Protein AF-A0A561SVE6-F1 (afdb_monomer_lite)

pLDDT: mean 78.86, std 23.71, range [27.91, 98.56]

Foldseek 3Di:
DDDDDFDDADPVRFGQDPHGTDPVVVVVVVVVVVVVVVVVVVVVVVVVVVVVVVVVVVVVVVVVVVVVVVVVVVVPPPDPDPVVVVVVVVVVVVVVVVVVVVVVVVVVVVVVVVVVVVVVVVVVVVVVVVVVVVVVVVVVVVVVVVVVVVVVVVVVVVVVVVVVVVVVVVVVVVVVVVVVVVVVVVVVVVVVVVVVVVVVVVVVVVVVVVVVVVVVVVVVVVVVVVVVVVVVVVVVVVVVVVVVVVVVVVVVVVVVVVVVVVVVVVVVVVVVVVVVVVVVVVVVVVVVVVVVCVVDDDDDDDDDDDDDDDDDDDDDDDDDDDDYDDDDDDDDDDDDDDDDDDDDDDDDDDDDDDDDDDDDDDDDDDDDDPPDDDDDD

Radius of gyration: 98.63 Å; chains: 1; bounding box: 217×61×262 Å

Secondary structure (DSSP, 8-state):
--PPPPPPPPTTS--B-SSSB-HHHHHHHHHHHHHHHHHHHHHHHHHHHHHHHHHHHHHHHHHHHHHHHHHHHHHTS----HHHHHHHHHHHHHHHHHHHHHHHHHHHHHHHHHHHHHHHHHHHHHHHHHHHHHHHHHHHHHHHHHHHHHHHHHHHHHHHHHHHHHHHHHHHHHHHHHHHHHHHHHHHHHHHHHHHHHHHHHHHHHHHHHHHHHHHHHHHHHHHHHHHHHHHHHHHHHHHHHHHHHHHHHHHHHHHHHHHHHHHHHHHHHHHHHHHHHHHHHHHHHHHHHHHHTTS--------------------------------------------------------PPPP-PPPPPP--------------

Sequence (377 aa):
MAGNPSPPPSDAGFEVVRRGYDQGQVDAHLRRLDAEISILVTDRDAALAQAVQLSRELDEARVRAEKLRSQVRTLASPSQSPQGTTERIRAMLRLAEDEVADMLSRAETEASRRTREAEAEAAQTIAAAQADADAIREEGRIDAEKMRQELEQEREAFALERAAALERLAAERTSTEADLAARIEAAEQERARAWAESEARRKMVEEDFTIAMDQRRAESLSALAAKHAAALREAETLRDSAAARAREVIARAEEQARERMSEAQQRVDELVAVRAGMAEQLTRTRTMLEDTLRSLAVPPEQLIPSARTASDVPAPPPSDVDDAGAVDEEADEDGEPADGADDGSAADPATQTAAGTPARPPSRRRRRRSRAGTTHR

Organism: NCBI:txid1128676

Structure (mmCIF, N/CA/C/O backbone):
data_AF-A0A561SVE6-F1
#
_entry.id   AF-A0A561SVE6-F1
#
loop_
_atom_site.group_PDB
_atom_site.id
_atom_site.type_symbol
_atom_site.label_atom_id
_atom_site.label_alt_id
_atom_site.label_comp_id
_atom_site.label_asym_id
_atom_site.l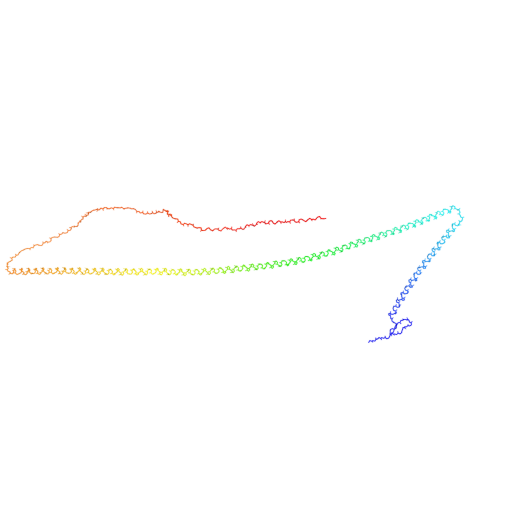abel_entity_id
_atom_site.label_seq_id
_atom_site.pdbx_PDB_ins_code
_atom_site.Cartn_x
_atom_site.Cartn_y
_atom_site.Cartn_z
_atom_site.occupancy
_atom_site.B_iso_or_equiv
_atom_site.auth_seq_id
_atom_site.auth_comp_id
_atom_site.auth_asym_id
_atom_site.auth_atom_id
_atom_site.pdbx_PDB_model_num
ATOM 1 N N . MET A 1 1 ? -83.154 -15.296 6.928 1.00 41.03 1 MET A N 1
ATOM 2 C CA . MET A 1 1 ? -82.748 -15.274 8.349 1.00 41.03 1 MET A CA 1
ATOM 3 C C . MET A 1 1 ? -83.953 -15.640 9.190 1.00 41.03 1 MET A C 1
ATOM 5 O O . MET A 1 1 ? -84.984 -15.010 9.005 1.00 41.03 1 MET A O 1
ATOM 9 N N . ALA A 1 2 ? -83.853 -16.659 10.043 1.00 42.06 2 ALA A N 1
ATOM 10 C CA . ALA A 1 2 ? -84.931 -17.052 10.950 1.00 42.06 2 ALA A CA 1
ATOM 11 C C . ALA A 1 2 ? -84.553 -16.650 12.381 1.00 42.06 2 ALA A C 1
ATOM 13 O O . ALA A 1 2 ? -83.588 -17.178 12.926 1.00 42.06 2 ALA A O 1
ATOM 14 N N . GLY A 1 3 ? -85.292 -15.704 12.963 1.00 46.62 3 GLY A N 1
ATOM 15 C CA . GLY A 1 3 ? -85.250 -15.414 14.395 1.00 46.62 3 GLY A CA 1
ATOM 16 C C . GLY A 1 3 ? -86.435 -16.100 15.064 1.00 46.62 3 GLY A C 1
ATOM 17 O O . GLY A 1 3 ? -87.574 -15.845 14.678 1.00 46.62 3 GLY A O 1
ATOM 18 N N . ASN A 1 4 ? -86.179 -16.993 16.021 1.00 53.94 4 ASN A N 1
ATOM 19 C CA . ASN A 1 4 ? -87.250 -17.629 16.790 1.00 53.94 4 ASN A CA 1
ATOM 20 C C . ASN A 1 4 ? -87.875 -16.632 17.783 1.00 53.94 4 ASN A C 1
ATOM 22 O O . ASN A 1 4 ? -87.157 -15.780 18.309 1.00 53.94 4 ASN A O 1
ATOM 26 N N . PRO A 1 5 ? -89.176 -16.762 18.098 1.00 52.72 5 PRO A N 1
ATOM 27 C CA . PRO A 1 5 ? -89.773 -16.052 19.223 1.00 52.72 5 PRO A CA 1
ATOM 28 C C . PRO A 1 5 ? -89.205 -16.580 20.552 1.00 52.72 5 PRO A C 1
ATOM 30 O O . PRO A 1 5 ? -89.077 -17.794 20.731 1.00 52.72 5 PRO A O 1
ATOM 33 N N . SER A 1 6 ? -88.896 -15.675 21.484 1.00 57.34 6 SER A N 1
ATOM 34 C CA . SER A 1 6 ? -88.605 -16.034 22.880 1.00 57.34 6 SER A CA 1
ATOM 35 C C . SER A 1 6 ? -89.918 -16.421 23.594 1.00 57.34 6 SER A C 1
ATOM 37 O O . SER A 1 6 ? -90.942 -15.764 23.369 1.00 57.34 6 SER A O 1
ATOM 39 N N . PRO A 1 7 ? -89.943 -17.511 24.383 1.00 58.94 7 PRO A N 1
ATOM 40 C CA . PRO A 1 7 ? -91.118 -17.932 25.141 1.00 58.94 7 PRO A CA 1
ATOM 41 C C . PRO A 1 7 ? -91.285 -17.124 26.443 1.00 58.94 7 PRO A C 1
ATOM 43 O O . PRO A 1 7 ? -90.330 -16.510 26.915 1.00 58.94 7 PRO A O 1
ATOM 46 N N . PRO A 1 8 ? -92.482 -17.126 27.060 1.00 56.16 8 PRO A N 1
ATOM 47 C CA . PRO A 1 8 ? -92.695 -16.435 28.330 1.00 56.16 8 PRO A CA 1
ATOM 48 C C . PRO A 1 8 ? -91.795 -16.999 29.449 1.00 56.16 8 PRO A C 1
ATOM 50 O O . PRO A 1 8 ? -91.512 -18.203 29.453 1.00 56.16 8 PRO A O 1
ATOM 53 N N . PRO A 1 9 ? -91.371 -16.159 30.414 1.00 55.06 9 PRO A N 1
ATOM 54 C CA . PRO A 1 9 ? -90.586 -16.605 31.561 1.00 55.06 9 PRO A CA 1
ATOM 55 C C . PRO A 1 9 ? -91.376 -17.596 32.423 1.00 55.06 9 PRO A C 1
ATOM 57 O O . PRO A 1 9 ? -92.602 -17.528 32.521 1.00 55.06 9 PRO A O 1
ATOM 60 N N . SER A 1 10 ? -90.655 -18.519 33.054 1.00 57.78 10 SER A N 1
ATOM 61 C CA . SER A 1 10 ? -91.223 -19.500 33.985 1.00 57.78 10 SER A CA 1
ATOM 62 C C . SER A 1 10 ? -91.491 -18.910 35.378 1.00 57.78 10 SER A C 1
ATOM 64 O O . SER A 1 10 ? -90.869 -17.919 35.757 1.00 57.78 10 SER A O 1
ATOM 66 N N . ASP A 1 11 ? -92.331 -19.573 36.186 1.00 60.47 11 ASP A N 1
ATOM 67 C CA . ASP A 1 11 ? -92.548 -19.241 37.615 1.00 60.47 11 ASP A CA 1
ATOM 68 C C . ASP A 1 11 ? -91.248 -19.237 38.449 1.00 60.47 11 ASP A C 1
ATOM 70 O O . ASP A 1 11 ? -91.192 -18.634 39.517 1.00 60.47 11 ASP A O 1
ATOM 74 N N . ALA A 1 12 ? -90.188 -19.895 37.966 1.00 63.16 12 ALA A N 1
ATOM 75 C CA . ALA A 1 12 ? -88.866 -19.909 38.591 1.00 63.16 12 ALA A CA 1
ATOM 76 C C . ALA A 1 12 ? -87.956 -18.737 38.155 1.00 63.16 12 ALA A C 1
ATOM 78 O O . ALA A 1 12 ? -86.814 -18.659 38.597 1.00 63.16 12 ALA A O 1
ATOM 79 N N . GLY A 1 13 ? -88.425 -17.841 37.278 1.00 72.81 13 GLY A N 1
ATOM 80 C CA . GLY A 1 13 ? -87.681 -16.668 36.802 1.00 72.81 13 GLY A CA 1
ATOM 81 C C . GLY A 1 13 ? -86.672 -16.927 35.674 1.00 72.81 13 GLY A C 1
ATOM 82 O O . GLY A 1 13 ? -86.034 -15.982 35.216 1.00 72.81 13 GLY A O 1
ATOM 83 N N . PHE A 1 14 ? -86.539 -18.169 35.198 1.00 80.62 14 PHE A N 1
ATOM 84 C CA . PHE A 1 14 ? -85.621 -18.550 34.114 1.00 80.62 14 PHE A CA 1
ATOM 85 C C . PHE A 1 14 ? -86.325 -18.617 32.748 1.00 80.62 14 PHE A C 1
ATOM 87 O O . PHE A 1 14 ? -87.488 -19.039 32.663 1.00 80.62 14 PHE A O 1
ATOM 94 N N . GLU A 1 15 ? -85.607 -18.272 31.674 1.00 81.31 15 GLU A N 1
ATOM 95 C CA . GLU A 1 15 ? -86.034 -18.516 30.288 1.00 81.31 15 GLU A CA 1
ATOM 96 C C . GLU A 1 15 ? -85.947 -20.014 29.924 1.00 81.31 15 GLU A C 1
ATOM 98 O O . GLU A 1 15 ? -85.139 -20.765 30.478 1.00 81.31 15 GLU A O 1
ATOM 103 N N . VAL A 1 16 ? -86.793 -20.468 28.990 1.00 80.06 16 VAL A N 1
ATOM 104 C CA . VAL A 1 16 ? -86.950 -21.887 28.620 1.00 80.06 16 VAL A CA 1
ATOM 105 C C . VAL A 1 16 ? -86.578 -22.112 27.150 1.00 80.06 16 VAL A C 1
ATOM 107 O O . VAL A 1 16 ? -87.339 -21.785 26.244 1.00 80.06 16 VAL A O 1
ATOM 110 N N . VAL A 1 17 ? -85.428 -22.729 26.874 1.00 78.50 17 VAL A N 1
ATOM 111 C CA . VAL A 1 17 ? -84.900 -22.898 25.509 1.00 78.50 17 VAL A CA 1
ATOM 112 C C . VAL A 1 17 ? -85.178 -24.307 24.973 1.00 78.50 17 VAL A C 1
ATOM 114 O O . VAL A 1 17 ? -84.506 -25.274 25.324 1.00 78.50 17 VAL A O 1
ATOM 117 N N . ARG A 1 18 ? -86.158 -24.421 24.061 1.00 70.56 18 ARG A N 1
ATOM 118 C CA . ARG A 1 18 ? -86.622 -25.638 23.339 1.00 70.56 18 ARG A CA 1
ATOM 119 C C . ARG A 1 18 ? -87.123 -26.814 24.194 1.00 70.56 18 ARG A C 1
ATOM 121 O O . ARG A 1 18 ? -88.132 -27.406 23.815 1.00 70.56 18 ARG A O 1
ATOM 128 N N . ARG A 1 19 ? -86.422 -27.222 25.259 1.00 68.00 19 ARG A N 1
ATOM 129 C CA . ARG A 1 19 ? -86.796 -28.364 26.119 1.00 68.00 19 ARG A CA 1
ATOM 130 C C . ARG A 1 19 ? -86.136 -28.381 27.513 1.00 68.00 19 ARG A C 1
ATOM 132 O O . ARG A 1 19 ? -85.962 -29.453 28.083 1.00 68.00 19 ARG A O 1
ATOM 139 N N . GLY A 1 20 ? -85.784 -27.217 28.054 1.00 77.44 20 GLY A N 1
ATOM 140 C CA . GLY A 1 20 ? -85.226 -27.042 29.402 1.00 77.44 20 GLY A CA 1
ATOM 141 C C . GLY A 1 20 ? -85.015 -25.560 29.720 1.00 77.44 20 GLY A C 1
ATOM 142 O O . GLY A 1 20 ? -85.239 -24.723 28.847 1.00 77.44 20 GLY A O 1
ATOM 143 N N . TYR A 1 21 ? -84.599 -25.231 30.944 1.00 83.69 21 TYR A N 1
ATOM 144 C CA . TYR A 1 21 ? -84.167 -23.870 31.289 1.00 83.69 21 TYR A CA 1
ATOM 145 C C . TYR A 1 21 ? -82.859 -23.502 30.574 1.00 83.69 21 TYR A C 1
ATOM 147 O O . TYR A 1 21 ? -82.072 -24.388 30.233 1.00 83.69 21 TYR A O 1
ATOM 155 N N . ASP A 1 22 ? -82.608 -22.208 30.367 1.00 85.88 22 ASP A N 1
ATOM 156 C CA . ASP A 1 22 ? -81.295 -21.729 29.925 1.00 85.88 22 ASP A CA 1
ATOM 157 C C . ASP A 1 22 ? -80.231 -22.034 30.994 1.00 85.88 22 ASP A C 1
ATOM 159 O O . ASP A 1 22 ? -80.199 -21.430 32.070 1.00 85.88 22 ASP A O 1
ATOM 163 N N . GLN A 1 23 ? -79.338 -22.973 30.676 1.00 84.81 23 GLN A N 1
ATOM 164 C CA . GLN A 1 23 ? -78.240 -23.377 31.548 1.00 84.81 23 GLN A CA 1
ATOM 165 C C . GLN A 1 23 ? -77.325 -22.197 31.912 1.00 84.81 23 GLN A C 1
ATOM 167 O O . GLN A 1 23 ? -76.831 -22.154 33.032 1.00 84.81 23 GLN A O 1
ATOM 172 N N . GLY A 1 24 ? -77.135 -21.211 31.028 1.00 85.69 24 GLY A N 1
ATOM 173 C CA . GLY A 1 24 ? -76.328 -20.026 31.329 1.00 85.69 24 GLY A CA 1
ATOM 174 C C . GLY A 1 24 ? -76.954 -19.141 32.411 1.00 85.69 24 GLY A C 1
ATOM 175 O O . GLY A 1 24 ? -76.242 -18.623 33.273 1.00 85.69 24 GLY A O 1
ATOM 176 N N . GLN A 1 25 ? -78.284 -19.013 32.411 1.00 87.31 25 GLN A N 1
ATOM 177 C CA . GLN A 1 25 ? -79.033 -18.272 33.433 1.00 87.31 25 GLN A CA 1
ATOM 178 C C . GLN A 1 25 ? -79.059 -19.034 34.765 1.00 87.31 25 GLN A C 1
ATOM 180 O O . GLN A 1 25 ? -78.847 -18.433 35.820 1.00 87.31 25 GLN A O 1
ATOM 185 N N . VAL A 1 26 ? -79.256 -20.358 34.721 1.00 89.62 26 VAL A N 1
ATOM 186 C CA . VAL A 1 26 ? -79.231 -21.224 35.912 1.00 89.62 26 VAL A CA 1
ATOM 187 C C . VAL A 1 26 ? -77.842 -21.234 36.556 1.00 89.62 26 VAL A C 1
ATOM 189 O O . VAL A 1 26 ? -77.736 -20.951 37.746 1.00 89.62 26 VAL A O 1
ATOM 192 N N . ASP A 1 27 ? -76.771 -21.450 35.790 1.00 88.12 27 ASP A N 1
ATOM 193 C CA . ASP A 1 27 ? -75.388 -21.393 36.278 1.00 88.12 27 ASP A CA 1
ATOM 194 C C . ASP A 1 27 ? -75.050 -20.031 36.910 1.00 88.12 27 ASP A C 1
ATOM 196 O O . ASP A 1 27 ? -74.384 -19.969 37.945 1.00 88.12 27 ASP A O 1
ATOM 200 N N . ALA A 1 28 ? -75.495 -18.926 36.302 1.00 86.25 28 ALA A N 1
ATOM 201 C CA . ALA A 1 28 ? -75.267 -17.580 36.827 1.00 86.25 28 ALA A CA 1
ATOM 202 C C . ALA A 1 28 ? -76.058 -17.300 38.118 1.00 86.25 28 ALA A C 1
ATOM 204 O O . ALA A 1 28 ? -75.598 -16.530 38.963 1.00 86.25 28 ALA A O 1
ATOM 205 N N . HIS A 1 29 ? -77.228 -17.921 38.289 1.00 89.62 29 HIS A N 1
ATOM 206 C CA . HIS A 1 29 ? -78.005 -17.850 39.525 1.00 89.62 29 HIS A CA 1
ATOM 207 C C . HIS A 1 29 ? -77.417 -18.749 40.622 1.00 89.62 29 HIS A C 1
ATOM 209 O O . HIS A 1 29 ? -77.276 -18.294 41.752 1.00 89.62 29 HIS A O 1
ATOM 215 N N . LEU A 1 30 ? -76.987 -19.972 40.294 1.00 92.75 30 LEU A N 1
ATOM 216 C CA . LEU A 1 30 ? -76.315 -20.870 41.239 1.00 92.75 30 LEU A CA 1
ATOM 217 C C . LEU A 1 30 ? -75.029 -20.240 41.786 1.00 92.75 30 LEU A C 1
ATOM 219 O O . LEU A 1 30 ? -74.900 -20.115 42.995 1.00 92.75 30 LEU A O 1
ATOM 223 N N . ARG A 1 31 ? -74.158 -19.690 40.927 1.00 92.62 31 ARG A N 1
ATOM 224 C CA . ARG A 1 31 ? -72.946 -18.965 41.370 1.00 92.62 31 ARG A CA 1
ATOM 225 C C . ARG A 1 31 ? -73.252 -17.753 42.259 1.00 92.62 31 ARG A C 1
ATOM 227 O O . ARG A 1 31 ? -72.410 -17.364 43.065 1.00 92.62 31 ARG A O 1
ATOM 234 N N . ARG A 1 32 ? -74.430 -17.136 42.104 1.00 91.69 32 ARG A N 1
ATOM 235 C CA . ARG A 1 32 ? -74.891 -16.044 42.972 1.00 91.69 32 ARG A CA 1
ATOM 236 C C . ARG A 1 32 ? -75.341 -16.582 44.330 1.00 91.69 32 ARG A C 1
ATOM 238 O O . ARG A 1 32 ? -74.891 -16.055 45.339 1.00 91.69 32 ARG A O 1
ATOM 245 N N . LEU A 1 33 ? -76.148 -17.644 44.355 1.00 95.00 33 LEU A N 1
ATOM 246 C CA . LEU A 1 33 ? -76.540 -18.323 45.592 1.00 95.00 33 LEU A CA 1
ATOM 247 C C . LEU A 1 33 ? -75.323 -18.873 46.347 1.00 95.00 33 LEU A C 1
ATOM 249 O O . LEU A 1 33 ? -75.245 -18.693 47.553 1.00 95.00 33 LEU A O 1
ATOM 253 N N . ASP A 1 34 ? -74.345 -19.464 45.659 1.00 94.88 34 ASP A N 1
ATOM 254 C CA . ASP A 1 34 ? -73.093 -19.935 46.264 1.00 94.88 34 ASP A CA 1
ATOM 255 C C . ASP A 1 34 ? -72.310 -18.779 46.912 1.00 94.88 34 ASP A C 1
ATOM 257 O O . ASP A 1 34 ? -71.776 -18.926 48.012 1.00 94.88 34 ASP A O 1
ATOM 261 N N . ALA A 1 35 ? -72.275 -17.604 46.271 1.00 93.94 35 ALA A N 1
ATOM 262 C CA . ALA A 1 35 ? -71.658 -16.404 46.834 1.00 93.94 35 ALA A CA 1
ATOM 263 C C . ALA A 1 35 ? -72.444 -15.846 48.037 1.00 93.94 35 ALA A C 1
ATOM 265 O O . ALA A 1 35 ? -71.841 -15.511 49.053 1.00 93.94 35 ALA A O 1
ATOM 266 N N . GLU A 1 36 ? -73.776 -15.788 47.959 1.00 94.56 36 GLU A N 1
ATOM 267 C CA . GLU A 1 36 ? -74.653 -15.346 49.054 1.00 94.56 36 GLU A CA 1
ATOM 268 C C . GLU A 1 36 ? -74.581 -16.302 50.262 1.00 94.56 36 GLU A C 1
ATOM 270 O O . GLU A 1 36 ? -74.462 -15.854 51.402 1.00 94.56 36 GLU A O 1
ATOM 275 N N . ILE A 1 37 ? -74.549 -17.618 50.026 1.00 96.38 37 ILE A N 1
ATOM 276 C CA . ILE A 1 37 ? -74.336 -18.650 51.052 1.00 96.38 37 ILE A CA 1
ATOM 277 C C . ILE A 1 37 ? -72.933 -18.531 51.656 1.00 96.38 37 ILE A C 1
ATOM 279 O O . ILE A 1 37 ? -72.797 -18.625 52.873 1.00 96.38 37 ILE A O 1
ATOM 283 N N . SER A 1 38 ? -71.900 -18.290 50.842 1.00 95.94 38 SER A N 1
ATOM 284 C CA . SER A 1 38 ? -70.530 -18.071 51.324 1.00 95.94 38 SER A CA 1
ATOM 285 C C . SER A 1 38 ? -70.449 -16.861 52.263 1.00 95.94 38 SER A C 1
ATOM 287 O O . SER A 1 38 ? -69.912 -16.982 53.364 1.00 95.94 38 SER A O 1
ATOM 289 N N . ILE A 1 39 ? -71.077 -15.736 51.891 1.00 95.38 39 ILE A N 1
ATOM 290 C CA . ILE A 1 39 ? -71.169 -14.529 52.730 1.00 95.38 39 ILE A CA 1
ATOM 291 C C . ILE A 1 39 ? -71.899 -14.834 54.046 1.00 95.38 39 ILE A C 1
ATOM 293 O O . ILE A 1 39 ? -71.365 -14.559 55.120 1.00 95.38 39 ILE A O 1
ATOM 297 N N . LEU A 1 40 ? -73.069 -15.482 53.991 1.00 96.38 40 LEU A N 1
ATOM 298 C CA . LEU A 1 40 ? -73.833 -15.859 55.188 1.00 96.38 40 LEU A CA 1
ATOM 299 C C . LEU A 1 40 ? -73.078 -16.843 56.098 1.00 96.38 40 LEU A C 1
ATOM 301 O O . LEU A 1 40 ? -73.239 -16.797 57.318 1.00 96.38 40 LEU A O 1
ATOM 305 N N . VAL A 1 41 ? -72.243 -17.720 55.535 1.00 97.19 41 VAL A N 1
ATOM 306 C CA . VAL A 1 41 ? -71.345 -18.597 56.300 1.00 97.19 41 VAL A CA 1
ATOM 307 C C . VAL A 1 41 ? -70.238 -17.786 56.975 1.00 97.19 41 VAL A C 1
ATOM 309 O O . VAL A 1 41 ? -70.024 -17.971 58.173 1.00 97.19 41 VAL A O 1
ATOM 312 N N . THR A 1 42 ? -69.588 -16.850 56.275 1.00 97.25 42 THR A N 1
ATOM 313 C CA . THR A 1 42 ? -68.568 -15.985 56.894 1.00 97.25 42 THR A CA 1
ATOM 314 C C . THR A 1 42 ? -69.145 -15.069 57.974 1.00 97.25 42 THR A C 1
ATOM 316 O O . THR A 1 42 ? -68.528 -14.929 59.029 1.00 97.25 42 THR A O 1
ATOM 319 N N . ASP A 1 43 ? -70.347 -14.523 57.777 1.00 96.12 43 ASP A N 1
ATOM 320 C CA . ASP A 1 43 ? -71.031 -13.677 58.762 1.00 96.12 43 ASP A CA 1
ATOM 321 C C . ASP A 1 43 ? -71.451 -14.484 59.999 1.00 96.12 43 ASP A C 1
ATOM 323 O O . ASP A 1 43 ? -71.243 -14.046 61.134 1.00 96.12 43 ASP A O 1
ATOM 327 N N . ARG A 1 44 ? -71.980 -15.702 59.802 1.00 97.25 44 ARG A N 1
ATOM 328 C CA . ARG A 1 44 ? -72.281 -16.644 60.893 1.00 97.25 44 ARG A CA 1
ATOM 329 C C . ARG A 1 44 ? -71.026 -16.973 61.694 1.00 97.25 44 ARG A C 1
ATOM 331 O O . ARG A 1 44 ? -71.069 -16.949 62.922 1.00 97.25 44 ARG A O 1
ATOM 338 N N . ASP A 1 45 ? -69.922 -17.285 61.026 1.00 96.75 45 ASP A N 1
ATOM 339 C CA . ASP A 1 45 ? -68.699 -17.731 61.695 1.00 96.75 45 ASP A CA 1
ATOM 340 C C . ASP A 1 45 ? -67.980 -16.564 62.397 1.00 96.75 45 ASP A C 1
ATOM 342 O O . ASP A 1 45 ? -67.456 -16.741 63.500 1.00 96.75 45 ASP A O 1
ATOM 346 N N . ALA A 1 46 ? -68.076 -15.344 61.858 1.00 95.56 46 ALA A N 1
ATOM 347 C CA . ALA A 1 46 ? -67.688 -14.117 62.552 1.00 95.56 46 ALA A CA 1
ATOM 348 C C . ALA A 1 46 ? -68.562 -13.847 63.794 1.00 95.56 46 ALA A C 1
ATOM 350 O O . ALA A 1 46 ? -68.031 -13.545 64.865 1.00 95.56 46 ALA A O 1
ATOM 351 N N . ALA A 1 47 ? -69.886 -14.008 63.697 1.00 94.81 47 ALA A N 1
ATOM 352 C CA . ALA A 1 47 ? -70.800 -13.853 64.831 1.00 94.81 47 ALA A CA 1
ATOM 353 C C . ALA A 1 47 ? -70.568 -14.918 65.923 1.00 94.81 47 ALA A C 1
ATOM 355 O O . ALA A 1 47 ? -70.615 -14.605 67.114 1.00 94.81 47 ALA A O 1
ATOM 356 N N . LEU A 1 48 ? -70.250 -16.161 65.543 1.00 97.25 48 LEU A N 1
ATOM 357 C CA . LEU A 1 48 ? -69.856 -17.221 66.477 1.00 97.25 48 LEU A CA 1
ATOM 358 C C . LEU A 1 48 ? -68.520 -16.903 67.166 1.00 97.25 48 LEU A C 1
ATOM 360 O O . LEU A 1 48 ? -68.409 -17.082 68.380 1.00 97.25 48 LEU A O 1
ATOM 364 N N . ALA A 1 49 ? -67.530 -16.377 66.438 1.00 94.81 49 ALA A N 1
ATOM 365 C CA . ALA A 1 49 ? -66.269 -15.927 67.026 1.00 94.81 49 ALA A CA 1
ATOM 366 C C . ALA A 1 49 ? -66.482 -14.787 68.042 1.00 94.81 49 ALA A C 1
ATOM 368 O O . ALA A 1 49 ? -65.952 -14.851 69.154 1.00 94.81 49 ALA A O 1
ATOM 369 N N . GLN A 1 50 ? -67.323 -13.800 67.711 1.00 95.19 50 GLN A N 1
ATOM 370 C CA . GLN A 1 50 ? -67.712 -12.719 68.625 1.00 95.19 50 GLN A CA 1
ATOM 371 C C . GLN A 1 50 ? -68.456 -13.246 69.861 1.00 95.19 50 GLN A C 1
ATOM 373 O O . GLN A 1 50 ? -68.150 -12.835 70.978 1.00 95.19 50 GLN A O 1
ATOM 378 N N . ALA A 1 51 ? -69.382 -14.197 69.705 1.00 96.31 51 ALA A N 1
ATOM 379 C CA . ALA A 1 51 ? -70.091 -14.808 70.830 1.00 96.31 51 ALA A CA 1
ATOM 380 C C . ALA A 1 51 ? -69.141 -15.569 71.778 1.00 96.31 51 ALA A C 1
ATOM 382 O O . ALA A 1 51 ? -69.262 -15.458 73.000 1.00 96.31 51 ALA A O 1
ATOM 383 N N . VAL A 1 52 ? -68.154 -16.292 71.234 1.00 96.75 52 VAL A N 1
ATOM 384 C CA . VAL A 1 52 ? -67.105 -16.962 72.025 1.00 96.75 52 VAL A CA 1
ATOM 385 C C . VAL A 1 52 ? -66.202 -15.947 72.733 1.00 96.75 52 VAL A C 1
ATOM 387 O O . VAL A 1 52 ? -65.855 -16.159 73.896 1.00 96.75 52 VAL A O 1
ATOM 390 N N . GLN A 1 53 ? -65.844 -14.837 72.080 1.00 94.94 53 GLN A N 1
ATOM 391 C CA . GLN A 1 53 ? -65.081 -13.753 72.705 1.00 94.94 53 GLN A CA 1
ATOM 392 C C . GLN A 1 53 ? -65.862 -13.116 73.864 1.00 94.94 53 GLN A C 1
ATOM 394 O O . GLN A 1 53 ? -65.355 -13.079 74.984 1.00 94.94 53 GLN A O 1
ATOM 399 N N . LEU A 1 54 ? -67.112 -12.705 73.636 1.00 95.06 54 LEU A N 1
ATOM 400 C CA . LEU A 1 54 ? -67.971 -12.107 74.662 1.00 95.06 54 LEU A CA 1
ATOM 401 C C . LEU A 1 54 ? -68.215 -13.060 75.841 1.00 95.06 54 LEU A C 1
ATOM 403 O O . LEU A 1 54 ? -68.241 -12.616 76.986 1.00 95.06 54 LEU A O 1
ATOM 407 N N . SER A 1 55 ? -68.331 -14.373 75.600 1.00 96.44 55 SER A N 1
ATOM 408 C CA . SER A 1 55 ? -68.408 -15.365 76.682 1.00 96.44 55 SER A CA 1
ATOM 409 C C . SER A 1 55 ? -67.141 -15.370 77.543 1.00 96.44 55 SER A C 1
ATOM 411 O O . SER A 1 55 ? -67.243 -15.388 78.767 1.00 96.44 55 SER A O 1
ATOM 413 N N . ARG A 1 56 ? -65.951 -15.313 76.925 1.00 95.56 56 ARG A N 1
ATOM 414 C CA . ARG A 1 56 ? -64.667 -15.255 77.647 1.00 95.56 56 ARG A CA 1
ATOM 415 C C . ARG A 1 56 ? -64.531 -13.964 78.447 1.00 95.56 56 ARG A C 1
ATOM 417 O O . ARG A 1 56 ? -64.198 -14.030 79.624 1.00 95.56 56 ARG A O 1
ATOM 424 N N . GLU A 1 57 ? -64.832 -12.815 77.844 1.00 95.12 57 GLU A N 1
ATOM 425 C CA . GLU A 1 57 ? -64.802 -11.508 78.518 1.00 95.12 57 GLU A CA 1
ATOM 426 C C . GLU A 1 57 ? -65.773 -11.455 79.708 1.00 95.12 57 GLU A C 1
ATOM 428 O O . GLU A 1 57 ? -65.448 -10.901 80.759 1.00 95.12 57 GLU A O 1
ATOM 433 N N . LEU A 1 58 ? -66.953 -12.068 79.570 1.00 96.62 58 LEU A N 1
ATOM 434 C CA . LEU A 1 58 ? -67.978 -12.125 80.609 1.00 96.62 58 LEU A CA 1
ATOM 435 C C . LEU A 1 58 ? -67.600 -13.080 81.752 1.00 96.62 58 LEU A C 1
ATOM 437 O O . LEU A 1 58 ? -67.828 -12.748 82.917 1.00 96.62 58 LEU A O 1
ATOM 441 N N . ASP A 1 59 ? -66.985 -14.228 81.460 1.00 95.50 59 ASP A N 1
ATOM 442 C CA . ASP A 1 59 ? -66.465 -15.137 82.488 1.00 95.50 59 ASP A CA 1
ATOM 443 C C . ASP A 1 59 ? -65.219 -14.574 83.188 1.00 95.50 59 ASP A C 1
ATOM 445 O O . ASP A 1 59 ? -65.108 -14.655 84.413 1.00 95.50 59 ASP A O 1
ATOM 449 N N . GLU A 1 60 ? -64.333 -13.891 82.464 1.00 95.12 60 GLU A N 1
ATOM 450 C CA . GLU A 1 60 ? -63.214 -13.157 83.057 1.00 95.12 60 GLU A CA 1
ATOM 451 C C . GLU A 1 60 ? -63.717 -12.000 83.942 1.00 95.12 60 GLU A C 1
ATOM 453 O O . GLU A 1 60 ? -63.236 -11.814 85.062 1.00 95.12 60 GLU A O 1
ATOM 458 N N . ALA A 1 61 ? -64.755 -11.272 83.512 1.00 91.88 61 ALA A N 1
ATOM 459 C CA . ALA A 1 61 ? -65.415 -10.249 84.321 1.00 91.88 61 ALA A CA 1
ATOM 460 C C . ALA A 1 61 ? -66.104 -10.831 85.571 1.00 91.88 61 ALA A C 1
ATOM 462 O O . ALA A 1 61 ? -66.040 -10.212 86.635 1.00 91.88 61 ALA A O 1
ATOM 463 N N . ARG A 1 62 ? -66.704 -12.030 85.492 1.00 95.06 62 ARG A N 1
ATOM 464 C CA . ARG A 1 62 ? -67.228 -12.768 86.662 1.00 95.06 62 ARG A CA 1
ATOM 465 C C . ARG A 1 62 ? -66.109 -13.128 87.642 1.00 95.06 62 ARG A C 1
ATOM 467 O O . ARG A 1 62 ? -66.252 -12.871 88.838 1.00 95.06 62 ARG A O 1
ATOM 474 N N . VAL A 1 63 ? -64.988 -13.664 87.152 1.00 95.81 63 VAL A N 1
ATOM 475 C CA . VAL A 1 63 ? -63.812 -14.000 87.976 1.00 95.81 63 VAL A CA 1
ATOM 476 C C . VAL A 1 63 ? -63.215 -12.742 88.617 1.00 95.81 63 VAL A C 1
ATOM 478 O O . VAL A 1 63 ? -62.961 -12.737 89.823 1.00 95.81 63 VAL A O 1
ATOM 481 N N . ARG A 1 64 ? -63.073 -11.640 87.866 1.00 91.50 64 ARG A N 1
ATOM 482 C CA . ARG A 1 64 ? -62.661 -10.330 88.402 1.00 91.50 64 ARG A CA 1
ATOM 483 C C . ARG A 1 64 ? -63.628 -9.816 89.470 1.00 91.50 64 ARG A C 1
ATOM 485 O O . ARG A 1 64 ? -63.173 -9.358 90.517 1.00 91.50 64 ARG A O 1
ATOM 492 N N . ALA A 1 65 ? -64.939 -9.926 89.255 1.00 89.38 65 ALA A N 1
ATOM 493 C CA . ALA A 1 65 ? -65.947 -9.494 90.221 1.00 89.38 65 ALA A CA 1
ATOM 494 C C . ALA A 1 65 ? -65.901 -10.311 91.523 1.00 89.38 65 ALA A C 1
ATOM 496 O O . ALA A 1 65 ? -65.996 -9.729 92.603 1.00 89.38 65 ALA A O 1
ATOM 497 N N . GLU A 1 66 ? -65.707 -11.632 91.460 1.00 93.12 66 GLU A N 1
ATOM 498 C CA . GLU A 1 66 ? -65.600 -12.463 92.667 1.00 93.12 66 GLU A CA 1
ATOM 499 C C . GLU A 1 66 ? -64.233 -12.314 93.365 1.00 93.12 66 GLU A C 1
ATOM 501 O O . GLU A 1 66 ? -64.166 -12.325 94.598 1.00 93.12 66 GLU A O 1
ATOM 506 N N . LYS A 1 67 ? -63.153 -12.034 92.617 1.00 89.88 67 LYS A N 1
ATOM 507 C CA . LYS A 1 67 ? -61.861 -11.589 93.175 1.00 89.88 67 LYS A CA 1
ATOM 508 C C . LYS A 1 67 ? -62.015 -10.262 93.931 1.00 89.88 67 LYS A C 1
ATOM 510 O O . LYS A 1 67 ? -61.560 -10.164 95.067 1.00 89.88 67 LYS A O 1
ATOM 515 N N . LEU A 1 68 ? -62.733 -9.280 93.378 1.00 85.00 68 LEU A N 1
ATOM 516 C CA . LEU A 1 68 ? -63.029 -8.021 94.076 1.00 85.00 68 LEU A CA 1
ATOM 517 C C . LEU A 1 68 ? -63.937 -8.225 95.298 1.00 85.00 68 LEU A C 1
ATOM 519 O O . LEU A 1 68 ? -63.662 -7.670 96.357 1.00 85.00 68 LEU A O 1
ATOM 523 N N . ARG A 1 69 ? -64.992 -9.044 95.203 1.00 87.12 69 ARG A N 1
ATOM 524 C CA . ARG A 1 69 ? -65.886 -9.341 96.342 1.00 87.12 69 ARG A CA 1
ATOM 525 C C . ARG A 1 69 ? -65.162 -10.050 97.480 1.00 87.12 69 ARG A C 1
ATOM 527 O O . ARG A 1 69 ? -65.404 -9.723 98.639 1.00 87.12 69 ARG A O 1
ATOM 534 N N . SER A 1 70 ? -64.278 -10.997 97.172 1.00 83.81 70 SER A N 1
ATOM 535 C CA . SER A 1 70 ? -63.456 -11.671 98.183 1.00 83.81 70 SER A CA 1
ATOM 536 C C . SER A 1 70 ? -62.406 -10.729 98.782 1.00 83.81 70 SER A C 1
ATOM 538 O O . SER A 1 70 ? -62.283 -10.687 100.002 1.00 83.81 70 SER A O 1
ATOM 540 N N . GLN A 1 71 ? -61.746 -9.883 97.982 1.00 79.50 71 GLN A N 1
ATOM 541 C CA . GLN A 1 71 ? -60.875 -8.811 98.488 1.00 79.50 71 GLN A CA 1
ATOM 542 C C . GLN A 1 71 ? -61.625 -7.843 99.418 1.00 79.50 71 GLN A C 1
ATOM 544 O O . GLN A 1 71 ? -61.153 -7.577 100.520 1.00 79.50 71 GLN A O 1
ATOM 549 N N . VAL A 1 72 ? -62.814 -7.367 99.031 1.00 84.19 72 VAL A N 1
ATOM 550 C CA . VAL A 1 72 ? -63.661 -6.501 99.870 1.00 84.19 72 VAL A CA 1
ATOM 551 C C . VAL A 1 72 ? -64.102 -7.225 101.144 1.00 84.19 72 VAL A C 1
ATOM 553 O O . VAL A 1 72 ? -64.034 -6.631 102.213 1.00 84.19 72 VAL A O 1
ATOM 556 N N . ARG A 1 73 ? -64.476 -8.510 101.079 1.00 79.56 73 ARG A N 1
ATOM 557 C CA . ARG A 1 73 ? -64.820 -9.320 102.264 1.00 79.56 73 ARG A CA 1
ATOM 558 C C . ARG A 1 73 ? -63.637 -9.454 103.232 1.00 79.56 73 ARG A C 1
ATOM 560 O O . ARG A 1 73 ? -63.835 -9.361 104.438 1.00 79.56 73 ARG A O 1
ATOM 567 N N . THR A 1 74 ? -62.418 -9.614 102.716 1.00 73.94 74 THR A N 1
ATOM 568 C CA . THR A 1 74 ? -61.184 -9.663 103.517 1.00 73.94 74 THR A CA 1
ATOM 569 C C . THR A 1 74 ? -60.822 -8.297 104.110 1.00 73.94 74 THR A C 1
ATOM 571 O O . THR A 1 74 ? -60.424 -8.225 105.268 1.00 73.94 74 THR A O 1
ATOM 574 N N . LEU A 1 75 ? -60.988 -7.203 103.358 1.00 71.81 75 LEU A N 1
ATOM 575 C CA . LEU A 1 75 ? -60.701 -5.837 103.823 1.00 71.81 75 LEU A CA 1
ATOM 576 C C . LEU A 1 75 ? -61.749 -5.300 104.812 1.00 71.81 75 LEU A C 1
ATOM 578 O O . LEU A 1 75 ? -61.402 -4.536 105.707 1.00 71.81 75 LEU A O 1
ATOM 582 N N . ALA A 1 76 ? -63.011 -5.712 104.671 1.00 68.88 76 ALA A N 1
ATOM 583 C CA . ALA A 1 76 ? -64.108 -5.361 105.572 1.00 68.88 76 ALA A CA 1
ATOM 584 C C . ALA A 1 76 ? -64.188 -6.261 106.822 1.00 68.88 76 ALA A C 1
ATOM 586 O O . ALA A 1 76 ? -65.028 -6.018 107.686 1.00 68.88 76 ALA A O 1
ATOM 587 N N . SER A 1 77 ? -63.336 -7.287 106.936 1.00 63.22 77 SER A N 1
ATOM 588 C CA . SER A 1 77 ? -63.253 -8.143 108.123 1.00 63.22 77 SER A CA 1
ATOM 589 C C . SER A 1 77 ? -62.492 -7.424 109.253 1.00 63.22 77 SER A C 1
ATOM 591 O O . SER A 1 77 ? -61.298 -7.144 109.100 1.00 63.22 77 SER A O 1
ATOM 593 N N . PRO A 1 78 ? -63.126 -7.113 110.401 1.00 58.94 78 PRO A N 1
ATOM 594 C CA . PRO A 1 78 ? -62.520 -6.287 111.443 1.00 58.94 78 PRO A CA 1
ATOM 595 C C . PRO A 1 78 ? -61.588 -7.107 112.354 1.00 58.94 78 PRO A C 1
ATOM 597 O O . PRO A 1 78 ? -61.921 -7.413 113.497 1.00 58.94 78 PRO A O 1
ATOM 600 N N . SER A 1 79 ? -60.394 -7.453 111.865 1.00 48.53 79 SER A N 1
ATOM 601 C CA . SER A 1 79 ? -59.385 -8.197 112.637 1.00 48.53 79 SER A CA 1
ATOM 602 C C . SER A 1 79 ? -58.019 -7.499 112.660 1.00 48.53 79 SER A C 1
ATOM 604 O O . SER A 1 79 ? -57.165 -7.737 111.803 1.00 48.53 79 SER A O 1
ATOM 606 N N . GLN A 1 80 ? -57.774 -6.678 113.688 1.00 54.59 80 GLN A N 1
ATOM 607 C CA . GLN A 1 80 ? -56.428 -6.195 114.027 1.00 54.59 80 GLN A CA 1
ATOM 608 C C . GLN A 1 80 ? -55.625 -7.311 114.722 1.00 54.59 80 GLN A C 1
ATOM 610 O O . GLN A 1 80 ? -55.467 -7.321 115.939 1.00 54.59 80 GLN A O 1
ATOM 615 N N . SER A 1 81 ? -55.144 -8.280 113.939 1.00 58.66 81 SER A N 1
ATOM 616 C CA . SER A 1 81 ? -54.301 -9.391 114.406 1.00 58.66 81 SER A CA 1
ATOM 617 C C . SER A 1 81 ? -52.883 -9.298 113.815 1.00 58.66 81 SER A C 1
ATOM 619 O O . SER A 1 81 ? -52.753 -9.035 112.614 1.00 58.66 81 SER A O 1
ATOM 621 N N . PRO A 1 82 ? -51.814 -9.558 114.600 1.00 59.50 82 PRO A N 1
ATOM 622 C CA . PRO A 1 82 ? -50.433 -9.546 114.109 1.00 59.50 82 PRO A CA 1
ATOM 623 C C . PRO A 1 82 ? -50.109 -10.686 113.121 1.00 59.50 82 PRO A C 1
ATOM 625 O O . PRO A 1 82 ? -49.096 -10.629 112.427 1.00 59.50 82 PRO A O 1
ATOM 628 N N . GLN A 1 83 ? -50.968 -11.700 112.986 1.00 66.00 83 GLN A N 1
ATOM 629 C CA . GLN A 1 83 ? -50.869 -12.678 111.897 1.00 66.00 83 GLN A CA 1
ATOM 630 C C . GLN A 1 83 ? -51.306 -12.065 110.553 1.00 66.00 83 GLN A C 1
ATOM 632 O O . GLN A 1 83 ? -50.644 -12.272 109.535 1.00 66.00 83 GLN A O 1
ATOM 637 N N . GLY A 1 84 ? -52.355 -11.232 110.550 1.00 65.81 84 GLY A N 1
ATOM 638 C CA . GLY A 1 84 ? -52.898 -10.610 109.336 1.00 65.81 84 GLY A CA 1
ATOM 639 C C . GLY A 1 84 ? -51.957 -9.593 108.676 1.00 65.81 84 GLY A C 1
ATOM 640 O O . GLY A 1 84 ? -52.010 -9.393 107.463 1.00 65.81 84 GLY A O 1
ATOM 641 N N . THR A 1 85 ? -51.039 -8.982 109.433 1.00 68.06 85 THR A N 1
ATOM 642 C CA . THR A 1 85 ? -49.956 -8.165 108.856 1.00 68.06 85 THR A CA 1
ATOM 643 C C . THR A 1 85 ? -48.924 -9.028 108.132 1.00 68.06 85 THR A C 1
ATOM 645 O O . THR A 1 85 ? -48.492 -8.657 107.044 1.00 68.06 85 THR A O 1
ATOM 648 N N . THR A 1 86 ? -48.585 -10.208 108.661 1.00 79.81 86 THR A N 1
ATOM 649 C CA . THR A 1 86 ? -47.666 -11.151 107.996 1.00 79.81 86 THR A CA 1
ATOM 650 C C . THR A 1 86 ? -48.272 -11.703 106.704 1.00 79.81 86 THR A C 1
ATOM 652 O O . THR A 1 86 ? -47.584 -11.802 105.689 1.00 79.81 86 THR A O 1
ATOM 655 N N . GLU A 1 87 ? -49.570 -12.011 106.694 1.00 77.75 87 GLU A N 1
ATOM 656 C CA . GLU A 1 87 ? -50.275 -12.428 105.475 1.00 77.75 87 GLU A CA 1
ATOM 657 C C . GLU A 1 87 ? -50.362 -11.302 104.438 1.00 77.75 87 GLU A C 1
ATOM 659 O O . GLU A 1 87 ? -50.100 -11.540 103.259 1.00 77.75 87 GLU A O 1
ATOM 664 N N . ARG A 1 88 ? -50.621 -10.058 104.867 1.00 78.06 88 ARG A N 1
ATOM 665 C CA . ARG A 1 88 ? -50.589 -8.885 103.980 1.00 78.06 88 ARG A CA 1
ATOM 666 C C . ARG A 1 88 ? -49.201 -8.646 103.380 1.00 78.06 88 ARG A C 1
ATOM 668 O O . ARG A 1 88 ? -49.118 -8.330 102.199 1.00 78.06 88 ARG A O 1
ATOM 675 N N . ILE A 1 89 ? -48.127 -8.836 104.151 1.00 85.12 89 ILE A N 1
ATOM 676 C CA . ILE A 1 89 ? -46.746 -8.743 103.648 1.00 85.12 89 ILE A CA 1
ATOM 677 C C . ILE A 1 89 ? -46.478 -9.839 102.608 1.00 85.12 89 ILE A C 1
ATOM 679 O O . ILE A 1 89 ? -45.960 -9.535 101.539 1.00 85.12 89 ILE A O 1
ATOM 683 N N . ARG A 1 90 ? -46.900 -11.089 102.847 1.00 86.50 90 ARG A N 1
ATOM 684 C CA . ARG A 1 90 ? -46.787 -12.175 101.850 1.00 86.50 90 ARG A CA 1
ATOM 685 C C . ARG A 1 90 ? -47.585 -11.891 100.572 1.00 86.50 90 ARG A C 1
ATOM 687 O O . ARG A 1 90 ? -47.105 -12.189 99.486 1.00 86.50 90 ARG A O 1
ATOM 694 N N . ALA A 1 91 ? -48.779 -11.308 100.689 1.00 83.50 91 ALA A N 1
ATOM 695 C CA . ALA A 1 91 ? -49.590 -10.911 99.537 1.00 83.50 91 ALA A CA 1
ATOM 696 C C . ALA A 1 91 ? -48.968 -9.739 98.755 1.00 83.50 91 ALA A C 1
ATOM 698 O O . ALA A 1 91 ? -49.005 -9.740 97.530 1.00 83.50 91 ALA A O 1
ATOM 699 N N . MET A 1 92 ? -48.362 -8.772 99.449 1.00 86.75 92 MET A N 1
ATOM 700 C CA . MET A 1 92 ? -47.652 -7.643 98.839 1.00 86.75 92 MET A CA 1
ATOM 701 C C . MET A 1 92 ? -46.350 -8.080 98.154 1.00 86.75 92 MET A C 1
ATOM 703 O O . MET A 1 92 ? -46.053 -7.598 97.069 1.00 86.75 92 MET A O 1
ATOM 707 N N . LEU A 1 93 ? -45.608 -9.023 98.747 1.00 91.38 93 LEU A N 1
ATOM 708 C CA . LEU A 1 93 ? -44.422 -9.621 98.128 1.00 91.38 93 LEU A CA 1
ATOM 709 C C . LEU A 1 93 ? -44.785 -10.410 96.867 1.00 91.38 93 LEU A C 1
ATOM 711 O O . LEU A 1 93 ? -44.130 -10.218 95.852 1.00 91.38 93 LEU A O 1
ATOM 715 N N . ARG A 1 94 ? -45.862 -11.209 96.891 1.00 91.94 94 ARG A N 1
ATOM 716 C CA . ARG A 1 94 ? -46.373 -11.875 95.681 1.00 91.94 94 ARG A CA 1
ATOM 717 C C . ARG A 1 94 ? -46.804 -10.883 94.606 1.00 91.94 94 ARG A C 1
ATOM 719 O O . ARG A 1 94 ? -46.432 -11.063 93.465 1.00 91.94 94 ARG A O 1
ATOM 726 N N . LEU A 1 95 ? -47.505 -9.807 94.965 1.00 93.31 95 LEU A N 1
ATOM 727 C CA . LEU A 1 95 ? -47.879 -8.770 93.996 1.00 93.31 95 LEU A CA 1
ATOM 728 C C . LEU A 1 95 ? -46.652 -8.067 93.382 1.00 93.31 95 LEU A C 1
ATOM 730 O O . LEU A 1 95 ? -46.689 -7.681 92.219 1.00 93.31 95 LEU A O 1
ATOM 734 N N . ALA A 1 96 ? -45.566 -7.906 94.144 1.00 93.81 96 ALA A N 1
ATOM 735 C CA . ALA A 1 96 ? -44.305 -7.379 93.626 1.00 93.81 96 ALA A CA 1
ATOM 736 C C . ALA A 1 96 ? -43.551 -8.401 92.752 1.00 93.81 96 ALA A C 1
ATOM 738 O O . ALA A 1 96 ? -42.918 -8.010 91.779 1.00 93.81 96 ALA A O 1
ATOM 739 N N . GLU A 1 97 ? -43.630 -9.693 93.074 1.00 94.19 97 GLU A N 1
ATOM 740 C CA . GLU A 1 97 ? -43.103 -10.799 92.264 1.00 94.19 97 GLU A CA 1
ATOM 741 C C . GLU A 1 97 ? -43.870 -10.922 90.931 1.00 94.19 97 GLU A C 1
ATOM 743 O O . GLU A 1 97 ? -43.244 -10.991 89.875 1.00 94.19 97 GLU A O 1
ATOM 748 N N . ASP A 1 98 ? -45.205 -10.818 90.975 1.00 93.25 98 ASP A N 1
ATOM 749 C CA . ASP A 1 98 ? -46.100 -10.746 89.815 1.00 93.25 98 ASP A CA 1
ATOM 750 C C . ASP A 1 98 ? -45.767 -9.521 88.930 1.00 93.25 98 ASP A C 1
ATOM 752 O O . ASP A 1 98 ? -45.542 -9.679 87.734 1.00 93.25 98 ASP A O 1
ATOM 756 N N . GLU A 1 99 ? -45.666 -8.303 89.491 1.00 94.88 99 GLU A N 1
ATOM 757 C CA . GLU A 1 99 ? -45.334 -7.093 88.708 1.00 94.88 99 GLU A CA 1
ATOM 758 C C . GLU A 1 99 ? -43.905 -7.141 88.139 1.00 94.88 99 GLU A C 1
ATOM 760 O O . GLU A 1 99 ? -43.680 -6.678 87.024 1.00 94.88 99 GLU A O 1
ATOM 765 N N . VAL A 1 100 ? -42.933 -7.736 88.844 1.00 95.75 100 VAL A N 1
ATOM 766 C CA . VAL A 1 100 ? -41.576 -7.943 88.303 1.00 95.75 100 VAL A CA 1
ATOM 767 C C . VAL A 1 100 ? -41.586 -8.956 87.154 1.00 95.75 100 VAL A C 1
ATOM 769 O O . VAL A 1 100 ? -40.908 -8.726 86.153 1.00 95.75 100 VAL A O 1
ATOM 772 N N . ALA A 1 101 ? -42.370 -10.034 87.244 1.00 95.31 101 ALA A N 1
ATOM 773 C CA . ALA A 1 101 ? -42.547 -10.977 86.139 1.00 95.31 101 ALA A CA 1
ATOM 774 C C . ALA A 1 101 ? -43.206 -10.303 84.920 1.00 95.31 101 ALA A C 1
ATOM 776 O O . ALA A 1 101 ? -42.727 -10.463 83.795 1.00 95.31 101 ALA A O 1
ATOM 777 N N . ASP A 1 102 ? -44.230 -9.476 85.143 1.00 94.94 102 ASP A N 1
ATOM 778 C CA . ASP A 1 102 ? -44.884 -8.676 84.104 1.00 94.94 102 ASP A CA 1
ATOM 779 C C . ASP A 1 102 ? -43.919 -7.650 83.478 1.00 94.94 102 ASP A C 1
ATOM 781 O O . ASP A 1 102 ? -43.847 -7.527 82.255 1.00 94.94 102 ASP A O 1
ATOM 785 N N . MET A 1 103 ? -43.114 -6.947 84.283 1.00 95.38 103 MET A N 1
ATOM 786 C CA . MET A 1 103 ? -42.076 -6.030 83.796 1.00 95.38 103 MET A CA 1
ATOM 787 C C . MET A 1 103 ? -41.018 -6.746 82.949 1.00 95.38 103 MET A C 1
ATOM 789 O O . MET A 1 103 ? -40.643 -6.228 81.896 1.00 95.38 103 MET A O 1
ATOM 793 N N . LEU A 1 104 ? -40.554 -7.927 83.369 1.00 96.94 104 LEU A N 1
ATOM 794 C CA . LEU A 1 104 ? -39.593 -8.731 82.610 1.00 96.94 104 LEU A CA 1
ATOM 795 C C . LEU A 1 104 ? -40.203 -9.237 81.296 1.00 96.94 104 LEU A C 1
ATOM 797 O O . LEU A 1 104 ? -39.580 -9.085 80.247 1.00 96.94 104 LEU A O 1
ATOM 801 N N . SER A 1 105 ? -41.441 -9.739 81.319 1.00 96.62 105 SER A N 1
ATOM 802 C CA . SER A 1 105 ? -42.162 -10.177 80.117 1.00 96.62 105 SER A CA 1
ATOM 803 C C . SER A 1 105 ? -42.374 -9.036 79.114 1.00 96.62 105 SER A C 1
ATOM 805 O O . SER A 1 105 ? -42.162 -9.219 77.910 1.00 96.62 105 SER A O 1
ATOM 807 N N . ARG A 1 106 ? -42.740 -7.838 79.592 1.00 96.44 106 ARG A N 1
ATOM 808 C CA . ARG A 1 106 ? -42.853 -6.628 78.761 1.00 96.44 106 ARG A CA 1
ATOM 809 C C . ARG A 1 106 ? -41.484 -6.235 78.187 1.00 96.44 106 ARG A C 1
ATOM 811 O O . ARG A 1 106 ? -41.389 -5.972 76.991 1.00 96.44 106 ARG A O 1
ATOM 818 N N . ALA A 1 107 ? -40.420 -6.256 78.994 1.00 97.38 107 ALA A N 1
ATOM 819 C CA . ALA A 1 107 ? -39.063 -5.921 78.556 1.00 97.38 107 ALA A CA 1
ATOM 820 C C . ALA A 1 107 ? -38.505 -6.907 77.511 1.00 97.38 107 ALA A C 1
ATOM 822 O O . ALA A 1 107 ? -37.907 -6.471 76.529 1.00 97.38 107 ALA A O 1
ATOM 823 N N . GLU A 1 108 ? -38.740 -8.212 77.665 1.00 97.00 108 GLU A N 1
ATOM 824 C CA . GLU A 1 108 ? -38.364 -9.242 76.686 1.00 97.00 108 GLU A CA 1
ATOM 825 C C . GLU A 1 108 ? -39.170 -9.109 75.381 1.00 97.00 108 GLU A C 1
ATOM 827 O O . GLU A 1 108 ? -38.616 -9.208 74.281 1.00 97.00 108 GLU A O 1
ATOM 832 N N . THR A 1 109 ? -40.464 -8.789 75.483 1.00 96.94 109 THR A N 1
ATOM 833 C CA . THR A 1 109 ? -41.321 -8.502 74.320 1.00 96.94 109 THR A CA 1
ATOM 834 C C . THR A 1 109 ? -40.851 -7.251 73.573 1.00 96.94 109 THR A C 1
ATOM 836 O O . THR A 1 109 ? -40.779 -7.250 72.345 1.00 96.94 109 THR A O 1
ATOM 839 N N . GLU A 1 110 ? -40.469 -6.184 74.280 1.00 97.00 110 GLU A N 1
ATOM 840 C CA . GLU A 1 110 ? -39.894 -5.002 73.636 1.00 97.00 110 GLU A CA 1
ATOM 841 C C . GLU A 1 110 ? -38.495 -5.250 73.059 1.00 97.00 110 GLU A C 1
ATOM 843 O O . GLU A 1 110 ? -38.184 -4.726 71.991 1.00 97.00 110 GLU A O 1
ATOM 848 N N . ALA A 1 111 ? -37.639 -6.013 73.743 1.00 97.38 111 ALA A N 1
ATOM 849 C CA . ALA A 1 111 ? -36.299 -6.338 73.261 1.00 97.38 111 ALA A CA 1
ATOM 850 C C . ALA A 1 111 ? -36.375 -7.157 71.967 1.00 97.38 111 ALA A C 1
ATOM 852 O O . ALA A 1 111 ? -35.781 -6.769 70.965 1.00 97.38 111 ALA A O 1
ATOM 853 N N . SER A 1 112 ? -37.182 -8.221 71.957 1.00 97.31 112 SER A N 1
ATOM 854 C CA . SER A 1 112 ? -37.412 -9.056 70.771 1.00 97.31 112 SER A CA 1
ATOM 855 C C . SER A 1 112 ? -38.172 -8.336 69.649 1.00 97.31 112 SER A C 1
ATOM 857 O O . SER A 1 112 ? -38.000 -8.683 68.481 1.00 97.31 112 SER A O 1
ATOM 859 N N . ARG A 1 113 ? -38.969 -7.301 69.957 1.00 97.56 113 ARG A N 1
ATOM 860 C CA . ARG A 1 113 ? -39.488 -6.373 68.939 1.00 97.56 113 ARG A CA 1
ATOM 861 C C . ARG A 1 113 ? -38.360 -5.532 68.332 1.00 97.56 113 ARG A C 1
ATOM 863 O O . ARG A 1 113 ? -38.216 -5.533 67.114 1.00 97.56 113 ARG A O 1
ATOM 870 N N . ARG A 1 114 ? -37.535 -4.878 69.159 1.00 97.19 114 ARG A N 1
ATOM 871 C CA . ARG A 1 114 ? -36.420 -4.028 68.697 1.00 97.19 114 ARG A CA 1
ATOM 872 C C . ARG A 1 114 ? -35.378 -4.802 67.884 1.00 97.19 114 ARG A C 1
ATOM 874 O O . ARG A 1 114 ? -34.872 -4.254 66.911 1.00 97.19 114 ARG A O 1
ATOM 881 N N . THR A 1 115 ? -35.067 -6.056 68.234 1.00 97.81 115 THR A N 1
ATOM 882 C CA . THR A 1 115 ? -34.148 -6.872 67.417 1.00 97.81 115 THR A CA 1
ATOM 883 C C . THR A 1 115 ? -34.755 -7.207 66.061 1.00 97.81 115 THR A C 1
ATOM 885 O O . THR A 1 115 ? -34.082 -7.008 65.061 1.00 97.81 115 THR A O 1
ATOM 888 N N . ARG A 1 116 ? -36.032 -7.610 6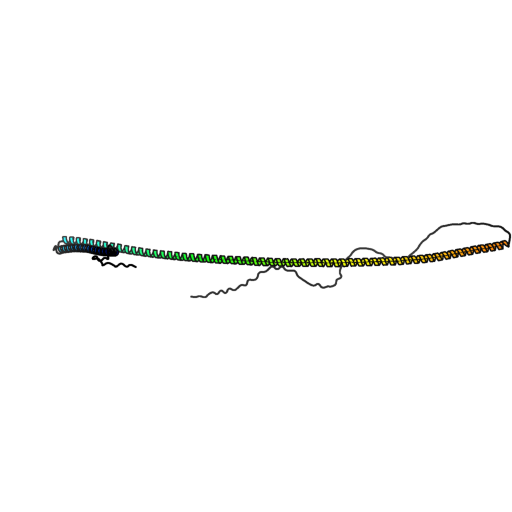5.992 1.00 97.88 116 ARG A N 1
ATOM 889 C CA . ARG A 1 116 ? -36.721 -7.878 64.713 1.00 97.88 116 ARG A CA 1
ATOM 890 C C . ARG A 1 116 ? -36.836 -6.637 63.828 1.00 97.88 116 ARG A C 1
ATOM 892 O O . ARG A 1 116 ? -36.719 -6.749 62.613 1.00 97.88 116 ARG A O 1
ATOM 899 N N . GLU A 1 117 ? -37.065 -5.468 64.424 1.00 97.50 117 GLU A N 1
ATOM 900 C CA . GLU A 1 117 ? -37.083 -4.182 63.714 1.00 97.50 117 GLU A CA 1
ATOM 901 C C . GLU A 1 117 ? -35.696 -3.877 63.118 1.00 97.50 117 GLU A C 1
ATOM 903 O O . GLU A 1 117 ? -35.583 -3.681 61.909 1.00 97.50 117 GLU A O 1
ATOM 908 N N . ALA A 1 118 ? -34.627 -3.975 63.916 1.00 97.56 118 ALA A N 1
ATOM 909 C CA . ALA A 1 118 ? -33.253 -3.779 63.444 1.00 97.56 118 ALA A CA 1
ATOM 910 C C . ALA A 1 118 ? -32.791 -4.842 62.420 1.00 97.56 118 ALA A C 1
ATOM 912 O O . ALA A 1 118 ? -32.087 -4.518 61.466 1.00 97.56 118 ALA A O 1
ATOM 913 N N . GLU A 1 119 ? -33.197 -6.105 62.579 1.00 97.50 119 GLU A N 1
ATOM 914 C CA . GLU A 1 119 ? -32.945 -7.193 61.623 1.00 97.50 119 GLU A CA 1
ATOM 915 C C . GLU A 1 119 ? -33.652 -6.934 60.283 1.00 97.50 119 GLU A C 1
ATOM 917 O O . GLU A 1 119 ? -33.065 -7.160 59.224 1.00 97.50 119 GLU A O 1
ATOM 922 N N . ALA A 1 120 ? -34.883 -6.412 60.308 1.00 97.38 120 ALA A N 1
ATOM 923 C CA . ALA A 1 120 ? -35.625 -6.046 59.104 1.00 97.38 120 ALA A CA 1
ATOM 924 C C . ALA A 1 120 ? -35.021 -4.823 58.390 1.00 97.38 120 ALA A C 1
ATOM 926 O O . ALA A 1 120 ? -34.946 -4.817 57.161 1.00 97.38 120 ALA A O 1
ATOM 927 N N . GLU A 1 121 ? -34.557 -3.811 59.129 1.00 97.62 121 GLU A N 1
ATOM 928 C CA . GLU A 1 121 ? -33.837 -2.653 58.574 1.00 97.62 121 GLU A CA 1
ATOM 929 C C . GLU A 1 121 ? -32.474 -3.058 57.981 1.00 97.62 121 GLU A C 1
ATOM 931 O O . GLU A 1 121 ? -32.117 -2.635 56.876 1.00 97.62 121 GLU A O 1
ATOM 936 N N . ALA A 1 122 ? -31.733 -3.945 58.655 1.00 97.75 122 ALA A N 1
ATOM 937 C CA . ALA A 1 122 ? -30.488 -4.515 58.140 1.00 97.75 122 ALA A CA 1
ATOM 938 C C . ALA A 1 122 ? -30.723 -5.342 56.862 1.00 97.75 122 ALA A C 1
ATOM 940 O O . ALA A 1 122 ? -29.999 -5.189 55.880 1.00 97.75 122 ALA A O 1
ATOM 941 N N . ALA A 1 123 ? -31.770 -6.173 56.827 1.00 97.62 123 ALA A N 1
ATOM 942 C CA . ALA A 1 123 ? -32.131 -6.937 55.636 1.00 97.62 123 ALA A CA 1
ATOM 943 C C . ALA A 1 123 ? -32.533 -6.029 54.458 1.00 97.62 123 ALA A C 1
ATOM 945 O O . ALA A 1 123 ? -32.099 -6.266 53.331 1.00 97.62 123 ALA A O 1
ATOM 946 N N . GLN A 1 124 ? -33.307 -4.965 54.707 1.00 97.69 124 GLN A N 1
ATOM 947 C CA . GLN A 1 124 ? -33.701 -3.994 53.678 1.00 97.69 124 GLN A CA 1
ATOM 948 C C . GLN A 1 124 ? -32.505 -3.213 53.121 1.00 97.69 124 GLN A C 1
ATOM 950 O O . GLN A 1 124 ? -32.380 -3.075 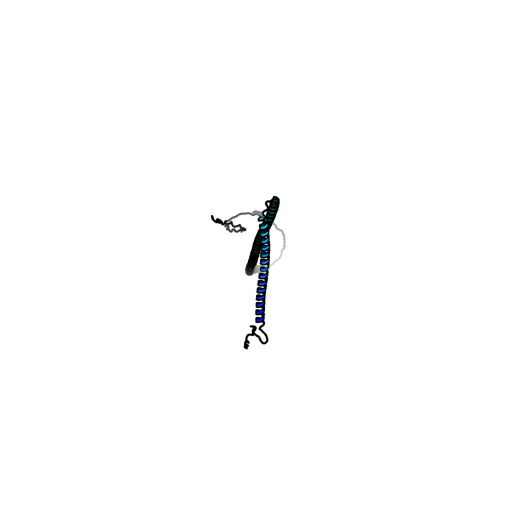51.906 1.00 97.69 124 GLN A O 1
ATOM 955 N N . THR A 1 125 ? -31.602 -2.736 53.982 1.00 97.62 125 THR A N 1
ATOM 956 C CA . THR A 1 125 ? -30.405 -1.994 53.545 1.00 97.62 125 THR A CA 1
ATOM 957 C C . THR A 1 125 ? -29.420 -2.875 52.775 1.00 97.62 125 THR A C 1
ATOM 959 O O . THR A 1 125 ? -28.867 -2.426 51.771 1.00 97.62 125 THR A O 1
ATOM 962 N N . ILE A 1 126 ? -29.260 -4.147 53.161 1.00 98.00 126 ILE A N 1
ATOM 963 C CA . ILE A 1 126 ? -28.483 -5.132 52.391 1.00 98.00 126 ILE A CA 1
ATOM 964 C C . ILE A 1 126 ? -29.140 -5.410 51.030 1.00 98.00 126 ILE A C 1
ATOM 966 O O . ILE A 1 126 ? -28.444 -5.401 50.017 1.00 98.00 126 ILE A O 1
ATOM 970 N N . ALA A 1 127 ? -30.460 -5.617 50.981 1.00 97.94 127 ALA A N 1
ATOM 971 C CA . ALA A 1 127 ? -31.179 -5.883 49.733 1.00 97.94 127 ALA A CA 1
ATOM 972 C C . ALA A 1 127 ? -31.126 -4.693 48.755 1.00 97.94 127 ALA A C 1
ATOM 974 O O . ALA A 1 127 ? -30.918 -4.895 47.560 1.00 97.94 127 ALA A O 1
ATOM 975 N N . ALA A 1 128 ? -31.246 -3.459 49.257 1.00 97.94 128 ALA A N 1
ATOM 976 C CA . ALA A 1 128 ? -31.079 -2.246 48.456 1.00 97.94 128 ALA A CA 1
ATOM 977 C C . ALA A 1 128 ? -29.654 -2.139 47.886 1.00 97.94 128 ALA A C 1
ATOM 979 O O . ALA A 1 128 ? -29.483 -2.037 46.675 1.00 97.94 128 ALA A O 1
ATOM 980 N N . ALA A 1 129 ? -28.625 -2.284 48.731 1.00 98.12 129 ALA A N 1
ATOM 981 C CA . ALA A 1 129 ? -27.230 -2.235 48.292 1.00 98.12 129 ALA A CA 1
ATOM 982 C C . ALA A 1 129 ? -26.863 -3.358 47.298 1.00 98.12 129 ALA A C 1
ATOM 984 O O . ALA A 1 129 ? -25.999 -3.169 46.441 1.00 98.12 129 ALA A O 1
ATOM 985 N N . GLN A 1 130 ? -27.516 -4.523 47.387 1.00 98.12 130 GLN A N 1
ATOM 986 C CA . GLN A 1 130 ? -27.394 -5.595 46.395 1.00 98.12 130 GLN A CA 1
ATOM 987 C C . GLN A 1 130 ? -28.039 -5.206 45.060 1.00 98.12 130 GLN A C 1
ATOM 989 O O . GLN A 1 130 ? -27.381 -5.336 44.029 1.00 98.12 130 GLN A O 1
ATOM 994 N N . ALA A 1 131 ? -29.265 -4.673 45.073 1.00 98.00 131 ALA A N 1
ATOM 995 C CA . ALA A 1 131 ? -29.962 -4.221 43.869 1.00 98.00 131 ALA A CA 1
ATOM 996 C C . ALA A 1 131 ? -29.214 -3.084 43.147 1.00 98.00 131 ALA A C 1
ATOM 998 O O . ALA A 1 131 ? -29.032 -3.153 41.932 1.00 98.00 131 ALA A O 1
ATOM 999 N N . ASP A 1 132 ? -28.703 -2.095 43.886 1.00 97.88 132 ASP A N 1
ATOM 1000 C CA . ASP A 1 132 ? -27.885 -1.005 43.336 1.00 97.88 132 ASP A CA 1
ATOM 1001 C C . ASP A 1 132 ? -26.590 -1.545 42.702 1.00 97.88 132 ASP A C 1
ATOM 1003 O O . ASP A 1 132 ? -26.222 -1.181 41.582 1.00 97.88 132 ASP A O 1
ATOM 1007 N N . ALA A 1 133 ? -25.903 -2.465 43.388 1.00 98.00 133 ALA A N 1
ATOM 1008 C CA . ALA A 1 133 ? -24.678 -3.071 42.876 1.00 98.00 133 ALA A CA 1
ATOM 1009 C C . ALA A 1 133 ? -24.927 -3.990 41.665 1.00 98.00 133 ALA A C 1
ATOM 1011 O O . ALA A 1 133 ? -24.041 -4.121 40.819 1.00 98.00 133 ALA A O 1
ATOM 1012 N N . ASP A 1 134 ? -26.092 -4.637 41.580 1.00 97.94 134 ASP A N 1
ATOM 1013 C CA . ASP A 1 134 ? -26.519 -5.421 40.419 1.00 97.94 134 ASP A CA 1
ATOM 1014 C C . ASP A 1 134 ? -26.837 -4.506 39.226 1.00 97.94 134 ASP A C 1
ATOM 1016 O O . ASP A 1 134 ? -26.352 -4.768 38.125 1.00 97.94 134 ASP A O 1
ATOM 1020 N N . ALA A 1 135 ? -27.546 -3.393 39.449 1.00 98.19 135 ALA A N 1
ATOM 1021 C CA . ALA A 1 135 ? -27.852 -2.396 38.422 1.00 98.19 135 ALA A CA 1
ATOM 1022 C C . ALA A 1 135 ? -26.580 -1.779 37.813 1.00 98.19 135 ALA A C 1
ATOM 1024 O O . ALA A 1 135 ? -26.415 -1.801 36.594 1.00 98.19 135 ALA A O 1
ATOM 1025 N N . ILE A 1 136 ? -25.632 -1.333 38.649 1.00 98.12 136 ILE A N 1
ATOM 1026 C CA . ILE A 1 136 ? -24.328 -0.799 38.206 1.00 98.12 136 ILE A CA 1
ATOM 1027 C C . ILE A 1 136 ? -23.541 -1.848 37.399 1.00 98.12 136 ILE A C 1
ATOM 1029 O O . ILE A 1 136 ? -22.865 -1.522 36.420 1.00 98.12 136 ILE A O 1
ATOM 1033 N N . ARG A 1 137 ? -23.620 -3.130 37.786 1.00 98.12 137 ARG A N 1
ATOM 1034 C CA . ARG A 1 137 ? -22.947 -4.222 37.064 1.00 98.12 137 ARG A CA 1
ATOM 1035 C C . ARG A 1 137 ? -23.607 -4.555 35.725 1.00 98.12 137 ARG A C 1
ATOM 1037 O O . ARG A 1 137 ? -22.896 -5.011 34.833 1.00 98.12 137 ARG A O 1
ATOM 1044 N N . GLU A 1 138 ? -24.906 -4.319 35.561 1.00 98.12 138 GLU A N 1
ATOM 1045 C CA . GLU A 1 138 ? -25.597 -4.515 34.282 1.00 98.12 138 GLU A CA 1
ATOM 1046 C C . GLU A 1 138 ? -25.421 -3.316 33.338 1.00 98.12 138 GLU A C 1
ATOM 1048 O O . GLU A 1 138 ? -25.085 -3.510 32.171 1.00 98.12 138 GLU A O 1
ATOM 1053 N N . GLU A 1 139 ? -25.508 -2.082 33.842 1.00 98.25 139 GLU A N 1
ATOM 1054 C CA . GLU A 1 139 ? -25.156 -0.865 33.091 1.00 98.25 139 GLU A CA 1
ATOM 1055 C C . GLU A 1 139 ? -23.718 -0.957 32.548 1.00 98.25 139 GLU A C 1
ATOM 1057 O O . GLU A 1 139 ? -23.486 -0.826 31.344 1.00 98.25 139 GLU A O 1
ATOM 1062 N N . GLY A 1 140 ? -22.762 -1.334 33.405 1.00 98.31 140 GLY A N 1
ATOM 1063 C CA . GLY A 1 140 ? -21.371 -1.557 33.010 1.00 98.31 140 GLY A CA 1
ATOM 1064 C C . GLY A 1 140 ? -21.159 -2.700 32.005 1.00 98.31 140 GLY A C 1
ATOM 1065 O O . GLY A 1 140 ? -20.194 -2.656 31.241 1.00 98.31 140 GLY A O 1
ATOM 1066 N N . ARG A 1 141 ? -22.042 -3.710 31.946 1.00 98.38 141 ARG A N 1
ATOM 1067 C CA . ARG A 1 141 ? -22.014 -4.742 30.887 1.00 98.38 141 ARG A CA 1
ATOM 1068 C C . ARG A 1 141 ? -22.511 -4.192 29.561 1.00 98.38 141 ARG A C 1
ATOM 1070 O O . ARG A 1 141 ? -21.850 -4.415 28.546 1.00 98.38 141 ARG A O 1
ATOM 1077 N N . ILE A 1 142 ? -23.644 -3.491 29.588 1.00 98.44 142 ILE A N 1
ATOM 1078 C CA . ILE A 1 142 ? -24.297 -2.897 28.420 1.00 98.44 142 ILE A CA 1
ATOM 1079 C C . ILE A 1 142 ? -23.356 -1.890 27.750 1.00 98.44 142 ILE A C 1
ATOM 1081 O O . ILE A 1 142 ? -23.133 -1.970 26.543 1.00 98.44 142 ILE A O 1
ATOM 1085 N N . ASP A 1 143 ? -22.733 -0.997 28.518 1.00 98.12 143 ASP A N 1
ATOM 1086 C CA . ASP A 1 143 ? -21.812 0.008 27.974 1.00 98.12 143 ASP A CA 1
ATOM 1087 C C . ASP A 1 143 ? -20.488 -0.601 27.506 1.00 98.12 143 ASP A C 1
ATOM 1089 O O . ASP A 1 143 ? -19.984 -0.245 26.439 1.00 98.12 143 ASP A O 1
ATOM 1093 N N . ALA A 1 144 ? -19.965 -1.603 28.221 1.00 98.06 144 ALA A N 1
ATOM 1094 C CA . ALA A 1 144 ? -18.831 -2.374 27.722 1.00 98.06 144 ALA A CA 1
ATOM 1095 C C . ALA A 1 144 ? -19.175 -3.147 26.436 1.00 98.06 144 ALA A C 1
ATOM 1097 O O . ALA A 1 144 ? -18.270 -3.437 25.656 1.00 98.06 144 ALA A O 1
ATOM 1098 N N . GLU A 1 145 ? -20.441 -3.511 26.199 1.00 98.25 145 GLU A N 1
ATOM 1099 C CA . GLU A 1 145 ? -20.868 -4.124 24.940 1.00 98.25 145 GLU A CA 1
ATOM 1100 C C . GLU A 1 145 ? -20.992 -3.113 23.805 1.00 98.25 145 GLU A C 1
ATOM 1102 O O . GLU A 1 145 ? -20.421 -3.369 22.747 1.00 98.25 145 GLU A O 1
ATOM 1107 N N . LYS A 1 146 ? -21.625 -1.954 24.031 1.00 98.38 146 LYS A N 1
ATOM 1108 C CA . LYS A 1 146 ? -21.646 -0.843 23.060 1.00 98.38 146 LYS A CA 1
ATOM 1109 C C . LYS A 1 146 ? -20.228 -0.505 22.601 1.00 98.38 146 LYS A C 1
ATOM 1111 O O . LYS A 1 146 ? -19.945 -0.578 21.412 1.00 98.38 146 LYS A O 1
ATOM 1116 N N . MET A 1 147 ? -19.306 -0.295 23.544 1.00 98.06 147 MET A N 1
ATOM 1117 C CA . MET A 1 147 ? -17.899 -0.006 23.251 1.00 98.06 147 MET A CA 1
ATOM 1118 C C . MET A 1 147 ? -17.216 -1.134 22.451 1.00 98.06 147 MET A C 1
ATOM 1120 O O . MET A 1 147 ? -16.389 -0.857 21.587 1.00 98.06 147 MET A O 1
ATOM 1124 N N . ARG A 1 148 ? -17.553 -2.414 22.688 1.00 98.31 148 ARG A N 1
ATOM 1125 C CA . ARG A 1 148 ? -17.049 -3.530 21.859 1.00 98.31 148 ARG A CA 1
ATOM 1126 C C . ARG A 1 148 ? -17.620 -3.497 20.440 1.00 98.31 148 ARG A C 1
ATOM 1128 O O . ARG A 1 148 ? -16.869 -3.742 19.503 1.00 98.31 148 ARG A O 1
ATOM 1135 N N . GLN A 1 149 ? -18.913 -3.214 20.284 1.00 98.44 149 GLN A N 1
ATOM 1136 C CA . GLN A 1 149 ? -19.576 -3.134 18.978 1.00 98.44 149 GLN A CA 1
ATOM 1137 C C . GLN A 1 149 ? -19.064 -1.933 18.163 1.00 98.44 149 GLN A C 1
ATOM 1139 O O . GLN A 1 149 ? -18.751 -2.091 16.987 1.00 98.44 149 GLN A O 1
ATOM 1144 N N . GLU A 1 150 ? -18.904 -0.767 18.793 1.00 98.44 150 GLU A N 1
ATOM 1145 C CA . GLU A 1 150 ? -18.321 0.445 18.199 1.00 98.44 150 GLU A CA 1
ATOM 1146 C C . GLU A 1 150 ? -16.879 0.201 17.733 1.00 98.44 150 GLU A C 1
ATOM 1148 O O . GLU A 1 150 ? -16.561 0.435 16.568 1.00 98.44 150 GLU A O 1
ATOM 1153 N N . LEU A 1 151 ? -16.020 -0.360 18.596 1.00 98.50 151 LEU A N 1
ATOM 1154 C CA . LEU A 1 151 ? -14.631 -0.675 18.240 1.00 98.50 151 LEU A CA 1
ATOM 1155 C C . LEU A 1 151 ? -14.514 -1.717 17.118 1.00 98.50 151 LEU A C 1
ATOM 1157 O O . LEU A 1 151 ? -13.540 -1.677 16.367 1.00 98.50 151 LEU A O 1
ATOM 1161 N N . GLU A 1 152 ? -15.460 -2.652 16.989 1.00 98.38 152 GLU A N 1
ATOM 1162 C CA . GLU A 1 152 ? -15.453 -3.607 15.874 1.00 98.38 152 GLU A CA 1
ATOM 1163 C C . GLU A 1 152 ? -15.936 -2.957 14.569 1.00 98.38 152 GLU A C 1
ATOM 1165 O O . GLU A 1 152 ? -15.298 -3.147 13.537 1.00 98.38 152 GLU A O 1
ATOM 1170 N N . GLN A 1 153 ? -16.953 -2.089 14.615 1.00 98.25 153 GLN A N 1
ATOM 1171 C CA . GLN A 1 153 ? -17.372 -1.286 13.456 1.00 98.25 153 GLN A CA 1
ATOM 1172 C C . GLN A 1 153 ? -16.250 -0.353 12.967 1.00 98.25 153 GLN A C 1
ATOM 1174 O O . GLN A 1 153 ? -16.014 -0.254 11.762 1.00 98.25 153 GLN A O 1
ATOM 1179 N N . GLU A 1 154 ? -15.501 0.284 13.876 1.00 98.19 154 GLU A N 1
ATOM 1180 C CA . GLU A 1 154 ? -14.313 1.076 13.526 1.00 98.19 154 GLU A CA 1
ATOM 1181 C C . GLU A 1 154 ? -13.215 0.218 12.872 1.00 98.19 154 GLU A C 1
ATOM 1183 O O . GLU A 1 154 ? -12.583 0.651 11.905 1.00 98.19 154 GLU A O 1
ATOM 1188 N N . ARG A 1 155 ? -12.994 -1.015 13.355 1.00 98.19 155 ARG A N 1
ATOM 1189 C CA . ARG A 1 155 ? -12.030 -1.961 12.760 1.00 98.19 155 ARG A CA 1
ATOM 1190 C C . ARG A 1 155 ? -12.457 -2.426 11.375 1.00 98.19 155 ARG A C 1
ATOM 1192 O O . ARG A 1 155 ? -11.610 -2.461 10.484 1.00 98.19 155 ARG A O 1
ATOM 1199 N N . GLU A 1 156 ? -13.728 -2.771 11.184 1.00 98.38 156 GLU A N 1
ATOM 1200 C CA . GLU A 1 156 ? -14.277 -3.171 9.886 1.00 98.38 156 GLU A CA 1
ATOM 1201 C C . GLU A 1 156 ? -14.191 -2.018 8.879 1.00 98.38 156 GLU A C 1
ATOM 1203 O O . GLU A 1 156 ? -13.663 -2.201 7.780 1.00 98.38 156 GLU A O 1
ATOM 1208 N N . ALA A 1 157 ? -14.600 -0.807 9.272 1.00 98.31 157 ALA A N 1
ATOM 1209 C CA . ALA A 1 157 ? -14.475 0.392 8.445 1.00 98.31 157 ALA A CA 1
ATOM 1210 C C . ALA A 1 157 ? -13.010 0.670 8.063 1.00 98.31 157 ALA A C 1
ATOM 1212 O O . ALA A 1 157 ? -12.698 0.821 6.881 1.00 98.31 157 ALA A O 1
ATOM 1213 N N . PHE A 1 158 ? -12.086 0.646 9.029 1.00 98.44 158 PHE A N 1
ATOM 1214 C CA . PHE A 1 158 ? -10.656 0.837 8.769 1.00 98.44 158 PHE A CA 1
ATOM 1215 C C . PHE A 1 158 ? -10.052 -0.279 7.898 1.00 98.44 158 PHE A C 1
ATOM 1217 O O . PHE A 1 158 ? -9.175 -0.019 7.070 1.00 98.44 158 PHE A O 1
ATOM 1224 N N . ALA A 1 159 ? -10.516 -1.525 8.038 1.00 98.44 159 ALA A N 1
ATOM 1225 C CA . ALA A 1 159 ? -10.095 -2.636 7.189 1.00 98.44 159 ALA A CA 1
ATOM 1226 C C . ALA A 1 159 ? -10.564 -2.452 5.735 1.00 98.44 159 ALA A C 1
ATOM 1228 O O . ALA A 1 159 ? -9.772 -2.675 4.816 1.00 98.44 159 ALA A O 1
ATOM 1229 N N . LEU A 1 160 ? -11.800 -1.986 5.526 1.00 98.50 160 LEU A N 1
ATOM 1230 C CA . LEU A 1 160 ? -12.346 -1.652 4.206 1.00 98.50 160 LEU A CA 1
ATOM 1231 C C . LEU A 1 160 ? -11.621 -0.454 3.573 1.00 98.50 160 LEU A C 1
ATOM 1233 O O . LEU A 1 160 ? -11.193 -0.543 2.421 1.00 98.50 160 LEU A O 1
ATOM 1237 N N . GLU A 1 161 ? -11.394 0.631 4.321 1.00 98.44 161 GLU A N 1
ATOM 1238 C CA . GLU A 1 161 ? -10.606 1.780 3.852 1.00 98.44 161 GLU A CA 1
ATOM 1239 C C . GLU A 1 161 ? -9.183 1.369 3.457 1.00 98.44 161 GLU A C 1
ATOM 1241 O O . GLU A 1 161 ? -8.682 1.767 2.400 1.00 98.44 161 GLU A O 1
ATOM 1246 N N . ARG A 1 162 ? -8.534 0.531 4.276 1.00 98.56 162 ARG A N 1
ATOM 1247 C CA . ARG A 1 162 ? -7.198 -0.008 4.003 1.00 98.56 162 ARG A CA 1
ATOM 1248 C C . ARG A 1 162 ? -7.187 -0.907 2.768 1.00 98.56 162 ARG A C 1
ATOM 1250 O O . ARG A 1 162 ? -6.248 -0.806 1.980 1.00 98.56 162 ARG A O 1
ATOM 1257 N N . ALA A 1 163 ? -8.196 -1.757 2.577 1.00 98.38 163 ALA A N 1
ATOM 1258 C CA . ALA A 1 163 ? -8.323 -2.589 1.382 1.00 98.38 163 ALA A CA 1
ATOM 1259 C C . ALA A 1 163 ? -8.463 -1.717 0.123 1.00 98.38 163 ALA A C 1
ATOM 1261 O O . ALA A 1 163 ? -7.646 -1.831 -0.790 1.00 98.38 163 ALA A O 1
ATOM 1262 N N . ALA A 1 164 ? -9.390 -0.755 0.127 1.00 98.44 164 ALA A N 1
ATOM 1263 C CA . ALA A 1 164 ? -9.598 0.181 -0.978 1.00 98.44 164 ALA A CA 1
ATOM 1264 C C . ALA A 1 164 ? -8.398 1.124 -1.220 1.00 98.44 164 ALA A C 1
ATOM 1266 O O . ALA A 1 164 ? -8.213 1.640 -2.322 1.00 98.44 164 ALA A O 1
ATOM 1267 N N . ALA A 1 165 ? -7.567 1.398 -0.208 1.00 98.38 165 ALA A N 1
ATOM 1268 C CA . ALA A 1 165 ? -6.304 2.123 -0.372 1.00 98.38 165 ALA A CA 1
ATOM 1269 C C . ALA A 1 165 ? -5.206 1.256 -1.016 1.00 98.38 165 ALA A C 1
ATOM 1271 O O . ALA A 1 165 ? -4.466 1.747 -1.869 1.00 98.38 165 ALA A O 1
ATOM 1272 N N . LEU A 1 166 ? -5.113 -0.025 -0.644 1.00 98.44 166 LEU A N 1
ATOM 1273 C CA . LEU A 1 166 ? -4.176 -0.977 -1.248 1.00 98.44 166 LEU A CA 1
ATOM 1274 C C . LEU A 1 166 ? -4.552 -1.312 -2.697 1.00 98.44 166 LEU A C 1
ATOM 1276 O O . LEU A 1 166 ? -3.665 -1.381 -3.541 1.00 98.44 166 LEU A O 1
ATOM 1280 N N . GLU A 1 167 ? -5.844 -1.456 -2.998 1.00 98.44 167 GLU A N 1
ATOM 1281 C CA . GLU A 1 167 ? -6.352 -1.682 -4.355 1.00 98.44 167 GLU A CA 1
ATOM 1282 C C . GLU A 1 167 ? -6.034 -0.500 -5.282 1.00 98.44 167 GLU A C 1
ATOM 1284 O O . GLU A 1 167 ? -5.472 -0.700 -6.357 1.00 98.44 167 GLU A O 1
ATOM 1289 N N . ARG A 1 168 ? -6.281 0.743 -4.838 1.00 98.44 168 ARG A N 1
ATOM 1290 C CA . ARG A 1 168 ? -5.886 1.949 -5.590 1.00 98.44 168 ARG A CA 1
ATOM 1291 C C . ARG A 1 168 ? -4.378 2.016 -5.828 1.00 98.44 168 ARG A C 1
ATOM 1293 O O . ARG A 1 168 ? -3.964 2.234 -6.960 1.00 98.44 168 ARG A O 1
ATOM 1300 N N . LEU A 1 169 ? -3.559 1.752 -4.807 1.00 98.44 169 LEU A N 1
ATOM 1301 C CA . LEU A 1 169 ? -2.098 1.703 -4.955 1.00 98.44 169 LEU A CA 1
ATOM 1302 C C . LEU A 1 169 ? -1.620 0.581 -5.889 1.00 98.44 169 LEU A C 1
ATOM 1304 O O . LEU A 1 169 ? -0.587 0.737 -6.538 1.00 98.44 169 LEU A O 1
ATOM 1308 N N . ALA A 1 170 ? -2.334 -0.545 -5.965 1.00 98.31 170 ALA A N 1
ATOM 1309 C CA . ALA A 1 170 ? -2.045 -1.603 -6.928 1.00 98.31 170 ALA A CA 1
ATOM 1310 C C . ALA A 1 170 ? -2.416 -1.167 -8.355 1.00 98.31 170 ALA A C 1
ATOM 1312 O O . ALA A 1 170 ? -1.589 -1.294 -9.256 1.00 98.31 170 ALA A O 1
ATOM 1313 N N . ALA A 1 171 ? -3.601 -0.579 -8.547 1.00 98.31 171 ALA A N 1
ATOM 1314 C CA . ALA A 1 171 ? -4.043 -0.047 -9.833 1.00 98.31 171 ALA A CA 1
ATOM 1315 C C . ALA A 1 171 ? -3.080 1.034 -10.364 1.00 98.31 171 ALA A C 1
ATOM 1317 O O . ALA A 1 171 ? -2.567 0.896 -11.474 1.00 98.31 171 ALA A O 1
ATOM 1318 N N . GLU A 1 172 ? -2.747 2.039 -9.544 1.00 98.38 172 GLU A N 1
ATOM 1319 C CA . GLU A 1 172 ? -1.784 3.108 -9.864 1.00 98.38 172 GLU A CA 1
ATOM 1320 C C . GLU A 1 172 ? -0.400 2.559 -10.256 1.00 98.38 172 GLU A C 1
ATOM 1322 O O . GLU A 1 172 ? 0.232 3.059 -11.193 1.00 98.38 172 GLU A O 1
ATOM 1327 N N . ARG A 1 173 ? 0.078 1.504 -9.580 1.00 98.19 173 ARG A N 1
ATOM 1328 C CA . ARG A 1 173 ? 1.315 0.810 -9.971 1.00 98.19 173 ARG A CA 1
ATOM 1329 C C . ARG A 1 173 ? 1.171 0.147 -11.331 1.00 98.19 173 ARG A C 1
ATOM 1331 O O . ARG A 1 173 ? 1.951 0.461 -12.218 1.00 98.19 173 ARG A O 1
ATOM 1338 N N . THR A 1 174 ? 0.147 -0.678 -11.541 1.00 98.19 174 THR A N 1
ATOM 1339 C CA . THR A 1 174 ? -0.035 -1.365 -12.832 1.00 98.19 174 THR A CA 1
ATOM 1340 C C . THR A 1 174 ? -0.194 -0.397 -14.007 1.00 98.19 174 THR A C 1
ATOM 1342 O O . THR A 1 174 ? 0.351 -0.660 -15.077 1.00 98.19 174 THR A O 1
ATOM 1345 N N . SER A 1 175 ? -0.853 0.755 -13.822 1.00 98.06 175 SER A N 1
ATOM 1346 C CA . SER A 1 175 ? -0.941 1.777 -14.870 1.00 98.06 175 SER A CA 1
ATOM 1347 C C . SER A 1 175 ? 0.391 2.489 -15.106 1.00 98.06 175 SER A C 1
ATOM 1349 O O . SER A 1 175 ? 0.758 2.706 -16.255 1.00 98.06 175 SER A O 1
ATOM 1351 N N . THR A 1 176 ? 1.151 2.822 -14.055 1.00 98.12 176 THR A N 1
ATOM 1352 C CA . THR A 1 176 ? 2.474 3.457 -14.226 1.00 98.12 176 THR A CA 1
ATOM 1353 C C . THR A 1 176 ? 3.522 2.500 -14.798 1.00 98.12 176 THR A C 1
ATOM 1355 O O . THR A 1 176 ? 4.351 2.922 -15.599 1.00 98.12 176 THR A O 1
ATOM 1358 N N . GLU A 1 177 ? 3.465 1.213 -14.461 1.00 98.19 177 GLU A N 1
ATOM 1359 C CA . GLU A 1 177 ? 4.312 0.166 -15.040 1.00 98.19 177 GLU A CA 1
ATOM 1360 C C . GLU A 1 177 ? 3.983 -0.054 -16.527 1.00 98.19 177 GLU A C 1
ATOM 1362 O O . GLU A 1 177 ? 4.900 -0.107 -17.347 1.00 98.19 177 GLU A O 1
ATOM 1367 N N . ALA A 1 178 ? 2.697 -0.074 -16.903 1.00 98.25 178 ALA A N 1
ATOM 1368 C CA . ALA A 1 178 ? 2.267 -0.136 -18.302 1.00 98.25 178 ALA A CA 1
ATOM 1369 C C . ALA A 1 178 ? 2.663 1.122 -19.104 1.00 98.25 178 ALA A C 1
ATOM 1371 O O . ALA A 1 178 ? 3.211 1.001 -20.200 1.00 98.25 178 ALA A O 1
ATOM 1372 N N . ASP A 1 179 ? 2.465 2.322 -18.545 1.00 98.06 179 ASP A N 1
ATOM 1373 C CA . ASP A 1 179 ? 2.895 3.594 -19.146 1.00 98.06 179 ASP A CA 1
ATOM 1374 C C . ASP A 1 179 ? 4.412 3.638 -19.379 1.00 98.06 179 ASP A C 1
ATOM 1376 O O . ASP A 1 179 ? 4.875 4.161 -20.395 1.00 98.06 179 ASP A O 1
ATOM 1380 N N . LEU A 1 180 ? 5.204 3.120 -18.434 1.00 98.19 180 LEU A N 1
ATOM 1381 C CA . LEU A 1 180 ? 6.659 3.049 -18.560 1.00 98.19 180 LEU A CA 1
ATOM 1382 C C . LEU A 1 180 ? 7.079 2.013 -19.606 1.00 98.19 180 LEU A C 1
ATOM 1384 O O . LEU A 1 180 ? 7.928 2.328 -20.438 1.00 98.19 180 LEU A O 1
ATOM 1388 N N . ALA A 1 181 ? 6.464 0.827 -19.618 1.00 98.31 181 ALA A N 1
ATOM 1389 C CA . ALA A 1 181 ? 6.729 -0.201 -20.623 1.00 98.31 181 ALA A CA 1
ATOM 1390 C C . ALA A 1 181 ? 6.434 0.307 -22.046 1.00 98.31 181 ALA A C 1
ATOM 1392 O O . ALA A 1 181 ? 7.299 0.219 -22.915 1.00 98.31 181 ALA A O 1
ATOM 1393 N N . ALA A 1 182 ? 5.275 0.939 -22.263 1.00 98.38 182 ALA A N 1
ATOM 1394 C CA . ALA A 1 182 ? 4.899 1.508 -23.558 1.00 98.38 182 ALA A CA 1
ATOM 1395 C C . ALA A 1 182 ? 5.859 2.621 -24.025 1.00 98.38 182 ALA A C 1
ATOM 1397 O O . ALA A 1 182 ? 6.175 2.717 -25.211 1.00 98.38 182 ALA A O 1
ATOM 1398 N N . ARG A 1 183 ? 6.374 3.450 -23.103 1.00 98.31 183 ARG A N 1
ATOM 1399 C CA . ARG A 1 183 ? 7.389 4.477 -23.416 1.00 98.31 183 ARG A CA 1
ATOM 1400 C C . ARG A 1 183 ? 8.753 3.875 -23.748 1.00 98.31 183 ARG A C 1
ATOM 1402 O O . ARG A 1 183 ? 9.432 4.397 -24.627 1.00 98.31 183 ARG A O 1
ATOM 1409 N N . ILE A 1 184 ? 9.155 2.806 -23.058 1.00 98.31 184 ILE A N 1
ATOM 1410 C CA . ILE A 1 184 ? 10.399 2.080 -23.350 1.00 98.31 184 ILE A CA 1
ATOM 1411 C C . ILE A 1 184 ? 10.302 1.435 -24.734 1.00 98.31 184 ILE A C 1
ATOM 1413 O O . ILE A 1 184 ? 11.197 1.645 -25.549 1.00 98.31 184 ILE A O 1
ATOM 1417 N N . GLU A 1 185 ? 9.197 0.747 -25.036 1.00 98.38 185 GLU A N 1
ATOM 1418 C CA . GLU A 1 185 ? 8.974 0.123 -26.343 1.00 98.38 185 GLU A CA 1
ATOM 1419 C C . GLU A 1 185 ? 8.963 1.167 -27.470 1.00 98.38 185 GLU A C 1
ATOM 1421 O O . GLU A 1 185 ? 9.670 1.006 -28.464 1.00 98.38 185 GLU A O 1
ATOM 1426 N N . ALA A 1 186 ? 8.249 2.287 -27.303 1.00 98.44 186 ALA A N 1
ATOM 1427 C CA . ALA A 1 186 ? 8.257 3.381 -28.277 1.00 98.44 186 ALA A CA 1
ATOM 1428 C C . ALA A 1 186 ? 9.678 3.925 -28.522 1.00 98.44 186 ALA A C 1
ATOM 1430 O O . ALA A 1 186 ? 10.104 4.049 -29.671 1.00 98.44 186 ALA A O 1
ATOM 1431 N N . ALA A 1 187 ? 10.453 4.159 -27.457 1.00 98.44 187 ALA A N 1
ATOM 1432 C CA . ALA A 1 187 ? 11.844 4.602 -27.554 1.00 98.44 187 ALA A CA 1
ATOM 1433 C C . ALA A 1 187 ? 12.797 3.527 -28.121 1.00 98.44 187 ALA A C 1
ATOM 1435 O O . ALA A 1 187 ? 13.899 3.854 -28.564 1.00 98.44 187 ALA A O 1
ATOM 1436 N N . GLU A 1 188 ? 12.426 2.245 -28.107 1.00 98.19 188 GLU A N 1
ATOM 1437 C CA . GLU A 1 188 ? 13.147 1.163 -28.795 1.00 98.19 188 GLU A CA 1
ATOM 1438 C C . GLU A 1 188 ? 12.796 1.107 -30.277 1.00 98.19 188 GLU A C 1
ATOM 1440 O O . GLU A 1 188 ? 13.703 1.046 -31.108 1.00 98.19 188 GLU A O 1
ATOM 1445 N N . GLN A 1 189 ? 11.516 1.244 -30.627 1.00 98.31 189 GLN A N 1
ATOM 1446 C CA . GLN A 1 189 ? 11.077 1.354 -32.016 1.00 98.31 189 GLN A CA 1
ATOM 1447 C C . GLN A 1 189 ? 11.679 2.590 -32.709 1.00 98.31 189 GLN A C 1
ATOM 1449 O O . GLN A 1 189 ? 12.133 2.486 -33.848 1.00 98.31 189 GLN A O 1
ATOM 1454 N N . GLU A 1 190 ? 11.734 3.747 -32.042 1.00 98.12 190 GLU A N 1
ATOM 1455 C CA . GLU A 1 190 ? 12.375 4.961 -32.573 1.00 98.12 190 GLU A CA 1
ATOM 1456 C C . GLU A 1 190 ? 13.884 4.774 -32.782 1.00 98.12 190 GLU A C 1
ATOM 1458 O O . GLU A 1 190 ? 14.394 5.079 -33.863 1.00 98.12 190 GLU A O 1
ATOM 1463 N N . ARG A 1 191 ? 14.598 4.199 -31.801 1.00 98.31 191 ARG A N 1
ATOM 1464 C CA . ARG A 1 191 ? 16.030 3.871 -31.937 1.00 98.31 191 ARG A CA 1
ATOM 1465 C C . ARG A 1 191 ? 16.288 2.883 -33.076 1.00 98.31 191 ARG A C 1
ATOM 1467 O O . ARG A 1 191 ? 17.226 3.087 -33.844 1.00 98.31 191 ARG A O 1
ATOM 1474 N N . ALA A 1 192 ? 15.455 1.853 -33.222 1.00 98.31 192 ALA A N 1
ATOM 1475 C CA . ALA A 1 192 ? 15.573 0.867 -34.295 1.00 98.31 192 ALA A CA 1
ATOM 1476 C C . ALA A 1 192 ? 15.340 1.486 -35.686 1.00 98.31 192 ALA A C 1
ATOM 1478 O O . ALA A 1 192 ? 16.093 1.195 -36.614 1.00 98.31 192 ALA A O 1
ATOM 1479 N N . ARG A 1 193 ? 14.354 2.386 -35.828 1.00 98.44 193 ARG A N 1
ATOM 1480 C CA . ARG A 1 193 ? 14.113 3.139 -37.074 1.00 98.44 193 ARG A CA 1
ATOM 1481 C C . ARG A 1 193 ? 15.293 4.051 -37.411 1.00 98.44 193 ARG A C 1
ATOM 1483 O O . ARG A 1 193 ? 15.825 3.960 -38.512 1.00 98.44 193 ARG A O 1
ATOM 1490 N N . ALA A 1 194 ? 15.759 4.856 -36.454 1.00 98.38 194 ALA A N 1
ATOM 1491 C CA . ALA A 1 194 ? 16.898 5.754 -36.649 1.00 98.38 194 ALA A CA 1
ATOM 1492 C C . ALA A 1 194 ? 18.196 4.998 -36.995 1.00 98.38 194 ALA A C 1
ATOM 1494 O O . ALA A 1 194 ? 18.981 5.463 -37.825 1.00 98.38 194 ALA A O 1
ATOM 1495 N N . TRP A 1 195 ? 18.408 3.812 -36.412 1.00 98.31 195 TRP A N 1
ATOM 1496 C CA . TRP A 1 195 ? 19.510 2.923 -36.783 1.00 98.31 195 TRP A CA 1
ATOM 1497 C C . TRP A 1 195 ? 19.365 2.404 -38.218 1.00 98.31 195 TRP A C 1
ATOM 1499 O O . TRP A 1 195 ? 20.292 2.556 -39.010 1.00 98.31 195 TRP A O 1
ATOM 1509 N N . ALA A 1 196 ? 18.204 1.849 -38.579 1.00 98.50 196 ALA A N 1
ATOM 1510 C CA . ALA A 1 196 ? 17.954 1.310 -39.916 1.00 98.50 196 ALA A CA 1
ATOM 1511 C C . ALA A 1 196 ? 18.073 2.383 -41.015 1.00 98.50 196 ALA A C 1
ATOM 1513 O O . ALA A 1 196 ? 18.673 2.130 -42.059 1.00 98.50 196 ALA A O 1
ATOM 1514 N N . GLU A 1 197 ? 17.581 3.600 -40.765 1.00 98.31 197 GLU A N 1
ATOM 1515 C CA . GLU A 1 197 ? 17.800 4.752 -41.646 1.00 98.31 197 GLU A CA 1
ATOM 1516 C C . GLU A 1 197 ? 19.285 5.107 -41.780 1.00 98.31 197 GLU A C 1
ATOM 1518 O O . GLU A 1 197 ? 19.753 5.383 -42.883 1.00 98.31 197 GLU A O 1
ATOM 1523 N N . SER A 1 198 ? 20.037 5.100 -40.677 1.00 98.31 198 SER A N 1
ATOM 1524 C CA . SER A 1 198 ? 21.472 5.413 -40.691 1.00 98.31 198 SER A CA 1
ATOM 1525 C C . SER A 1 198 ? 22.277 4.351 -41.444 1.00 98.31 198 SER A C 1
ATOM 1527 O O . SER A 1 198 ? 23.175 4.690 -42.211 1.00 98.31 198 SER A O 1
ATOM 1529 N N . GLU A 1 199 ? 21.928 3.073 -41.285 1.00 98.25 199 GLU A N 1
ATOM 1530 C CA . GLU A 1 199 ? 22.540 1.961 -42.014 1.00 98.25 199 GLU A CA 1
ATOM 1531 C C . GLU A 1 199 ? 22.210 2.013 -43.515 1.00 98.25 199 GLU A C 1
ATOM 1533 O O . GLU A 1 199 ? 23.098 1.815 -44.342 1.00 98.25 199 GLU A O 1
ATOM 1538 N N . ALA A 1 200 ? 20.966 2.344 -43.882 1.00 98.12 200 ALA A N 1
ATOM 1539 C CA . ALA A 1 200 ? 20.565 2.535 -45.276 1.00 98.12 200 ALA A CA 1
ATOM 1540 C C . ALA A 1 200 ? 21.306 3.713 -45.932 1.00 98.12 200 ALA A C 1
ATOM 1542 O O . ALA A 1 200 ? 21.861 3.560 -47.018 1.00 98.12 200 ALA A O 1
ATOM 1543 N N . ARG A 1 201 ? 21.400 4.862 -45.245 1.00 98.12 201 ARG A N 1
ATOM 1544 C CA . ARG A 1 201 ? 22.186 6.019 -45.710 1.00 98.12 201 ARG A CA 1
ATOM 1545 C C . ARG A 1 201 ? 23.669 5.672 -45.862 1.00 98.12 201 ARG A C 1
ATOM 1547 O O . ARG A 1 201 ? 24.285 6.108 -46.828 1.00 98.12 201 ARG A O 1
ATOM 1554 N N . ARG A 1 202 ? 24.242 4.875 -44.948 1.00 98.19 202 ARG A N 1
ATOM 1555 C CA . ARG A 1 202 ? 25.640 4.429 -45.057 1.00 98.19 202 ARG A CA 1
ATOM 1556 C C . ARG A 1 202 ? 25.851 3.548 -46.289 1.00 98.19 202 ARG A C 1
ATOM 1558 O O . ARG A 1 202 ? 26.784 3.815 -47.032 1.00 98.19 202 ARG A O 1
ATOM 1565 N N . LYS A 1 203 ? 24.959 2.582 -46.547 1.00 98.00 203 LYS A N 1
ATOM 1566 C CA . LYS A 1 203 ? 25.014 1.722 -47.744 1.00 98.00 203 LYS A CA 1
ATOM 1567 C C . LYS A 1 203 ? 24.928 2.526 -49.039 1.00 98.00 203 LYS A C 1
ATOM 1569 O O . LYS A 1 203 ? 25.764 2.329 -49.906 1.00 98.00 203 LYS A O 1
ATOM 1574 N N . MET A 1 204 ? 24.008 3.491 -49.129 1.00 98.12 204 MET A N 1
ATOM 1575 C CA . MET A 1 204 ? 23.934 4.396 -50.287 1.00 98.12 204 MET A CA 1
ATOM 1576 C C . MET A 1 204 ? 25.253 5.150 -50.513 1.00 98.12 204 MET A C 1
ATOM 1578 O O . MET A 1 204 ? 25.743 5.197 -51.632 1.00 98.12 204 MET A O 1
ATOM 1582 N N . VAL A 1 205 ? 25.869 5.690 -49.454 1.00 98.38 205 VAL A N 1
ATOM 1583 C CA . VAL A 1 205 ? 27.159 6.398 -49.564 1.00 98.38 205 VAL A CA 1
ATOM 1584 C C . VAL A 1 205 ? 28.314 5.445 -49.913 1.00 98.38 205 VAL A C 1
ATOM 1586 O O . VAL A 1 205 ? 29.207 5.829 -50.663 1.00 98.38 205 VAL A O 1
ATOM 1589 N N . GLU A 1 206 ? 28.304 4.206 -49.412 1.00 98.06 206 GLU A N 1
ATOM 1590 C CA . GLU A 1 206 ? 29.262 3.148 -49.773 1.00 98.06 206 GLU A CA 1
ATOM 1591 C C . GLU A 1 206 ? 29.123 2.741 -51.258 1.00 98.06 206 GLU A C 1
ATOM 1593 O O . GLU A 1 206 ? 30.131 2.586 -51.953 1.00 98.06 206 GLU A O 1
ATOM 1598 N N . GLU A 1 207 ? 27.893 2.635 -51.767 1.00 97.81 207 GLU A N 1
ATOM 1599 C CA . GLU A 1 207 ? 27.563 2.360 -53.172 1.00 97.81 207 GLU A CA 1
ATOM 1600 C C . GLU A 1 207 ? 27.965 3.529 -54.091 1.00 97.81 207 GLU A C 1
ATOM 1602 O O . GLU A 1 207 ? 28.750 3.327 -55.021 1.00 97.81 207 GLU A O 1
ATOM 1607 N N . ASP A 1 208 ? 27.524 4.758 -53.795 1.00 98.12 208 ASP A N 1
ATOM 1608 C CA . ASP A 1 208 ? 27.864 5.977 -54.548 1.00 98.12 208 ASP A CA 1
ATOM 1609 C C . ASP A 1 208 ? 29.384 6.211 -54.600 1.00 98.12 208 ASP A C 1
ATOM 1611 O O . ASP A 1 208 ? 29.940 6.527 -55.657 1.00 98.12 208 ASP A O 1
ATOM 1615 N N . PHE A 1 209 ? 30.088 6.015 -53.477 1.00 98.06 209 PHE A N 1
ATOM 1616 C CA . PHE A 1 209 ? 31.546 6.137 -53.418 1.00 98.06 209 PHE A CA 1
ATOM 1617 C C . PHE A 1 209 ? 32.244 5.067 -54.263 1.00 98.06 209 PHE A C 1
ATOM 1619 O O . PHE A 1 209 ? 33.204 5.378 -54.970 1.00 98.06 209 PHE A O 1
ATOM 1626 N N . THR A 1 210 ? 31.756 3.823 -54.235 1.00 98.00 210 THR A N 1
ATOM 1627 C CA . THR A 1 210 ? 32.300 2.735 -55.063 1.00 98.00 210 THR A CA 1
ATOM 1628 C C . THR A 1 210 ? 32.124 3.052 -56.549 1.00 98.00 210 THR A C 1
ATOM 1630 O O . THR A 1 210 ? 33.093 2.993 -57.305 1.00 98.00 210 THR A O 1
ATOM 1633 N N . ILE A 1 211 ? 30.928 3.493 -56.955 1.00 97.62 211 ILE A N 1
ATOM 1634 C CA . ILE A 1 211 ? 30.621 3.905 -58.333 1.00 97.62 211 ILE A CA 1
ATOM 1635 C C . ILE A 1 211 ? 31.532 5.060 -58.775 1.00 97.62 211 ILE A C 1
ATOM 1637 O O . ILE A 1 211 ? 32.143 4.982 -59.842 1.00 97.62 211 ILE A O 1
ATOM 1641 N N . ALA A 1 212 ? 31.679 6.107 -57.958 1.00 97.88 212 ALA A N 1
ATOM 1642 C CA . ALA A 1 212 ? 32.531 7.254 -58.275 1.00 97.88 212 ALA A CA 1
ATOM 1643 C C . ALA A 1 212 ? 34.024 6.881 -58.367 1.00 97.88 212 ALA A C 1
ATOM 1645 O O . ALA A 1 212 ? 34.750 7.399 -59.221 1.00 97.88 212 ALA A O 1
ATOM 1646 N N . MET A 1 213 ? 34.497 5.963 -57.519 1.00 96.94 213 MET A N 1
ATOM 1647 C CA . MET A 1 213 ? 35.886 5.499 -57.537 1.00 96.94 213 MET A CA 1
ATOM 1648 C C . MET A 1 213 ? 36.179 4.585 -58.731 1.00 96.94 213 MET A C 1
ATOM 1650 O O . MET A 1 213 ? 37.233 4.742 -59.349 1.00 96.94 213 MET A O 1
ATOM 1654 N N . ASP A 1 214 ? 35.258 3.699 -59.121 1.00 97.56 214 ASP A N 1
ATOM 1655 C CA . ASP A 1 214 ? 35.412 2.880 -60.330 1.00 97.56 214 ASP A CA 1
ATOM 1656 C C . ASP A 1 214 ? 35.281 3.710 -61.619 1.00 97.56 214 ASP A C 1
ATOM 1658 O O . ASP A 1 214 ? 36.050 3.489 -62.557 1.00 97.56 214 ASP A O 1
ATOM 1662 N N . GLN A 1 215 ? 34.414 4.731 -61.654 1.00 97.88 215 GLN A N 1
ATOM 1663 C CA . GLN A 1 215 ? 34.383 5.725 -62.740 1.00 97.88 215 GLN A CA 1
ATOM 1664 C C . GLN A 1 215 ? 35.734 6.440 -62.867 1.00 97.88 215 GLN A C 1
ATOM 1666 O O . GLN A 1 215 ? 36.379 6.361 -63.914 1.00 97.88 215 GLN A O 1
ATOM 1671 N N . ARG A 1 216 ? 36.233 7.043 -61.780 1.00 97.38 216 ARG A N 1
ATOM 1672 C CA . ARG A 1 216 ? 37.536 7.730 -61.753 1.00 97.38 216 ARG A CA 1
ATOM 1673 C C . ARG A 1 216 ? 38.704 6.797 -62.102 1.00 97.38 216 ARG A C 1
ATOM 1675 O O . ARG A 1 216 ? 39.691 7.219 -62.708 1.00 97.38 216 ARG A O 1
ATOM 1682 N N . ARG A 1 217 ? 38.610 5.513 -61.743 1.00 97.56 217 ARG A N 1
ATOM 1683 C CA . ARG A 1 217 ? 39.582 4.476 -62.117 1.00 97.56 217 ARG A CA 1
ATOM 1684 C C . ARG A 1 217 ? 39.526 4.161 -63.611 1.00 97.56 217 ARG A C 1
ATOM 1686 O O . ARG A 1 217 ? 40.583 4.062 -64.230 1.00 97.56 217 ARG A O 1
ATOM 1693 N N . ALA A 1 218 ? 38.338 4.041 -64.201 1.00 97.50 218 ALA A N 1
ATOM 1694 C CA . ALA A 1 218 ? 38.158 3.833 -65.637 1.00 97.50 218 ALA A CA 1
ATOM 1695 C C . ALA A 1 218 ? 38.627 5.047 -66.461 1.00 97.50 218 ALA A C 1
ATOM 1697 O O . ALA A 1 218 ? 39.307 4.877 -67.474 1.00 97.50 218 ALA A O 1
ATOM 1698 N N . GLU A 1 219 ? 38.357 6.269 -65.998 1.00 97.00 219 GLU A N 1
ATOM 1699 C CA . GLU A 1 219 ? 38.898 7.512 -66.568 1.00 97.00 219 GLU A CA 1
ATOM 1700 C C . GLU A 1 219 ? 40.432 7.540 -66.502 1.00 97.00 219 GLU A C 1
ATOM 1702 O O . GLU A 1 219 ? 41.096 7.786 -67.506 1.00 97.00 219 GLU A O 1
ATOM 1707 N N . SER A 1 220 ? 41.020 7.209 -65.348 1.00 97.25 220 SER A N 1
ATOM 1708 C CA . SER A 1 220 ? 42.478 7.149 -65.179 1.00 97.25 220 SER A CA 1
ATOM 1709 C C . SER A 1 220 ? 43.127 6.094 -66.087 1.00 97.25 220 SER A C 1
ATOM 1711 O O . SER A 1 220 ? 44.097 6.383 -66.792 1.00 97.25 220 SER A O 1
ATOM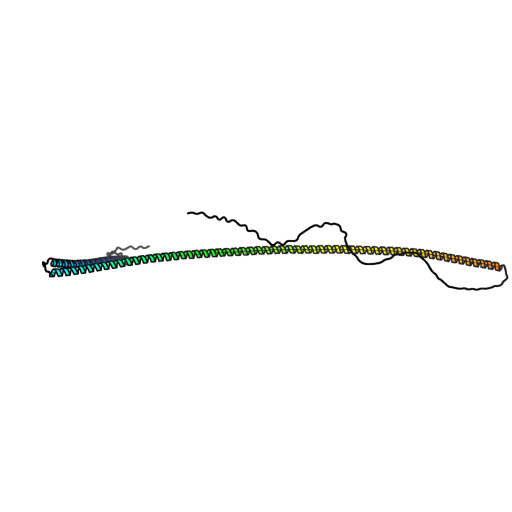 1713 N N . LEU A 1 221 ? 42.562 4.882 -66.147 1.00 97.31 221 LEU A N 1
ATOM 1714 C CA . LEU A 1 221 ? 43.054 3.799 -67.005 1.00 97.31 221 LEU A CA 1
ATOM 1715 C C . LEU A 1 221 ? 42.898 4.118 -68.498 1.00 97.31 221 LEU A C 1
ATOM 1717 O O . LEU A 1 221 ? 43.814 3.845 -69.272 1.00 97.31 221 LEU A O 1
ATOM 1721 N N . SER A 1 222 ? 41.786 4.728 -68.914 1.00 96.88 222 SER A N 1
ATOM 1722 C CA . SER A 1 222 ? 41.587 5.144 -70.309 1.00 96.88 222 SER A CA 1
ATOM 1723 C C . SER A 1 222 ? 42.483 6.326 -70.695 1.00 96.88 222 SER A C 1
ATOM 1725 O O . SER A 1 222 ? 43.027 6.327 -71.798 1.00 96.88 222 SER A O 1
ATOM 1727 N N . ALA A 1 223 ? 42.751 7.268 -69.786 1.00 97.06 223 ALA A N 1
ATOM 1728 C CA . ALA A 1 223 ? 43.736 8.331 -69.992 1.00 97.06 223 ALA A CA 1
ATOM 1729 C C . ALA A 1 223 ? 45.174 7.786 -70.102 1.00 97.06 223 ALA A C 1
ATOM 1731 O O . ALA A 1 223 ? 45.944 8.247 -70.947 1.00 97.06 223 ALA A O 1
ATOM 1732 N N . LEU A 1 224 ? 45.543 6.778 -69.301 1.00 96.69 224 LEU A N 1
ATOM 1733 C CA . LEU A 1 224 ? 46.824 6.071 -69.429 1.00 96.69 224 LEU A CA 1
ATOM 1734 C C . LEU A 1 224 ? 46.917 5.299 -70.754 1.00 96.69 224 LEU A C 1
ATOM 1736 O O . LEU A 1 224 ? 47.927 5.406 -71.449 1.00 96.69 224 LEU A O 1
ATOM 1740 N N . ALA A 1 225 ? 45.858 4.591 -71.154 1.00 96.50 225 ALA A N 1
ATOM 1741 C CA . ALA A 1 225 ? 45.797 3.892 -72.437 1.00 96.50 225 ALA A CA 1
ATOM 1742 C C . ALA A 1 225 ? 45.871 4.860 -73.633 1.00 96.50 225 ALA A C 1
ATOM 1744 O O . ALA A 1 225 ? 46.568 4.579 -74.607 1.00 96.50 225 ALA A O 1
ATOM 1745 N N . ALA A 1 226 ? 45.224 6.027 -73.548 1.00 96.44 226 ALA A N 1
ATOM 1746 C CA . ALA A 1 226 ? 45.295 7.074 -74.564 1.00 96.44 226 ALA A CA 1
ATOM 1747 C C . ALA A 1 226 ? 46.708 7.669 -74.682 1.00 96.44 226 ALA A C 1
ATOM 1749 O O . ALA A 1 226 ? 47.207 7.819 -75.798 1.00 96.44 226 ALA A O 1
ATOM 1750 N N . LYS A 1 227 ? 47.385 7.935 -73.553 1.00 96.50 227 LYS A N 1
ATOM 1751 C CA . LYS A 1 227 ? 48.799 8.355 -73.526 1.00 96.50 227 LYS A CA 1
ATOM 1752 C C . LYS A 1 227 ? 49.720 7.293 -74.131 1.00 96.50 227 LYS A C 1
ATOM 1754 O O . LYS A 1 227 ? 50.558 7.625 -74.961 1.00 96.50 227 LYS A O 1
ATOM 1759 N N . HIS A 1 228 ? 49.533 6.021 -73.778 1.00 96.88 228 HIS A N 1
ATOM 1760 C CA . HIS A 1 228 ? 50.307 4.915 -74.345 1.00 96.88 228 HIS A CA 1
ATOM 1761 C C . HIS A 1 228 ? 50.080 4.775 -75.861 1.00 96.88 228 HIS A C 1
ATOM 1763 O O . HIS A 1 228 ? 51.031 4.634 -76.623 1.00 96.88 228 HIS A O 1
ATOM 1769 N N . ALA A 1 229 ? 48.833 4.892 -76.328 1.00 96.38 229 ALA A N 1
ATOM 1770 C CA . ALA A 1 229 ? 48.506 4.871 -77.753 1.00 96.38 229 ALA A CA 1
ATOM 1771 C C . ALA A 1 229 ? 49.043 6.097 -78.517 1.00 96.38 229 ALA A C 1
ATOM 1773 O O . ALA A 1 229 ? 49.376 5.974 -79.693 1.00 96.38 229 ALA A O 1
ATOM 1774 N N . ALA A 1 230 ? 49.144 7.271 -77.884 1.00 96.19 230 ALA A N 1
ATOM 1775 C CA . ALA A 1 230 ? 49.822 8.432 -78.462 1.00 96.19 230 ALA A CA 1
ATOM 1776 C C . ALA A 1 230 ? 51.334 8.181 -78.589 1.00 96.19 230 ALA A C 1
ATOM 1778 O O . ALA A 1 230 ? 51.863 8.260 -79.695 1.00 96.19 230 ALA A O 1
ATOM 1779 N N . ALA A 1 231 ? 51.988 7.749 -77.506 1.00 95.62 231 ALA A N 1
ATOM 1780 C CA . ALA A 1 231 ? 53.415 7.427 -77.490 1.00 95.62 231 ALA A CA 1
ATOM 1781 C C . ALA A 1 231 ? 53.800 6.326 -78.501 1.00 95.62 231 ALA A C 1
ATOM 1783 O O . ALA A 1 231 ? 54.865 6.396 -79.109 1.00 95.62 231 ALA A O 1
ATOM 1784 N N . LEU A 1 232 ? 52.929 5.335 -78.738 1.00 96.50 232 LEU A N 1
ATOM 1785 C CA . LEU A 1 232 ? 53.133 4.341 -79.798 1.00 96.50 232 LEU A CA 1
ATOM 1786 C C . LEU A 1 232 ? 53.100 4.966 -81.201 1.00 96.50 232 LEU A C 1
ATOM 1788 O O . LEU A 1 232 ? 54.007 4.698 -81.982 1.00 96.50 232 LEU A O 1
ATOM 1792 N N . ARG A 1 233 ? 52.132 5.843 -81.509 1.00 96.44 233 ARG A N 1
ATOM 1793 C CA . ARG A 1 233 ? 52.069 6.543 -82.811 1.00 96.44 233 ARG A CA 1
ATOM 1794 C C . ARG A 1 233 ? 53.234 7.515 -83.010 1.00 96.44 233 ARG A C 1
ATOM 1796 O O . ARG A 1 233 ? 53.732 7.673 -84.123 1.00 96.44 233 ARG A O 1
ATOM 1803 N N . GLU A 1 234 ? 53.689 8.164 -81.944 1.00 94.81 234 GLU A N 1
ATOM 1804 C CA . GLU A 1 234 ? 54.895 8.998 -81.957 1.00 94.81 234 GLU A CA 1
ATOM 1805 C C . GLU A 1 234 ? 56.142 8.141 -82.223 1.00 94.81 234 GLU A C 1
ATOM 1807 O O . GLU A 1 234 ? 56.946 8.478 -83.088 1.00 94.81 234 GLU A O 1
ATOM 1812 N N . ALA A 1 235 ? 56.268 6.972 -81.586 1.00 95.06 235 ALA A N 1
ATOM 1813 C CA . ALA A 1 235 ? 57.345 6.023 -81.866 1.00 95.06 235 ALA A CA 1
ATOM 1814 C C . ALA A 1 235 ? 57.277 5.431 -83.290 1.00 95.06 235 ALA A C 1
ATOM 1816 O O . ALA A 1 235 ? 58.317 5.215 -83.909 1.00 95.06 235 ALA A O 1
ATOM 1817 N N . GLU A 1 236 ? 56.083 5.180 -83.831 1.00 95.38 236 GLU A N 1
ATOM 1818 C CA . GLU A 1 236 ? 55.868 4.740 -85.218 1.00 95.38 236 GLU A CA 1
ATOM 1819 C C . GLU A 1 236 ? 56.262 5.832 -86.218 1.00 95.38 236 GLU A C 1
ATOM 1821 O O . GLU A 1 236 ? 57.103 5.590 -87.077 1.00 95.38 236 GLU A O 1
ATOM 1826 N N . THR A 1 237 ? 55.777 7.065 -86.057 1.00 95.88 237 THR A N 1
ATOM 1827 C CA . THR A 1 237 ? 56.148 8.189 -86.940 1.00 95.88 237 THR A CA 1
ATOM 1828 C C . THR A 1 237 ? 57.628 8.580 -86.828 1.00 95.88 237 THR A C 1
ATOM 1830 O O . THR A 1 237 ? 58.245 8.961 -87.829 1.00 95.88 237 THR A O 1
ATOM 1833 N N . LEU A 1 238 ? 58.255 8.418 -85.657 1.00 95.81 238 LEU A N 1
ATOM 1834 C CA . LEU A 1 238 ? 59.710 8.523 -85.497 1.00 95.81 238 LEU A CA 1
ATOM 1835 C C . LEU A 1 238 ? 60.453 7.404 -86.242 1.00 95.81 238 LEU A C 1
ATOM 1837 O O . LEU A 1 238 ? 61.445 7.688 -86.913 1.00 95.81 238 LEU A O 1
ATOM 1841 N N . ARG A 1 239 ? 59.972 6.154 -86.188 1.00 95.81 239 ARG A N 1
ATOM 1842 C CA . ARG A 1 239 ? 60.544 5.028 -86.953 1.00 95.81 239 ARG A CA 1
ATOM 1843 C C . ARG A 1 239 ? 60.380 5.215 -88.458 1.00 95.81 239 ARG A C 1
ATOM 1845 O O . ARG A 1 239 ? 61.356 5.040 -89.179 1.00 95.81 239 ARG A O 1
AT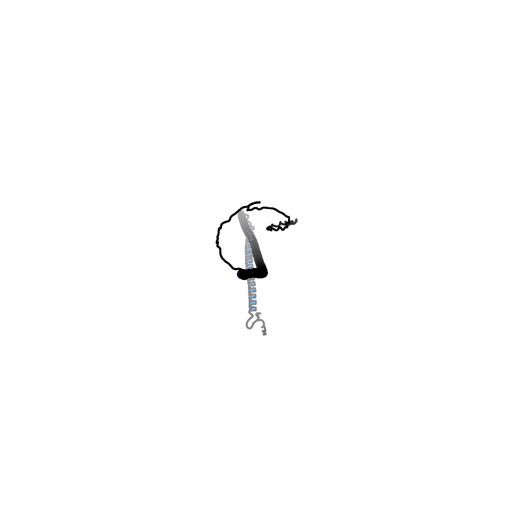OM 1852 N N . ASP A 1 240 ? 59.204 5.616 -88.928 1.00 95.38 240 ASP A N 1
ATOM 1853 C CA . ASP A 1 240 ? 58.925 5.829 -90.350 1.00 95.38 240 ASP A CA 1
ATOM 1854 C C . ASP A 1 240 ? 59.720 7.007 -90.913 1.00 95.38 240 ASP A C 1
ATOM 1856 O O . ASP A 1 240 ? 60.310 6.897 -91.988 1.00 95.38 240 ASP A O 1
ATOM 1860 N N . SER A 1 241 ? 59.822 8.119 -90.177 1.00 95.62 241 SER A N 1
ATOM 1861 C CA . SER A 1 241 ? 60.653 9.255 -90.597 1.00 95.62 241 SER A CA 1
ATOM 1862 C C . SER A 1 241 ? 62.153 8.943 -90.529 1.00 95.62 241 SER A C 1
ATOM 1864 O O . SER A 1 241 ? 62.895 9.363 -91.418 1.00 95.62 241 SER A O 1
ATOM 1866 N N . ALA A 1 242 ? 62.616 8.152 -89.554 1.00 95.38 242 ALA A N 1
ATOM 1867 C CA . ALA A 1 242 ? 63.987 7.641 -89.532 1.00 95.38 242 ALA A CA 1
ATOM 1868 C C . ALA A 1 242 ? 64.260 6.671 -90.696 1.00 95.38 242 ALA A C 1
ATOM 1870 O O . ALA A 1 242 ? 65.295 6.782 -91.349 1.00 95.38 242 ALA A O 1
ATOM 1871 N N . ALA A 1 243 ? 63.324 5.774 -91.017 1.00 94.69 243 ALA A N 1
ATOM 1872 C CA . ALA A 1 243 ? 63.425 4.850 -92.144 1.00 94.69 243 ALA A CA 1
ATOM 1873 C C . ALA A 1 243 ? 63.380 5.578 -93.498 1.00 94.69 243 ALA A C 1
ATOM 1875 O O . ALA A 1 243 ? 64.116 5.210 -94.412 1.00 94.69 243 ALA A O 1
ATOM 1876 N N . ALA A 1 244 ? 62.574 6.635 -93.629 1.00 94.06 244 ALA A N 1
ATOM 1877 C CA . ALA A 1 244 ? 62.550 7.496 -94.807 1.00 94.06 244 ALA A CA 1
ATOM 1878 C C . ALA A 1 244 ? 63.890 8.228 -94.995 1.00 94.06 244 ALA A C 1
ATOM 1880 O O . ALA A 1 244 ? 64.471 8.145 -96.075 1.00 94.06 244 ALA A O 1
ATOM 1881 N N . ARG A 1 245 ? 64.436 8.845 -93.935 1.00 94.56 245 ARG A N 1
ATOM 1882 C CA . ARG A 1 245 ? 65.780 9.457 -93.957 1.00 94.56 245 ARG A CA 1
ATOM 1883 C C . ARG A 1 245 ? 66.871 8.432 -94.271 1.00 94.56 245 ARG A C 1
ATOM 1885 O O . ARG A 1 245 ? 67.774 8.731 -95.039 1.00 94.56 245 ARG A O 1
ATOM 1892 N N . ALA A 1 246 ? 66.791 7.219 -93.722 1.00 92.62 246 ALA A N 1
ATOM 1893 C CA . ALA A 1 246 ? 67.749 6.153 -94.011 1.00 92.62 246 ALA A CA 1
ATOM 1894 C C . ALA A 1 246 ? 67.695 5.729 -95.489 1.00 92.62 246 ALA A C 1
ATOM 1896 O O . ALA A 1 246 ? 68.739 5.633 -96.127 1.00 92.62 246 ALA A O 1
ATOM 1897 N N . ARG A 1 247 ? 66.494 5.554 -96.062 1.00 94.75 247 ARG A N 1
ATOM 1898 C CA . ARG A 1 247 ? 66.310 5.300 -97.503 1.00 94.75 247 ARG A CA 1
ATOM 1899 C C . ARG A 1 247 ? 66.844 6.447 -98.358 1.00 94.75 247 ARG A C 1
ATOM 1901 O O . ARG A 1 247 ? 67.477 6.183 -99.370 1.00 94.75 247 ARG A O 1
ATOM 1908 N N . GLU A 1 248 ? 66.629 7.697 -97.952 1.00 94.69 248 GLU A N 1
ATOM 1909 C CA . GLU A 1 248 ? 67.151 8.873 -98.652 1.00 94.69 248 GLU A CA 1
ATOM 1910 C C . GLU A 1 248 ? 68.687 8.939 -98.606 1.00 94.69 248 GLU A C 1
ATOM 1912 O O . GLU A 1 248 ? 69.323 9.155 -99.636 1.00 94.69 248 GLU A O 1
ATOM 1917 N N . VAL A 1 249 ? 69.303 8.699 -97.444 1.00 94.56 249 VAL A N 1
ATOM 1918 C CA . VAL A 1 249 ? 70.767 8.640 -97.296 1.00 94.56 249 VAL A CA 1
ATOM 1919 C C . VAL A 1 249 ? 71.359 7.496 -98.122 1.00 94.56 249 VAL A C 1
ATOM 1921 O O . VAL A 1 249 ? 72.363 7.708 -98.797 1.00 94.56 249 VAL A O 1
ATOM 1924 N N . ILE A 1 250 ? 70.724 6.318 -98.132 1.00 94.75 250 ILE A N 1
ATOM 1925 C CA . ILE A 1 250 ? 71.131 5.188 -98.981 1.00 94.75 250 ILE A CA 1
ATOM 1926 C C . ILE A 1 250 ? 70.998 5.556 -100.463 1.00 94.75 250 ILE A C 1
ATOM 1928 O O . ILE A 1 250 ? 71.957 5.382 -101.204 1.00 94.75 250 ILE A O 1
ATOM 1932 N N . ALA A 1 251 ? 69.872 6.130 -100.897 1.00 94.25 251 ALA A N 1
ATOM 1933 C CA . ALA A 1 251 ? 69.660 6.521 -102.292 1.00 94.25 251 ALA A CA 1
ATOM 1934 C C . ALA A 1 251 ? 70.691 7.560 -102.769 1.00 94.25 251 ALA A C 1
ATOM 1936 O O . ALA A 1 251 ? 71.284 7.378 -103.830 1.00 94.25 251 ALA A O 1
ATOM 1937 N N . ARG A 1 252 ? 70.979 8.589 -101.958 1.00 94.75 252 ARG A N 1
ATOM 1938 C CA . ARG A 1 252 ? 72.040 9.577 -102.228 1.00 94.75 252 ARG A CA 1
ATOM 1939 C C . ARG A 1 252 ? 73.433 8.933 -102.258 1.00 94.75 252 ARG A C 1
ATOM 1941 O O . ARG A 1 252 ? 74.265 9.312 -103.076 1.00 94.75 252 ARG A O 1
ATOM 1948 N N . ALA A 1 253 ? 73.707 7.961 -101.385 1.00 93.19 253 ALA A N 1
ATOM 1949 C CA . ALA A 1 253 ? 74.979 7.237 -101.378 1.00 93.19 253 ALA A CA 1
ATOM 1950 C C . ALA A 1 253 ? 75.133 6.320 -102.605 1.00 93.19 253 ALA A C 1
ATOM 1952 O O . ALA A 1 253 ? 76.217 6.259 -103.182 1.00 93.19 253 ALA A O 1
ATOM 1953 N N . GLU A 1 254 ? 74.061 5.655 -103.045 1.00 93.62 254 GLU A N 1
ATOM 1954 C CA . GLU A 1 254 ? 74.036 4.893 -104.296 1.00 93.62 254 GLU A CA 1
ATOM 1955 C C . GLU A 1 254 ? 74.182 5.797 -105.525 1.00 93.62 254 GLU A C 1
ATOM 1957 O O . GLU A 1 254 ? 74.865 5.425 -106.473 1.00 93.62 254 GLU A O 1
ATOM 1962 N N . GLU A 1 255 ? 73.551 6.973 -105.533 1.00 93.19 255 GLU A N 1
ATOM 1963 C CA . GLU A 1 255 ? 73.686 7.973 -106.596 1.00 93.19 255 GLU A CA 1
ATOM 1964 C C . GLU A 1 255 ? 75.140 8.440 -106.711 1.00 93.19 255 GLU A C 1
ATOM 1966 O O . GLU A 1 255 ? 75.754 8.230 -107.754 1.00 93.19 255 GLU A O 1
ATOM 1971 N N . GLN A 1 256 ? 75.757 8.882 -105.610 1.00 93.06 256 GLN A N 1
ATOM 1972 C CA . GLN A 1 256 ? 77.186 9.214 -105.597 1.00 93.06 256 GLN A CA 1
ATOM 1973 C C . GLN A 1 256 ? 78.103 8.021 -105.918 1.00 93.06 256 GLN A C 1
ATOM 1975 O O . GLN A 1 256 ? 79.224 8.207 -106.395 1.00 93.06 256 GLN A O 1
ATOM 1980 N N . ALA A 1 257 ? 77.687 6.784 -105.633 1.00 90.62 257 ALA A N 1
ATOM 1981 C CA . ALA A 1 257 ? 78.432 5.595 -106.039 1.00 90.62 257 ALA A CA 1
ATOM 1982 C C . ALA A 1 257 ? 78.321 5.357 -107.554 1.00 90.62 257 ALA A C 1
ATOM 1984 O O . ALA A 1 257 ? 79.328 5.046 -108.185 1.00 90.62 257 ALA A O 1
ATOM 1985 N N . ARG A 1 258 ? 77.139 5.552 -108.155 1.00 93.06 258 ARG A N 1
ATOM 1986 C CA . ARG A 1 258 ? 76.931 5.513 -109.614 1.00 93.06 258 ARG A CA 1
ATOM 1987 C C . ARG A 1 258 ? 77.721 6.617 -110.312 1.00 93.06 258 ARG A C 1
ATOM 1989 O O . ARG A 1 258 ? 78.403 6.314 -111.284 1.00 93.06 258 ARG A O 1
ATOM 1996 N N . GLU A 1 259 ? 77.703 7.842 -109.786 1.00 92.62 259 GLU A N 1
ATOM 1997 C CA . GLU A 1 259 ? 78.526 8.960 -110.266 1.00 92.62 259 GLU A CA 1
ATOM 1998 C C . GLU A 1 259 ? 80.011 8.581 -110.250 1.00 92.62 259 GLU A C 1
ATOM 2000 O O . GLU A 1 259 ? 80.630 8.520 -111.310 1.00 92.62 259 GLU A O 1
ATOM 2005 N N . ARG A 1 260 ? 80.568 8.205 -109.087 1.00 90.31 260 ARG A N 1
ATOM 2006 C CA . ARG A 1 260 ? 81.984 7.807 -108.960 1.00 90.31 260 ARG A CA 1
ATOM 2007 C C . ARG A 1 260 ? 82.354 6.604 -109.831 1.00 90.31 260 ARG A C 1
ATOM 2009 O O . ARG A 1 260 ? 83.452 6.589 -110.380 1.00 90.31 260 ARG A O 1
ATOM 2016 N N . MET A 1 261 ? 81.471 5.615 -109.989 1.00 92.31 261 MET A N 1
ATOM 2017 C CA . MET A 1 261 ? 81.688 4.500 -110.921 1.00 92.31 261 MET A CA 1
ATOM 2018 C C . MET A 1 261 ? 81.662 4.962 -112.381 1.00 92.31 261 MET A C 1
ATOM 2020 O O . MET A 1 261 ? 82.464 4.476 -113.170 1.00 92.31 261 MET A O 1
ATOM 2024 N N . SER A 1 262 ? 80.795 5.910 -112.746 1.00 92.25 262 SER A N 1
ATOM 2025 C CA . SER A 1 262 ? 80.748 6.468 -114.101 1.00 92.25 262 SER A CA 1
ATOM 2026 C C . SER A 1 262 ? 81.967 7.342 -114.410 1.00 92.25 262 SER A C 1
ATOM 2028 O O . SER A 1 262 ? 82.544 7.190 -115.481 1.00 92.25 262 SER A O 1
ATOM 2030 N N . GLU A 1 263 ? 82.446 8.153 -113.460 1.00 91.06 263 GLU A N 1
ATOM 2031 C CA . GLU A 1 263 ? 83.719 8.869 -113.590 1.00 91.06 263 GLU A CA 1
ATOM 2032 C C . GLU A 1 263 ? 84.906 7.898 -113.671 1.00 91.06 263 GLU A C 1
ATOM 2034 O O . GLU A 1 263 ? 85.843 8.120 -114.432 1.00 91.06 263 GLU A O 1
ATOM 2039 N N . ALA A 1 264 ? 84.903 6.825 -112.873 1.00 89.12 264 ALA A N 1
ATOM 2040 C CA . ALA A 1 264 ? 85.952 5.811 -112.911 1.00 89.12 264 ALA A CA 1
ATOM 2041 C C . ALA A 1 264 ? 85.951 5.061 -114.249 1.00 89.12 264 ALA A C 1
ATOM 2043 O O . ALA A 1 264 ? 87.020 4.846 -114.812 1.00 89.12 264 ALA A O 1
ATOM 2044 N N . GLN A 1 265 ? 84.775 4.728 -114.791 1.00 90.19 265 GLN A N 1
ATOM 2045 C CA . GLN A 1 265 ? 84.648 4.132 -116.117 1.00 90.19 265 GLN A CA 1
ATOM 2046 C C . GLN A 1 265 ? 85.095 5.109 -117.209 1.00 90.19 265 GLN A C 1
ATOM 2048 O O . GLN A 1 265 ? 85.887 4.716 -118.050 1.00 90.19 265 GLN A O 1
ATOM 2053 N N . GLN A 1 266 ? 84.701 6.386 -117.150 1.00 88.81 266 GLN A N 1
ATOM 2054 C CA . GLN A 1 266 ? 85.185 7.422 -118.073 1.00 88.81 266 GLN A CA 1
ATOM 2055 C C . GLN A 1 266 ? 86.712 7.550 -118.025 1.00 88.81 266 GLN A C 1
ATOM 2057 O O . GLN A 1 266 ? 87.347 7.515 -119.070 1.00 88.81 266 GLN A O 1
ATOM 2062 N N . ARG A 1 267 ? 87.324 7.596 -116.835 1.00 88.44 267 ARG A N 1
ATOM 2063 C CA . ARG A 1 267 ? 88.791 7.616 -116.674 1.00 88.44 267 ARG A CA 1
ATOM 2064 C C . ARG A 1 267 ? 89.455 6.333 -117.185 1.00 88.44 267 ARG A C 1
ATOM 2066 O O . ARG A 1 267 ? 90.563 6.386 -117.709 1.00 88.44 267 ARG A O 1
ATOM 2073 N N . VAL A 1 268 ? 88.802 5.176 -117.058 1.00 89.06 268 VAL A N 1
ATOM 2074 C CA . VAL A 1 268 ? 89.272 3.908 -117.646 1.00 89.06 268 VAL A CA 1
ATOM 2075 C C . VAL A 1 268 ? 89.155 3.933 -119.170 1.00 89.06 268 VAL A C 1
ATOM 2077 O O . VAL A 1 268 ? 90.101 3.528 -119.838 1.00 89.06 268 VAL A O 1
ATOM 2080 N N . ASP A 1 269 ? 88.064 4.451 -119.726 1.00 86.62 269 ASP A N 1
ATOM 2081 C CA . ASP A 1 269 ? 87.842 4.579 -121.167 1.00 86.62 269 ASP A CA 1
ATOM 2082 C C . ASP A 1 269 ? 88.800 5.612 -121.783 1.00 86.62 269 ASP A C 1
ATOM 2084 O O . ASP A 1 269 ? 89.365 5.363 -122.845 1.00 86.62 269 ASP A O 1
ATOM 2088 N N . GLU A 1 270 ? 89.085 6.715 -121.083 1.00 85.88 270 GLU A N 1
ATOM 2089 C CA . GLU A 1 270 ? 90.151 7.674 -121.399 1.00 85.88 270 GLU A CA 1
ATOM 2090 C C . GLU A 1 270 ? 91.529 7.005 -121.371 1.00 85.88 270 GLU A C 1
ATOM 2092 O O . GLU A 1 270 ? 92.297 7.155 -122.318 1.00 85.88 270 GLU A O 1
ATOM 2097 N N . LEU A 1 271 ? 91.855 6.218 -120.339 1.00 84.88 271 LEU A N 1
ATOM 2098 C CA . LEU A 1 271 ? 93.119 5.473 -120.273 1.00 84.88 271 LEU A CA 1
ATOM 2099 C C . LEU A 1 271 ? 93.220 4.398 -121.366 1.00 84.88 271 LEU A C 1
ATOM 2101 O O . LEU A 1 271 ? 94.307 4.171 -121.899 1.00 84.88 271 LEU A O 1
ATOM 2105 N N . VAL A 1 272 ? 92.110 3.761 -121.747 1.00 85.50 272 VAL A N 1
ATOM 2106 C CA . VAL A 1 272 ? 92.039 2.824 -122.877 1.00 85.50 272 VAL A CA 1
ATOM 2107 C C . VAL A 1 272 ? 92.183 3.564 -124.206 1.00 85.50 272 VAL A C 1
ATOM 2109 O O . VAL A 1 272 ? 92.907 3.077 -125.070 1.00 85.50 272 VAL A O 1
ATOM 2112 N N . ALA A 1 273 ? 91.594 4.750 -124.365 1.00 83.44 273 ALA A N 1
ATOM 2113 C CA . ALA A 1 273 ? 91.729 5.591 -125.553 1.00 83.44 273 ALA A CA 1
ATOM 2114 C C . ALA A 1 273 ? 93.143 6.181 -125.687 1.00 83.44 273 ALA A C 1
ATOM 2116 O O . ALA A 1 273 ? 93.708 6.162 -126.777 1.00 83.44 273 ALA A O 1
ATOM 2117 N N . VAL A 1 274 ? 93.769 6.616 -124.590 1.00 83.81 274 VAL A N 1
ATOM 2118 C CA . VAL A 1 274 ? 95.179 7.036 -124.547 1.00 83.81 274 VAL A CA 1
ATOM 2119 C C . VAL A 1 274 ? 96.096 5.848 -124.822 1.00 83.81 274 VAL A C 1
ATOM 2121 O O . VAL A 1 274 ? 97.034 5.979 -125.602 1.00 83.81 274 VAL A O 1
ATOM 2124 N N . ARG A 1 275 ? 95.813 4.658 -124.274 1.00 82.38 275 ARG A N 1
ATOM 2125 C CA . ARG A 1 275 ? 96.555 3.429 -124.598 1.00 82.38 275 ARG A CA 1
ATOM 2126 C C . ARG A 1 275 ? 96.373 3.018 -126.060 1.00 82.38 275 ARG A C 1
ATOM 2128 O O . ARG A 1 275 ? 97.340 2.574 -126.670 1.00 82.38 275 ARG A O 1
ATOM 2135 N N . ALA A 1 276 ? 95.178 3.166 -126.626 1.00 79.12 276 ALA A N 1
ATOM 2136 C CA . ALA A 1 276 ? 94.902 2.905 -128.035 1.00 79.12 276 ALA A CA 1
ATOM 2137 C C . ALA A 1 276 ? 95.612 3.928 -128.929 1.00 79.12 276 ALA A C 1
ATOM 2139 O O . ALA A 1 276 ? 96.255 3.530 -129.889 1.00 79.12 276 ALA A O 1
ATOM 2140 N N . GLY A 1 277 ? 95.604 5.211 -128.563 1.00 78.38 277 GLY A N 1
ATOM 2141 C CA . GLY A 1 277 ? 96.357 6.272 -129.229 1.00 78.38 277 GLY A CA 1
ATOM 2142 C C . GLY A 1 277 ? 97.871 6.085 -129.120 1.00 78.38 277 GLY A C 1
ATOM 2143 O O . GLY A 1 277 ? 98.574 6.307 -130.097 1.00 78.38 277 GLY A O 1
ATOM 2144 N N . MET A 1 278 ? 98.390 5.593 -127.991 1.00 76.38 278 MET A N 1
ATOM 2145 C CA . MET A 1 278 ? 99.796 5.192 -127.851 1.00 76.38 278 MET A CA 1
ATOM 2146 C C . MET A 1 278 ? 100.118 3.923 -128.645 1.00 76.38 278 MET A C 1
ATOM 2148 O O . MET A 1 278 ? 101.198 3.833 -129.215 1.00 76.38 278 MET A O 1
ATOM 2152 N N . ALA A 1 279 ? 99.204 2.955 -128.735 1.00 74.19 279 ALA A N 1
ATOM 2153 C CA . ALA A 1 279 ? 99.367 1.766 -129.571 1.00 74.19 279 ALA A CA 1
ATOM 2154 C C . ALA A 1 279 ? 99.290 2.110 -131.067 1.00 74.19 279 ALA A C 1
ATOM 2156 O O . ALA A 1 279 ? 100.051 1.558 -131.857 1.00 74.19 279 ALA A O 1
ATOM 2157 N N . GLU A 1 280 ? 98.440 3.060 -131.462 1.00 76.12 280 GLU A N 1
ATOM 2158 C CA . GLU A 1 280 ? 98.385 3.611 -132.813 1.00 76.12 280 GLU A CA 1
ATOM 2159 C C . GLU A 1 280 ? 99.636 4.447 -133.092 1.00 76.12 280 GLU A C 1
ATOM 2161 O O . GLU A 1 280 ? 100.238 4.267 -134.137 1.00 76.12 280 GLU A O 1
ATOM 2166 N N . GLN A 1 281 ? 100.110 5.282 -132.161 1.00 75.12 281 GLN A N 1
ATOM 2167 C CA . GLN A 1 281 ? 101.378 6.010 -132.292 1.00 75.12 281 GLN A CA 1
ATOM 2168 C C . GLN A 1 281 ? 102.580 5.066 -132.376 1.00 75.12 281 GLN A C 1
ATOM 2170 O O . GLN A 1 281 ? 103.440 5.295 -133.214 1.00 75.12 281 GLN A O 1
ATOM 2175 N N . LEU A 1 282 ? 102.631 3.988 -131.587 1.00 75.56 282 LEU A N 1
ATOM 2176 C CA . LEU A 1 282 ? 103.651 2.937 -131.689 1.00 75.56 282 LEU A CA 1
ATOM 2177 C C . LEU A 1 282 ? 103.530 2.150 -132.996 1.00 75.56 282 LEU A C 1
ATOM 2179 O O . LEU A 1 282 ? 104.539 1.756 -133.568 1.00 75.56 282 LEU A O 1
ATOM 2183 N N . THR A 1 283 ? 102.314 1.958 -133.507 1.00 72.31 283 THR A N 1
ATOM 2184 C CA . THR A 1 283 ? 102.080 1.364 -134.830 1.00 72.31 283 THR A CA 1
ATOM 2185 C C . THR A 1 283 ? 102.499 2.329 -135.940 1.00 72.31 283 THR A C 1
ATOM 2187 O O . THR A 1 283 ? 103.078 1.895 -136.923 1.00 72.31 283 THR A O 1
ATOM 2190 N N . ARG A 1 284 ? 102.287 3.637 -135.769 1.00 72.31 284 ARG A N 1
ATOM 2191 C CA . ARG A 1 284 ? 102.590 4.706 -136.731 1.00 72.31 284 ARG A CA 1
ATOM 2192 C C . ARG A 1 284 ? 104.081 5.022 -136.769 1.00 72.31 284 ARG A C 1
ATOM 2194 O O . ARG A 1 284 ? 104.625 5.216 -137.850 1.00 72.31 284 ARG A O 1
ATOM 2201 N N . THR A 1 285 ? 104.766 5.012 -135.623 1.00 73.56 285 THR A N 1
ATOM 2202 C CA . THR A 1 285 ? 106.233 5.037 -135.563 1.00 73.56 285 THR A CA 1
ATOM 2203 C C . THR A 1 285 ? 106.813 3.716 -136.036 1.00 73.56 285 THR A C 1
ATOM 2205 O O . THR A 1 285 ? 107.825 3.753 -136.719 1.00 73.56 285 THR A O 1
ATOM 2208 N N . ARG A 1 286 ? 106.161 2.567 -135.804 1.00 68.75 286 ARG A N 1
ATOM 2209 C CA . ARG A 1 286 ? 106.547 1.299 -136.436 1.00 68.75 286 ARG A CA 1
ATOM 2210 C C . ARG A 1 286 ? 106.395 1.332 -137.957 1.00 68.75 286 ARG A C 1
ATOM 2212 O O . ARG A 1 286 ? 107.321 0.898 -138.620 1.00 68.75 286 ARG A O 1
ATOM 2219 N N . THR A 1 287 ? 105.312 1.857 -138.533 1.00 66.81 287 THR A N 1
ATOM 2220 C CA . THR A 1 287 ? 105.173 1.963 -139.998 1.00 66.81 287 THR A CA 1
ATOM 2221 C C . THR A 1 287 ? 106.100 3.025 -140.575 1.00 66.81 287 THR A C 1
ATOM 2223 O O . THR A 1 287 ? 106.648 2.823 -141.648 1.00 66.81 287 THR A O 1
ATOM 2226 N N . MET A 1 288 ? 106.350 4.124 -139.856 1.00 62.22 288 MET A N 1
ATOM 2227 C CA . MET A 1 288 ? 107.341 5.128 -140.258 1.00 62.22 288 MET A CA 1
ATOM 2228 C C . MET A 1 288 ? 108.776 4.587 -140.146 1.00 62.22 288 MET A C 1
ATOM 2230 O O . MET A 1 288 ? 109.621 4.922 -140.973 1.00 62.22 288 MET A O 1
ATOM 2234 N N . LEU A 1 289 ? 109.046 3.698 -139.184 1.00 61.00 289 LEU A N 1
ATOM 2235 C CA . LEU A 1 289 ? 110.268 2.896 -139.121 1.00 61.00 289 LEU A CA 1
ATOM 2236 C C . LEU A 1 289 ? 110.304 1.853 -140.240 1.00 61.00 289 LEU A C 1
ATOM 2238 O O . LEU A 1 289 ? 111.341 1.713 -140.856 1.00 61.00 289 LEU A O 1
ATOM 2242 N N . GLU A 1 290 ? 109.218 1.160 -140.573 1.00 59.06 290 GLU A N 1
ATOM 2243 C CA . GLU A 1 290 ? 109.195 0.177 -141.668 1.00 59.06 290 GLU A CA 1
ATOM 2244 C C . GLU A 1 290 ? 109.344 0.844 -143.050 1.00 59.06 290 GLU A C 1
ATOM 2246 O O . GLU A 1 290 ? 110.024 0.284 -143.907 1.00 59.06 290 GLU A O 1
ATOM 2251 N N . ASP A 1 291 ? 108.826 2.059 -143.264 1.00 55.88 291 ASP A N 1
ATOM 2252 C CA . ASP A 1 291 ? 109.074 2.845 -144.483 1.00 55.88 291 ASP A CA 1
ATOM 2253 C C . ASP A 1 291 ? 110.491 3.447 -144.523 1.00 55.88 291 ASP A C 1
ATOM 2255 O O . ASP A 1 291 ? 111.133 3.430 -145.575 1.00 55.88 291 ASP A O 1
ATOM 2259 N N . THR A 1 292 ? 111.044 3.916 -143.396 1.00 55.69 292 THR A N 1
ATOM 2260 C CA . THR A 1 292 ? 112.440 4.402 -143.364 1.00 55.69 292 THR A CA 1
ATOM 2261 C C . THR A 1 292 ? 113.465 3.260 -143.424 1.00 55.69 292 THR A C 1
ATOM 2263 O O . THR A 1 292 ? 114.457 3.384 -144.140 1.00 55.69 292 THR A O 1
ATOM 2266 N N . LEU A 1 293 ? 113.197 2.100 -142.818 1.00 50.56 293 LEU A N 1
ATOM 2267 C CA . LEU A 1 293 ? 113.975 0.858 -142.969 1.00 50.56 293 LEU A CA 1
ATOM 2268 C C . LEU A 1 293 ? 113.813 0.230 -144.362 1.00 50.56 293 LEU A C 1
ATOM 2270 O O . LEU A 1 293 ? 114.704 -0.472 -144.827 1.00 50.56 293 LEU A O 1
ATOM 2274 N N . ARG A 1 294 ? 112.716 0.509 -145.078 1.00 49.19 294 ARG A N 1
ATOM 2275 C CA . ARG A 1 294 ? 112.595 0.199 -146.514 1.00 49.19 294 ARG A CA 1
ATOM 2276 C C . ARG A 1 294 ? 113.421 1.154 -147.391 1.00 49.19 294 ARG A C 1
ATOM 2278 O O . ARG A 1 294 ? 113.675 0.826 -148.548 1.00 49.19 294 ARG A O 1
ATOM 2285 N N . SER A 1 295 ? 113.871 2.295 -146.857 1.00 48.50 295 SER A N 1
ATOM 2286 C CA . SER A 1 295 ? 114.692 3.284 -147.577 1.00 48.50 295 SER A CA 1
ATOM 2287 C C . SER A 1 295 ? 116.210 3.152 -147.365 1.00 48.50 295 SER A C 1
ATOM 2289 O O . SER A 1 295 ? 116.971 3.664 -148.186 1.00 48.50 295 SER A O 1
ATOM 2291 N N . LEU A 1 296 ? 116.669 2.446 -146.321 1.00 36.97 296 LEU A N 1
ATOM 2292 C CA . LEU A 1 296 ? 118.092 2.195 -146.044 1.00 36.97 296 LEU A CA 1
ATOM 2293 C C . LEU A 1 296 ? 118.338 0.747 -145.596 1.00 36.97 296 LEU A C 1
ATOM 2295 O O . LEU A 1 296 ? 117.665 0.236 -144.708 1.00 36.97 296 LEU A O 1
ATOM 2299 N N . ALA A 1 297 ? 119.336 0.101 -146.201 1.00 31.50 297 ALA A N 1
ATOM 2300 C CA . ALA A 1 297 ? 119.719 -1.285 -145.924 1.00 31.50 297 ALA A CA 1
ATOM 2301 C C . ALA A 1 297 ? 120.920 -1.400 -144.954 1.00 31.50 297 ALA A C 1
ATOM 2303 O O . ALA A 1 297 ? 121.560 -0.400 -144.642 1.00 31.50 297 ALA A O 1
ATOM 2304 N N . VAL A 1 298 ? 121.278 -2.656 -144.627 1.00 34.72 298 VAL A N 1
ATOM 2305 C CA . VAL A 1 298 ? 122.468 -3.154 -143.881 1.00 34.72 298 VAL A CA 1
ATOM 2306 C C . VAL A 1 298 ? 122.245 -3.438 -142.365 1.00 34.72 298 VAL A C 1
ATOM 2308 O O . VAL A 1 298 ? 121.761 -2.566 -141.650 1.00 34.72 298 VAL A O 1
ATOM 2311 N N . PRO A 1 299 ? 122.577 -4.657 -141.864 1.00 42.31 299 PRO A N 1
ATOM 2312 C CA . PRO A 1 299 ? 122.527 -5.079 -140.441 1.00 42.31 299 PRO A CA 1
ATOM 2313 C C . PRO A 1 299 ? 123.961 -5.144 -139.820 1.00 42.31 299 PRO A C 1
ATOM 2315 O O . PRO A 1 299 ? 124.878 -4.680 -140.502 1.00 42.31 299 PRO A O 1
ATOM 2318 N N . PRO A 1 300 ? 124.257 -5.782 -138.650 1.00 51.97 300 PRO A N 1
ATOM 2319 C CA . PRO A 1 300 ? 123.434 -6.398 -137.580 1.00 51.97 300 PRO A CA 1
ATOM 2320 C C . PRO A 1 300 ? 123.831 -5.908 -136.142 1.00 51.97 300 PRO A C 1
ATOM 2322 O O . PRO A 1 300 ? 124.508 -4.897 -136.018 1.00 51.97 300 PRO A O 1
ATOM 2325 N N . GLU A 1 301 ? 123.474 -6.674 -135.084 1.00 29.03 301 GLU A N 1
ATOM 2326 C CA . GLU A 1 301 ? 124.050 -6.648 -133.700 1.00 29.03 301 GLU A CA 1
ATOM 2327 C C . GLU A 1 301 ? 123.710 -5.414 -132.816 1.00 29.03 301 GLU A C 1
ATOM 2329 O O . GLU A 1 301 ? 123.395 -4.356 -133.340 1.00 29.03 301 GLU A O 1
ATOM 2334 N N . GLN A 1 302 ? 123.704 -5.401 -131.467 1.00 30.62 302 GLN A N 1
ATOM 2335 C CA . GLN A 1 302 ? 123.706 -6.356 -130.316 1.00 30.62 302 GLN A CA 1
ATOM 2336 C C . GLN A 1 302 ? 123.167 -5.537 -129.078 1.00 30.62 302 GLN A C 1
ATOM 2338 O O . GLN A 1 302 ? 122.988 -4.330 -129.219 1.00 30.62 302 GLN A O 1
ATOM 2343 N N . LEU A 1 303 ? 122.856 -5.982 -127.842 1.00 29.23 303 LEU A N 1
ATOM 2344 C CA . LEU A 1 303 ? 122.944 -7.244 -127.069 1.00 29.23 303 LEU A CA 1
ATOM 2345 C C . LEU A 1 303 ? 121.764 -7.296 -126.029 1.00 29.23 303 LEU A C 1
ATOM 2347 O O . LEU A 1 303 ? 120.662 -6.865 -126.354 1.00 29.23 303 LEU A O 1
ATOM 2351 N N . ILE A 1 304 ? 121.953 -7.814 -124.797 1.00 46.66 304 ILE A N 1
ATOM 2352 C CA . ILE A 1 304 ? 120.954 -7.964 -123.699 1.00 46.66 304 ILE A CA 1
ATOM 2353 C C . ILE A 1 304 ? 121.625 -7.670 -122.328 1.00 46.66 304 ILE A C 1
ATOM 2355 O O . ILE A 1 304 ? 122.752 -8.123 -122.123 1.00 46.66 304 ILE A O 1
ATOM 2359 N N . PRO A 1 305 ? 120.996 -6.908 -121.401 1.00 40.19 305 PRO A N 1
ATOM 2360 C CA . PRO A 1 305 ? 120.581 -7.432 -120.071 1.00 40.19 305 PRO A CA 1
ATOM 2361 C C . PRO A 1 305 ? 119.203 -6.871 -119.613 1.00 40.19 305 PRO A C 1
ATOM 2363 O O . PRO A 1 305 ? 118.808 -5.801 -120.057 1.00 40.19 305 PRO A O 1
ATOM 2366 N N . SER A 1 306 ? 118.344 -7.480 -118.777 1.00 37.88 306 SER A N 1
ATOM 2367 C CA . SER A 1 306 ? 118.418 -8.504 -117.703 1.00 37.88 306 SER A CA 1
ATOM 2368 C C . SER A 1 306 ? 118.998 -8.075 -116.342 1.00 37.88 306 SER A C 1
ATOM 2370 O O . SER A 1 306 ? 120.138 -8.397 -116.027 1.00 37.88 306 SER A O 1
ATOM 2372 N N . ALA A 1 307 ? 118.151 -7.468 -115.497 1.00 27.91 307 ALA A N 1
ATOM 2373 C CA . ALA A 1 307 ? 118.264 -7.323 -114.028 1.00 27.91 307 ALA A CA 1
ATOM 2374 C C . ALA A 1 307 ? 116.849 -6.905 -113.501 1.00 27.91 307 ALA A C 1
ATOM 2376 O O . ALA A 1 307 ? 116.158 -6.212 -114.242 1.00 27.91 307 ALA A O 1
ATOM 2377 N N . ARG A 1 308 ? 116.223 -7.324 -112.377 1.00 33.50 308 ARG A N 1
ATOM 2378 C CA . ARG A 1 308 ? 116.644 -7.712 -111.000 1.00 33.50 308 ARG A CA 1
ATOM 2379 C C . ARG A 1 308 ? 117.471 -6.595 -110.346 1.00 33.50 308 ARG A C 1
ATOM 2381 O O . ARG A 1 308 ? 118.474 -6.215 -110.913 1.00 33.50 308 ARG A O 1
ATOM 2388 N N . THR A 1 309 ? 117.115 -5.992 -109.214 1.00 32.41 309 THR A N 1
ATOM 2389 C CA . THR A 1 309 ? 116.693 -6.520 -107.893 1.00 32.41 309 THR A CA 1
ATOM 2390 C C . THR A 1 309 ? 115.644 -5.585 -107.249 1.00 32.41 309 THR A C 1
ATOM 2392 O O . THR A 1 309 ? 115.564 -4.433 -107.650 1.00 32.41 309 THR A O 1
ATOM 2395 N N . ALA A 1 310 ? 114.715 -5.994 -106.375 1.00 34.69 310 ALA A N 1
ATOM 2396 C CA . ALA A 1 310 ? 114.781 -6.804 -105.141 1.00 34.69 310 ALA A CA 1
ATOM 2397 C C . ALA A 1 310 ? 115.294 -6.036 -103.895 1.00 34.69 310 ALA A C 1
ATOM 2399 O O . ALA A 1 310 ? 116.050 -5.079 -104.035 1.00 34.69 310 ALA A O 1
ATOM 2400 N N . SER A 1 311 ? 114.867 -6.513 -102.716 1.00 34.50 311 SER A N 1
ATOM 2401 C CA . SER A 1 311 ? 114.883 -5.887 -101.373 1.00 34.50 311 SER A CA 1
ATOM 2402 C C . SER A 1 311 ? 113.864 -4.742 -101.185 1.00 34.50 311 SER A C 1
ATOM 2404 O O . SER A 1 311 ? 113.868 -3.811 -101.982 1.00 34.50 311 SER A O 1
ATOM 2406 N N . ASP A 1 312 ? 112.883 -4.748 -100.267 1.00 37.06 312 ASP A N 1
ATOM 2407 C CA . ASP A 1 312 ? 112.633 -5.423 -98.961 1.00 37.06 312 ASP A CA 1
ATOM 2408 C C . ASP A 1 312 ? 113.097 -4.631 -97.718 1.00 37.06 312 ASP A C 1
ATOM 2410 O O . ASP A 1 312 ? 114.167 -4.029 -97.750 1.00 37.06 312 ASP A O 1
ATOM 2414 N N . VAL A 1 313 ? 112.282 -4.713 -96.647 1.00 42.50 313 VAL A N 1
ATOM 2415 C CA . VAL A 1 313 ? 112.421 -4.192 -95.259 1.00 42.50 313 VAL A CA 1
ATOM 2416 C C . VAL A 1 313 ? 112.711 -2.675 -95.058 1.00 42.50 313 VAL A C 1
ATOM 2418 O O . VAL A 1 313 ? 113.217 -2.006 -95.950 1.00 42.50 313 VAL A O 1
ATOM 2421 N N . PRO A 1 314 ? 112.464 -2.091 -93.859 1.00 54.62 314 PRO A N 1
ATOM 2422 C CA . PRO A 1 314 ? 111.261 -2.196 -93.015 1.00 54.62 314 PRO A CA 1
ATOM 2423 C C . PRO A 1 314 ? 110.787 -0.820 -92.441 1.00 54.62 314 PRO A C 1
ATOM 2425 O O . PRO A 1 314 ? 111.308 0.239 -92.774 1.00 54.62 314 PRO A O 1
ATOM 2428 N N . ALA A 1 315 ? 109.812 -0.850 -91.522 1.00 45.62 315 ALA A N 1
ATOM 2429 C CA . ALA A 1 315 ? 109.544 0.193 -90.502 1.00 45.62 315 ALA A CA 1
ATOM 2430 C C . ALA A 1 315 ? 110.667 0.189 -89.400 1.00 45.62 315 ALA A C 1
ATOM 2432 O O . ALA A 1 315 ? 111.559 -0.653 -89.543 1.00 45.62 315 ALA A O 1
ATOM 2433 N N . PRO A 1 316 ? 110.670 0.960 -88.267 1.00 63.19 316 PRO A N 1
ATOM 2434 C CA . PRO A 1 316 ? 109.573 1.726 -87.644 1.00 63.19 316 PRO A CA 1
ATOM 2435 C C . PRO A 1 316 ? 109.879 3.196 -87.153 1.00 63.19 316 PRO A C 1
ATOM 2437 O O . PRO A 1 316 ? 109.930 4.040 -88.041 1.00 63.19 316 PRO A O 1
ATOM 2440 N N . PRO A 1 317 ? 109.935 3.599 -85.846 1.00 70.25 317 PRO A N 1
ATOM 2441 C CA . PRO A 1 317 ? 109.074 4.669 -85.269 1.00 70.25 317 PRO A CA 1
ATOM 2442 C C . PRO A 1 317 ? 109.900 5.732 -84.458 1.00 70.25 317 PRO A C 1
ATOM 2444 O O . PRO A 1 317 ? 111.034 5.965 -84.874 1.00 70.25 317 PRO A O 1
ATOM 2447 N N . PRO A 1 318 ? 109.525 6.262 -83.255 1.00 63.81 318 PRO A N 1
ATOM 2448 C CA . PRO A 1 318 ? 108.265 6.782 -82.658 1.00 63.81 318 PRO A CA 1
ATOM 2449 C C . PRO A 1 318 ? 108.408 8.264 -82.140 1.00 63.81 318 PRO A C 1
ATOM 2451 O O . PRO A 1 318 ? 109.391 8.924 -82.463 1.00 63.81 318 PRO A O 1
ATOM 2454 N N . SER A 1 319 ? 107.504 8.714 -81.238 1.00 40.06 319 SER A N 1
ATOM 2455 C CA . SER A 1 319 ? 107.650 9.765 -80.175 1.00 40.06 319 SER A CA 1
ATOM 2456 C C . SER A 1 319 ? 107.832 11.256 -80.552 1.00 40.06 319 SER A C 1
ATOM 2458 O O . SER A 1 319 ? 108.524 11.544 -81.521 1.00 40.06 319 SER A O 1
ATOM 2460 N N . ASP A 1 320 ? 107.348 12.290 -79.828 1.00 37.91 320 ASP A N 1
ATOM 2461 C CA . ASP A 1 320 ? 106.260 12.530 -78.820 1.00 37.91 320 ASP A CA 1
ATOM 2462 C C . ASP A 1 320 ? 105.935 14.079 -78.873 1.00 37.91 320 ASP A C 1
ATOM 2464 O O . ASP A 1 320 ? 106.095 14.617 -79.969 1.00 37.91 320 ASP A O 1
ATOM 2468 N N . VAL A 1 321 ? 105.489 14.935 -77.917 1.00 40.22 321 VAL A N 1
ATOM 2469 C CA . VAL A 1 321 ? 105.265 14.993 -76.437 1.00 40.22 321 VAL A CA 1
ATOM 2470 C C . VAL A 1 321 ? 104.324 16.194 -76.072 1.00 40.22 321 VAL A C 1
ATOM 2472 O O . VAL A 1 321 ? 104.218 17.111 -76.882 1.00 40.22 321 VAL A O 1
ATOM 2475 N N . ASP A 1 322 ? 103.763 16.214 -74.842 1.00 37.25 322 ASP A N 1
ATOM 2476 C CA . ASP A 1 322 ? 103.241 17.355 -74.014 1.00 37.25 322 ASP A CA 1
ATOM 2477 C C . ASP A 1 322 ? 102.065 18.249 -74.535 1.00 37.25 322 ASP A C 1
ATOM 2479 O O . ASP A 1 322 ? 101.791 18.307 -75.730 1.00 37.25 322 ASP A O 1
ATOM 2483 N N . ASP A 1 323 ? 101.247 18.949 -73.716 1.00 32.84 323 ASP A N 1
ATOM 2484 C CA . ASP A 1 323 ? 101.330 19.375 -72.289 1.00 32.84 323 ASP A CA 1
ATOM 2485 C C . ASP A 1 323 ? 99.960 19.277 -71.519 1.00 32.84 323 ASP A C 1
ATOM 2487 O O . ASP A 1 323 ? 98.947 18.848 -72.073 1.00 32.84 323 ASP A O 1
ATOM 2491 N N . ALA A 1 324 ? 99.955 19.637 -70.224 1.00 35.78 324 ALA A N 1
ATOM 2492 C CA . ALA A 1 324 ? 99.010 19.335 -69.129 1.00 35.78 324 ALA A CA 1
ATOM 2493 C C . ALA A 1 324 ? 97.658 20.134 -69.085 1.00 35.78 324 ALA A C 1
ATOM 2495 O O . ALA A 1 324 ? 97.400 20.993 -69.923 1.00 35.78 324 ALA A O 1
ATOM 2496 N N . GLY A 1 325 ? 96.731 19.917 -68.123 1.00 30.33 325 GLY A N 1
ATOM 2497 C CA . GLY A 1 325 ? 96.854 19.170 -66.853 1.00 30.33 325 GLY A CA 1
ATOM 2498 C C . GLY A 1 325 ? 95.562 18.875 -66.048 1.00 30.33 325 GLY A C 1
ATOM 2499 O O . GLY A 1 325 ? 94.464 18.868 -66.595 1.00 30.33 325 GLY A O 1
ATOM 2500 N N . ALA A 1 326 ? 95.754 18.565 -64.754 1.00 34.09 326 ALA A N 1
ATOM 2501 C CA . ALA A 1 326 ? 94.853 17.852 -63.814 1.00 34.09 326 ALA A CA 1
ATOM 2502 C C . ALA A 1 326 ? 93.804 18.763 -63.087 1.00 34.09 326 ALA A C 1
ATOM 2504 O O . ALA A 1 326 ? 93.734 19.948 -63.410 1.00 34.09 326 ALA A O 1
ATOM 2505 N N . VAL A 1 327 ? 92.913 18.332 -62.166 1.00 35.84 327 VAL A N 1
ATOM 2506 C CA . VAL A 1 327 ? 93.006 17.380 -61.016 1.00 35.84 327 VAL A CA 1
ATOM 2507 C C . VAL A 1 327 ? 91.657 16.728 -60.614 1.00 35.84 327 VAL A C 1
ATOM 2509 O O . VAL A 1 327 ? 90.616 17.366 -60.750 1.00 35.84 327 VAL A O 1
ATOM 2512 N N . ASP A 1 328 ? 91.712 15.458 -60.169 1.00 36.31 328 ASP A N 1
ATOM 2513 C CA . ASP A 1 328 ? 91.343 14.839 -58.854 1.00 36.31 328 ASP A CA 1
ATOM 2514 C C . ASP A 1 328 ? 90.346 15.579 -57.907 1.00 36.31 328 ASP A C 1
ATOM 2516 O O . ASP A 1 328 ? 90.283 16.804 -57.941 1.00 36.31 328 ASP A O 1
ATOM 2520 N N . GLU A 1 329 ? 89.603 15.008 -56.933 1.00 37.59 329 GLU A N 1
ATOM 2521 C CA . GLU A 1 329 ? 89.144 13.661 -56.451 1.00 37.59 329 GLU A CA 1
ATOM 2522 C C . GLU A 1 329 ? 88.026 13.942 -55.372 1.00 37.59 329 GLU A C 1
ATOM 2524 O O . GLU A 1 329 ? 87.711 15.113 -55.152 1.00 37.59 329 GLU A O 1
ATOM 2529 N N . GLU A 1 330 ? 87.311 13.054 -54.652 1.00 34.53 330 GLU A N 1
ATOM 2530 C CA . GLU A 1 330 ? 87.306 11.584 -54.442 1.00 34.53 330 GLU A CA 1
ATOM 2531 C C . GLU A 1 330 ? 85.835 11.036 -54.471 1.00 34.53 330 GLU A C 1
ATOM 2533 O O . GLU A 1 330 ? 85.202 11.136 -55.523 1.00 34.53 330 GLU A O 1
ATOM 2538 N N . ALA A 1 331 ? 85.258 10.482 -53.378 1.00 39.38 331 ALA A N 1
ATOM 2539 C CA . ALA A 1 331 ? 83.885 9.919 -53.316 1.00 39.38 331 ALA A CA 1
ATOM 2540 C C . ALA A 1 331 ? 83.215 9.909 -51.902 1.00 39.38 331 ALA A C 1
ATOM 2542 O O . ALA A 1 331 ? 83.897 10.051 -50.894 1.00 39.38 331 ALA A O 1
ATOM 2543 N N . ASP A 1 332 ? 81.891 9.659 -51.891 1.00 35.81 332 ASP A N 1
ATOM 2544 C CA . ASP A 1 332 ? 81.019 9.045 -50.849 1.00 35.81 332 ASP A CA 1
ATOM 2545 C C . ASP A 1 332 ? 80.615 9.709 -49.488 1.00 35.81 332 ASP A C 1
ATOM 2547 O O . ASP A 1 332 ? 81.328 10.490 -48.870 1.00 35.81 332 ASP A O 1
ATOM 2551 N N . GLU A 1 333 ? 79.399 9.291 -49.070 1.00 36.69 333 GLU A N 1
ATOM 2552 C CA . GLU A 1 333 ? 78.686 9.232 -47.759 1.00 36.69 333 GLU A CA 1
ATOM 2553 C C . GLU A 1 333 ? 78.239 10.468 -46.905 1.00 36.69 333 GLU A C 1
ATOM 2555 O O . GLU A 1 333 ? 79.013 11.319 -46.484 1.00 36.69 333 GLU A O 1
ATOM 2560 N N . ASP A 1 334 ? 76.926 10.437 -46.587 1.00 37.38 334 ASP A N 1
ATOM 2561 C CA . ASP A 1 334 ? 76.144 10.863 -45.398 1.00 37.38 334 ASP A CA 1
ATOM 2562 C C . ASP A 1 334 ? 76.274 12.240 -44.688 1.00 37.38 334 ASP A C 1
ATOM 2564 O O . ASP A 1 334 ? 77.332 12.665 -44.232 1.00 37.38 334 ASP A O 1
ATOM 2568 N N . GLY A 1 335 ? 75.106 12.854 -44.397 1.00 29.88 335 GLY A N 1
ATOM 2569 C CA . GLY A 1 335 ? 74.955 13.861 -43.325 1.00 29.88 335 GLY A CA 1
ATOM 2570 C C . GLY A 1 335 ? 73.777 14.855 -43.428 1.00 29.88 335 GLY A C 1
ATOM 2571 O O . GLY A 1 335 ? 73.881 15.882 -44.093 1.00 29.88 335 GLY A O 1
ATOM 2572 N N . GLU A 1 336 ? 72.695 14.630 -42.671 1.00 38.50 336 GLU A N 1
ATOM 2573 C CA . GLU A 1 336 ? 71.827 15.711 -42.137 1.00 38.50 336 GLU A CA 1
ATOM 2574 C C . GLU A 1 336 ? 72.605 16.518 -41.056 1.00 38.50 336 GLU A C 1
ATOM 2576 O O . GLU A 1 336 ? 73.513 15.922 -40.464 1.00 38.50 336 GLU A O 1
ATOM 2581 N N . PRO A 1 337 ? 72.288 17.804 -40.713 1.00 47.69 337 PRO A N 1
ATOM 2582 C CA . PRO A 1 337 ? 70.904 18.247 -40.442 1.00 47.69 337 PRO A CA 1
ATOM 2583 C C . PRO A 1 337 ? 70.525 19.757 -40.595 1.00 47.69 337 PRO A C 1
ATOM 2585 O O . PRO A 1 337 ? 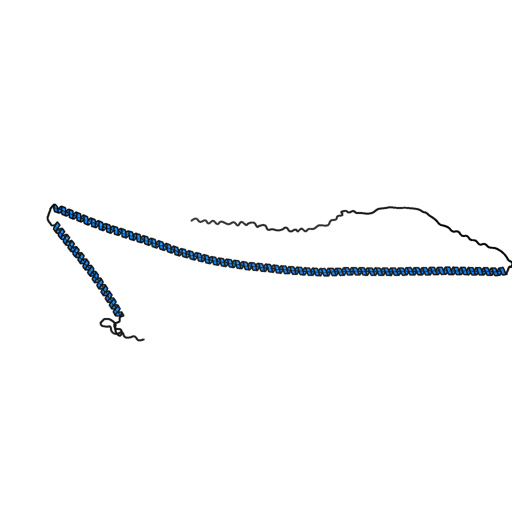71.361 20.639 -40.759 1.00 47.69 337 PRO A O 1
ATOM 2588 N N . ALA A 1 338 ? 69.235 20.014 -40.324 1.00 34.03 338 ALA A N 1
ATOM 2589 C CA . ALA A 1 338 ? 68.661 21.156 -39.576 1.00 34.03 338 ALA A CA 1
ATOM 2590 C C . ALA A 1 338 ? 68.391 22.550 -40.211 1.00 34.03 338 ALA A C 1
ATOM 2592 O O . ALA A 1 338 ? 69.202 23.148 -40.904 1.00 34.03 338 ALA A O 1
ATOM 2593 N N . ASP A 1 339 ? 67.226 23.063 -39.781 1.00 33.88 339 ASP A N 1
ATOM 2594 C CA . ASP A 1 339 ? 66.721 24.441 -39.641 1.00 33.88 339 ASP A CA 1
ATOM 2595 C C . ASP A 1 339 ? 66.657 25.436 -40.821 1.00 33.88 339 ASP A C 1
ATOM 2597 O O . ASP A 1 339 ? 67.638 25.858 -41.426 1.00 33.88 339 ASP A O 1
ATOM 2601 N N . GLY A 1 340 ? 65.431 25.939 -41.022 1.00 34.03 340 GLY A N 1
ATOM 2602 C CA . GLY A 1 340 ? 65.062 27.036 -41.917 1.00 34.03 340 GLY A CA 1
ATOM 2603 C C . GLY A 1 340 ? 63.579 27.380 -41.735 1.00 34.03 340 GLY A C 1
ATOM 2604 O O . GLY A 1 340 ? 62.727 26.833 -42.428 1.00 34.03 340 GLY A O 1
ATOM 2605 N N . ALA A 1 341 ? 63.264 28.221 -40.747 1.00 35.03 341 ALA A N 1
ATOM 2606 C CA . ALA A 1 341 ? 61.889 28.508 -40.326 1.00 35.03 341 ALA A CA 1
ATOM 2607 C C . ALA A 1 341 ? 61.192 29.600 -41.162 1.00 35.03 341 ALA A C 1
ATOM 2609 O O . ALA A 1 341 ? 61.842 30.544 -41.607 1.00 35.03 341 ALA A O 1
ATOM 2610 N N . ASP A 1 342 ? 59.858 29.527 -41.248 1.00 35.09 342 ASP A N 1
ATOM 2611 C CA . ASP A 1 342 ? 58.984 30.701 -41.404 1.00 35.09 342 ASP A CA 1
ATOM 2612 C C . ASP A 1 342 ? 57.637 30.487 -40.668 1.00 35.09 342 ASP A C 1
ATOM 2614 O O . ASP A 1 342 ? 57.304 29.365 -40.273 1.00 35.09 342 ASP A O 1
ATOM 2618 N N . ASP A 1 343 ? 56.913 31.578 -40.415 1.00 35.22 343 ASP A N 1
ATOM 2619 C CA . ASP A 1 343 ? 55.761 31.697 -39.502 1.00 35.22 343 ASP A CA 1
ATOM 2620 C C . ASP A 1 343 ? 54.407 31.307 -40.152 1.00 35.22 343 ASP A C 1
ATOM 2622 O O . ASP A 1 343 ? 54.266 31.288 -41.376 1.00 35.22 343 ASP A O 1
ATOM 2626 N N . GLY A 1 344 ? 53.378 30.981 -39.353 1.00 31.91 344 GLY A N 1
ATOM 2627 C CA . GLY A 1 344 ? 52.159 30.365 -39.905 1.00 31.91 344 GLY A CA 1
ATOM 2628 C C . GLY A 1 344 ? 50.934 30.092 -39.021 1.00 31.91 344 GLY A C 1
ATOM 2629 O O . GLY A 1 344 ? 50.124 29.266 -39.421 1.00 31.91 344 GLY A O 1
ATOM 2630 N N . SER A 1 345 ? 50.734 30.777 -37.886 1.00 34.53 345 SER A N 1
ATOM 2631 C CA . SER A 1 345 ? 49.435 30.859 -37.162 1.00 34.53 345 SER A CA 1
ATOM 2632 C C . SER A 1 345 ? 48.750 29.542 -36.711 1.00 34.53 345 SER A C 1
ATOM 2634 O O . SER A 1 345 ? 48.035 28.876 -37.459 1.00 34.53 345 SER A O 1
ATOM 2636 N N . ALA A 1 346 ? 48.840 29.230 -35.412 1.00 32.31 346 ALA A N 1
ATOM 2637 C CA . ALA A 1 346 ? 47.990 28.219 -34.772 1.00 32.31 346 ALA A CA 1
ATOM 2638 C C . ALA A 1 346 ? 46.641 28.809 -34.311 1.00 32.31 346 ALA A C 1
ATOM 2640 O O . ALA A 1 346 ? 46.601 29.902 -33.742 1.00 32.31 346 ALA A O 1
ATOM 2641 N N . ALA A 1 347 ? 45.552 28.053 -34.483 1.00 37.31 347 ALA A N 1
ATOM 2642 C CA . ALA A 1 347 ? 44.219 28.384 -33.975 1.00 37.31 347 ALA A CA 1
ATOM 2643 C C . ALA A 1 347 ? 43.639 27.246 -33.111 1.00 37.31 347 ALA A C 1
ATOM 2645 O O . ALA A 1 347 ? 43.876 26.067 -33.371 1.00 37.31 347 ALA A O 1
ATOM 2646 N N . ASP A 1 348 ? 42.875 27.635 -32.088 1.00 42.22 348 ASP A N 1
ATOM 2647 C CA . ASP A 1 348 ? 42.112 26.780 -31.161 1.00 42.22 348 ASP A CA 1
ATOM 2648 C C . ASP A 1 348 ? 41.129 25.839 -31.912 1.00 42.22 348 ASP A C 1
ATOM 2650 O O . ASP A 1 348 ? 40.650 26.206 -32.992 1.00 42.22 348 ASP A O 1
ATOM 2654 N N . PRO A 1 349 ? 40.765 24.656 -31.362 1.00 50.53 349 PRO A N 1
ATOM 2655 C CA . PRO A 1 349 ? 39.854 24.671 -30.215 1.00 50.53 349 PRO A CA 1
ATOM 2656 C C . PRO A 1 349 ? 40.093 23.615 -29.120 1.00 50.53 349 PRO A C 1
ATOM 2658 O O . PRO A 1 349 ? 40.181 22.408 -29.358 1.00 50.53 349 PRO A O 1
ATOM 2661 N N . ALA A 1 350 ? 39.998 24.061 -27.871 1.00 39.00 350 ALA A N 1
ATOM 2662 C CA . ALA A 1 350 ? 39.775 23.205 -26.715 1.00 39.00 350 ALA A CA 1
ATOM 2663 C C . ALA A 1 350 ? 38.418 22.468 -26.757 1.00 39.00 350 ALA A C 1
ATOM 2665 O O . ALA A 1 350 ? 37.359 23.076 -26.922 1.00 39.00 350 ALA A O 1
ATOM 2666 N N . THR A 1 351 ? 38.417 21.166 -26.452 1.00 35.38 351 THR A N 1
ATOM 2667 C CA . THR A 1 351 ? 37.348 20.529 -25.652 1.00 35.38 351 THR A CA 1
ATOM 2668 C C . THR A 1 351 ? 37.796 19.172 -25.101 1.00 35.38 351 THR A C 1
ATOM 2670 O O . THR A 1 351 ? 37.961 18.211 -25.844 1.00 35.38 351 THR A O 1
ATOM 2673 N N . GLN A 1 352 ? 37.926 19.059 -23.776 1.00 40.03 352 GLN A N 1
ATOM 2674 C CA . GLN A 1 352 ? 37.877 17.768 -23.082 1.00 40.03 352 GLN A CA 1
ATOM 2675 C C . GLN A 1 352 ? 36.791 17.809 -22.006 1.00 40.03 352 GLN A C 1
ATOM 2677 O O . GLN A 1 352 ? 36.682 18.760 -21.232 1.00 40.03 352 GLN A O 1
ATOM 2682 N N . THR A 1 353 ? 35.952 16.778 -21.992 1.00 35.12 353 THR A N 1
ATOM 2683 C CA . THR A 1 353 ? 34.770 16.669 -21.132 1.00 35.12 353 THR A CA 1
ATOM 2684 C C . THR A 1 353 ? 35.139 16.313 -19.695 1.00 35.12 353 THR A C 1
ATOM 2686 O O . THR A 1 353 ? 35.599 15.203 -19.429 1.00 35.12 353 THR A O 1
ATOM 2689 N N . ALA A 1 354 ? 34.853 17.210 -18.751 1.00 39.06 354 ALA A N 1
ATOM 2690 C CA . ALA A 1 354 ? 34.871 16.887 -17.327 1.00 39.06 354 ALA A CA 1
ATOM 2691 C C . ALA A 1 354 ? 33.642 16.039 -16.944 1.00 39.06 354 ALA A C 1
ATOM 2693 O O . ALA A 1 354 ? 32.510 16.375 -17.297 1.00 39.06 354 ALA A O 1
ATOM 2694 N N . ALA A 1 355 ? 33.852 14.949 -16.202 1.00 38.78 355 ALA A N 1
ATOM 2695 C CA . ALA A 1 355 ? 32.774 14.068 -15.752 1.00 38.78 355 ALA A CA 1
ATOM 2696 C C . ALA A 1 355 ? 31.956 14.698 -14.607 1.00 38.78 355 ALA A C 1
ATOM 2698 O O . ALA A 1 355 ? 32.513 15.138 -13.600 1.00 38.78 355 ALA A O 1
ATOM 2699 N N . GLY A 1 356 ? 30.627 14.712 -14.742 1.00 34.00 356 GLY A N 1
ATOM 2700 C CA . GLY A 1 356 ? 29.710 15.262 -13.741 1.00 34.00 356 GLY A CA 1
ATOM 2701 C C . GLY A 1 356 ? 29.074 14.194 -12.847 1.00 34.00 356 GLY A C 1
ATOM 2702 O O . GLY A 1 356 ? 28.339 13.341 -13.334 1.00 34.00 356 GLY A O 1
ATOM 2703 N N . THR A 1 357 ? 29.274 14.308 -11.530 1.00 45.53 357 THR A N 1
ATOM 2704 C CA . THR A 1 357 ? 28.562 13.533 -10.492 1.00 45.53 357 THR A CA 1
ATOM 2705 C C . THR A 1 357 ? 27.872 14.519 -9.532 1.00 45.53 357 THR A C 1
ATOM 2707 O O . THR A 1 357 ? 28.507 15.493 -9.123 1.00 45.53 357 THR A O 1
ATOM 2710 N N . PRO A 1 358 ? 26.579 14.347 -9.184 1.00 50.34 358 PRO A N 1
ATOM 2711 C CA . PRO A 1 358 ? 25.772 15.434 -8.622 1.00 50.34 358 PRO A CA 1
ATOM 2712 C C . PRO A 1 358 ? 25.986 15.689 -7.120 1.00 50.34 358 PRO A C 1
ATOM 2714 O O . PRO A 1 358 ? 25.979 14.771 -6.299 1.00 50.34 358 PRO A O 1
ATOM 2717 N N . ALA A 1 359 ? 26.072 16.970 -6.743 1.00 40.66 359 ALA A N 1
ATOM 2718 C CA . ALA A 1 359 ? 26.112 17.425 -5.352 1.00 40.66 359 ALA A CA 1
ATOM 2719 C C . ALA A 1 359 ? 24.709 17.759 -4.795 1.00 40.66 359 ALA A C 1
ATOM 2721 O O . ALA A 1 359 ? 23.793 18.143 -5.522 1.00 40.66 359 ALA A O 1
ATOM 2722 N N . ARG A 1 360 ? 24.535 17.612 -3.474 1.00 46.78 360 ARG A N 1
ATOM 2723 C CA . ARG A 1 360 ? 23.238 17.730 -2.771 1.00 46.78 360 ARG A CA 1
ATOM 2724 C C . ARG A 1 360 ? 22.775 19.193 -2.609 1.00 46.78 360 ARG A C 1
ATOM 2726 O O . ARG A 1 360 ? 23.604 20.048 -2.301 1.00 46.78 360 ARG A O 1
ATOM 2733 N N . PRO A 1 361 ? 21.462 19.491 -2.691 1.00 59.94 361 PRO A N 1
ATOM 2734 C CA . PRO A 1 361 ? 20.933 20.832 -2.436 1.00 59.94 361 PRO A CA 1
ATOM 2735 C C . PRO A 1 361 ? 20.904 21.186 -0.929 1.00 59.94 361 PRO A C 1
ATOM 2737 O O . PRO A 1 361 ? 20.667 20.307 -0.093 1.00 59.94 361 PRO A O 1
ATOM 2740 N N . PRO A 1 362 ? 21.084 22.469 -0.552 1.00 56.28 362 PRO A N 1
ATOM 2741 C CA . PRO A 1 362 ? 21.048 22.918 0.842 1.00 56.28 362 PRO A CA 1
ATOM 2742 C C . PRO A 1 362 ? 19.620 23.025 1.411 1.00 56.28 362 PRO A C 1
ATOM 2744 O O . PRO A 1 362 ? 18.651 23.331 0.713 1.00 56.28 362 PRO A O 1
ATOM 2747 N N . SER A 1 363 ? 19.480 22.809 2.721 1.00 44.19 363 SER A N 1
ATOM 2748 C CA . SER A 1 363 ? 18.185 22.679 3.397 1.00 44.19 363 SER A CA 1
ATOM 2749 C C . SER A 1 363 ? 17.535 24.023 3.771 1.00 44.19 363 SER A C 1
ATOM 2751 O O . SER A 1 363 ? 17.997 24.766 4.639 1.00 44.19 363 SER A O 1
ATOM 2753 N N . ARG A 1 364 ? 16.370 24.323 3.175 1.00 44.28 364 ARG A N 1
ATOM 2754 C CA . ARG A 1 364 ? 15.540 25.483 3.554 1.00 44.28 364 ARG A CA 1
ATOM 2755 C C . ARG A 1 364 ? 14.879 25.279 4.927 1.00 44.28 364 ARG A C 1
ATOM 2757 O O . ARG A 1 364 ? 13.788 24.715 5.019 1.00 44.28 364 ARG A O 1
ATOM 2764 N N . ARG A 1 365 ? 15.488 25.805 5.998 1.00 43.19 365 ARG A N 1
ATOM 2765 C CA . ARG A 1 365 ? 14.864 25.912 7.336 1.00 43.19 365 ARG A CA 1
ATOM 2766 C C . ARG A 1 365 ? 13.580 26.762 7.290 1.00 43.19 365 ARG A C 1
ATOM 2768 O O . ARG A 1 365 ? 13.633 27.986 7.398 1.00 43.19 365 ARG A O 1
ATOM 2775 N N . ARG A 1 366 ? 12.404 26.127 7.205 1.00 45.09 366 ARG A N 1
ATOM 2776 C CA . ARG A 1 366 ? 11.116 26.798 7.472 1.00 45.09 366 ARG A CA 1
ATOM 2777 C C . ARG A 1 366 ? 11.017 27.158 8.960 1.00 45.09 366 ARG A C 1
ATOM 2779 O O . ARG A 1 366 ? 11.040 26.275 9.813 1.00 45.09 366 ARG A O 1
ATOM 2786 N N . ARG A 1 367 ? 10.839 28.446 9.280 1.00 43.47 367 ARG A N 1
ATOM 2787 C CA . ARG A 1 367 ? 10.458 28.889 10.634 1.00 43.47 367 ARG A CA 1
ATOM 2788 C C . ARG A 1 367 ? 9.052 28.366 10.967 1.00 43.47 367 ARG A C 1
ATOM 2790 O O . ARG A 1 367 ? 8.083 28.828 10.369 1.00 43.47 367 ARG A O 1
ATOM 2797 N N . ARG A 1 368 ? 8.913 27.471 11.953 1.00 41.28 368 ARG A N 1
ATOM 2798 C CA . ARG A 1 368 ? 7.623 27.279 12.641 1.00 41.28 368 ARG A CA 1
ATOM 2799 C C . ARG A 1 368 ? 7.372 28.499 13.535 1.00 41.28 368 ARG A C 1
ATOM 2801 O O . ARG A 1 368 ? 8.194 28.799 14.394 1.00 41.28 368 ARG A O 1
ATOM 2808 N N . ARG A 1 369 ? 6.240 29.189 13.354 1.00 42.38 369 ARG A N 1
ATOM 2809 C CA . ARG A 1 369 ? 5.690 30.086 14.384 1.00 42.38 369 ARG A CA 1
ATOM 2810 C C . ARG A 1 369 ? 5.013 29.215 15.443 1.00 42.38 369 ARG A C 1
ATOM 2812 O O . ARG A 1 369 ? 4.001 28.588 15.143 1.00 42.38 369 ARG A O 1
ATOM 2819 N N . SER A 1 370 ? 5.536 29.191 16.663 1.00 40.28 370 SER A N 1
ATOM 2820 C CA . SER A 1 370 ? 4.796 28.707 17.829 1.00 40.28 370 SER A CA 1
ATOM 2821 C C . SER A 1 370 ? 3.755 29.758 18.225 1.00 40.28 370 SER A C 1
ATOM 2823 O O . SER A 1 370 ? 4.093 30.827 18.724 1.00 40.28 370 SER A O 1
ATOM 2825 N N . ARG A 1 371 ? 2.472 29.468 17.986 1.00 40.25 371 ARG A N 1
ATOM 2826 C CA . ARG A 1 371 ? 1.353 30.261 18.515 1.00 40.25 371 ARG A CA 1
ATOM 2827 C C . ARG A 1 371 ? 0.941 29.658 19.858 1.00 40.25 371 ARG A C 1
ATOM 2829 O O . ARG A 1 371 ? 0.002 28.873 19.911 1.00 40.25 371 ARG A O 1
ATOM 2836 N N . ALA A 1 372 ? 1.685 29.978 20.916 1.00 45.53 372 ALA A N 1
ATOM 2837 C CA . ALA A 1 372 ? 1.266 29.642 22.275 1.00 45.53 372 ALA A CA 1
ATOM 2838 C C . ALA A 1 372 ? -0.047 30.381 22.582 1.00 45.53 372 ALA A C 1
ATOM 2840 O O . ALA A 1 372 ? -0.139 31.591 22.368 1.00 45.53 372 ALA A O 1
ATOM 2841 N N . GLY A 1 373 ? -1.076 29.645 23.001 1.00 42.50 373 GLY A N 1
ATOM 2842 C CA . GLY A 1 373 ? -2.375 30.212 23.350 1.00 42.50 373 GLY A CA 1
ATOM 2843 C C . GLY A 1 373 ? -2.378 30.720 24.787 1.00 42.50 373 GLY A C 1
ATOM 2844 O O . GLY A 1 373 ? -2.085 29.960 25.705 1.00 42.50 373 GLY A O 1
ATOM 2845 N N . THR A 1 374 ? -2.728 31.989 24.983 1.00 45.31 374 THR A N 1
ATOM 2846 C CA . THR A 1 374 ? -2.987 32.543 26.315 1.00 45.31 374 THR A CA 1
ATOM 2847 C C . THR A 1 374 ? -4.414 32.214 26.736 1.00 45.31 374 THR A C 1
ATOM 2849 O O . THR A 1 374 ? -5.355 32.747 26.152 1.00 45.31 374 THR A O 1
ATOM 2852 N N . THR A 1 375 ? -4.580 31.411 27.785 1.00 54.75 375 THR A N 1
ATOM 2853 C CA . THR A 1 375 ? -5.854 31.275 28.509 1.00 54.75 375 THR A CA 1
ATOM 2854 C C . THR A 1 375 ? -5.603 31.237 30.013 1.00 54.75 375 THR A C 1
ATOM 2856 O O . THR A 1 375 ? -5.320 30.185 30.580 1.00 54.75 375 THR A O 1
ATOM 2859 N N . HIS A 1 376 ? -5.745 32.391 30.667 1.00 45.12 376 HIS A N 1
ATOM 2860 C CA . HIS A 1 376 ? -6.295 32.404 32.020 1.00 45.12 376 HIS A CA 1
ATOM 2861 C C . HIS A 1 376 ? -7.805 32.180 31.907 1.00 45.12 376 HIS A C 1
ATOM 2863 O O . HIS A 1 376 ? -8.472 32.985 31.250 1.00 45.12 376 HIS A O 1
ATOM 2869 N N . ARG A 1 377 ? -8.344 31.185 32.611 1.00 48.19 377 ARG A N 1
ATOM 2870 C CA . ARG A 1 377 ? -9.394 31.436 33.602 1.00 48.19 377 ARG A CA 1
ATOM 2871 C C . ARG A 1 377 ? -9.468 30.309 34.622 1.00 48.19 377 ARG A C 1
ATOM 2873 O O . ARG A 1 377 ? -9.012 29.204 34.265 1.00 48.19 377 ARG A O 1
#